Protein AF-A0A7R8VQY1-F1 (afdb_monomer)

InterPro domains:
  IPR032675 Leucine-rich repeat domain superfamily [G3DSA:3.80.10.10] (276-499)
  IPR032675 Leucine-rich repeat domain superfamily [G3DSA:3.80.10.10] (575-723)

Mean predicted aligned error: 16.45 Å

Secondary structure (DSSP, 8-state):
--HHHHHHHTHHHHHHHHTSHHHHHHHHHHHHHTTS---SSHHHHHHHHHHHHHHHHHHHTT-HHHHS---SS--HHHHHHHHHHHHHHHHHHHTT---EEHHHHHHHSTTS--GGGGGSSEEEPP-----TTS--PPPEEEESSTHHHHHHHHHHHHHHTT-HHHHHHHHHTSTTGGGTTS--S-TTS-HHHHHHHHHHHHHGGGTHHHHTTS-TTTS-HHHHHHHHHHH---HHHHHHHHHHHHHHHH-S----S--------------PPEEES-HHHHHHHHHHHHSTT----EEEEE----TT---HHHHHHHHHHHHH-SS--EEEEEEE--S---HHHHHHHHHHHHHHTT-TT--EEEEEEE--STTGGGGGHHHHHHHHHHHHTS--TT--EEEEES---HHHHHHHHHHHHT-TT--EEE-TT----HHHHHHHHHHHHHS---EEE-TT-B---S-S-----------------------------------------------PPP-S--------PPPP-PPP-------S--------S-TTSHHHHHHHHHS-S-----TTTTTT-HHHHHHHHHH-TT----EEE-TT-B--HHHHHHHHHHHHH-SS--EEE-TT--SHHHHHHHHHHGGG-SS--EEE---SS-EE-HHHHHHHHHHHHH-SS--EEE-TT-EEE--SHHHHHHHHHHS-EEEEEETTEEEEEE-----SS---------

Radius of gyration: 36.94 Å; Cα contacts (8 Å, |Δi|>4): 1148; chains: 1; bounding box: 77×73×118 Å

Foldseek 3Di:
DDLVVQCVVLVVQLVLLVVDPVSVVLSVQLCVVVVNHADNDNLVNLVSSLLSLQLVLCVVVVVVVSVPDPDSDDDPLVLLQLLQVLVVLLVQVLVVHFKDWLVSSLVRRPPSDPSVCSSRQKDWDDPPDDDPPDDDDTIMIGGPHNLNSLLSVLSNLLVCLVPLVVNLVSLVSQPCLQVQPPPDPDPPPRSSLSSLLSNLLSCQLNNLSNLQSDALVSHDPLSLLSSCVSSDLDLSSLLSSLVSPVCQQVDPDPPDPDDDDDDDDDPPRRPADEAELDQSRLQSQLSNLQHPSHQHQHHEYEDDDDVPDPSLVSVVSSLLSQLPGDRYQYYAYEYEDDPDDDLVNLLSVLVSLLSNFLRQRHAEYHYAYDDQDPPCQVSNPSNLVSLLCSLAPRGHLNHAEYHYNDAHEAVSLLSNLVSVLSRQNHQHYEHEQYPYEQNSLLSVLVSQQSHARAAYHHENYEHDQDDDPPPDPDDDDDDDDDDDDDDDDDDDDDDDDDDDDDDDDDDDDDDDGDDDDDDDDDDDDPDDDDDDDDDDDPDDDDDDDDDDDDDDDDPPPVVLVVVVVVCPVQLDQDCVVPVRGNLLSNLVSQLDPVGQYQYYEHASYPADLNSLSSNLCSQLRGPRHAEYEHEADQECSNCLSVLSSQLNHARYAYYEHAHQHAEAEASSLVSSLNSQVNHDRYFYYHHHNYKYWHDDPVSVVSCVLQAPWDWDDDPPTTMTHGDDDDDDDPDTSDNPDD

Sequence (738 aa):
MGFLEVISSSQQVLRPLACWPLGWLLLCVLFEEDGGQLPVDTLDVHQALFKCLIRRSLIRRGDVNIVASTSPDLPGHCKKMLAEFGKLALACVKEERFVYTDAEIRSHCRGGGLEVAELGFLTRGLNFGRSHNQKKRADYFTPLVRTFAEFLAAYYISSVVHYANILRRELEDLPGLSSIGGGSSFLTDNSTVLILRFLMGLLGRKGHLVFNQLCPLDFPTRTTFMLLQAAGPSESNVAAVCRLLGASSSGGGCVGVGGGGGGPGNGSKLAVPLVHTAPLELEGWSHVLRSESCSLEALELVFQFDKGADCEELLDAFFSSLSCNDSVRLVRISSLLGHEFTTTEVARLAGYVKMTLPKSRLHTFELVITCLEDSAHDKFQSLVDALCEGLELDPSPSLSKLVLDLNLGTSQVVQLCSSLQKAPQVTFLHLPHLGCGRDGLRAIANLIRCRPLVALNLAGSWGMRREDPPSSSGVSVGSGSGSSGVSTLQHLAKQPSLTSNISPKATSSYYFSSLPRGMMGGYNSLNRPATLPRQPLQNLLSDGYGTGGGGGDSKRNSDSVLFQRLFHPLPACDSTAHAGSGFHDVFEAARDPACKLRSLNVSKCLLGAEDALCLGETVRRSECLDALRLEGGTRLGEVLPVLLGLADNTSLQLLDLGSQRLVLEDGPTQLVCQSLAKNTSLRLLSLEGWTFRIEERQSYGQASSNCKLEVVEQQNTAYYKCRNTWPDEIVKCALNKA

Solvent-accessible surface area (backbone atoms only — not comparable to full-atom values): 41896 Å² total; per-residue (Å²): 129,53,75,68,57,56,47,65,74,37,41,88,57,49,41,78,41,57,75,40,77,67,33,42,50,52,51,52,55,44,25,64,73,56,77,69,46,77,68,78,46,63,60,52,41,50,53,50,51,54,51,49,38,38,50,55,34,40,54,74,72,64,48,64,73,58,81,74,46,91,64,96,66,79,57,70,69,56,56,52,50,47,30,36,45,5,50,54,32,38,56,31,53,55,69,79,41,71,71,44,42,55,66,56,48,33,74,54,29,91,81,68,54,70,64,73,56,62,31,64,57,38,40,74,61,81,83,86,79,87,58,102,84,63,76,87,74,79,56,42,34,30,54,76,46,73,67,55,38,35,47,27,20,16,49,21,50,59,76,42,50,89,39,62,73,58,38,44,52,62,58,70,64,37,59,59,51,88,50,60,64,51,95,68,93,60,94,83,76,51,61,46,62,53,19,47,35,40,26,20,42,75,43,23,72,54,27,26,65,55,50,70,64,56,60,46,83,42,53,47,69,71,57,54,30,54,36,37,62,38,12,40,84,35,71,62,27,38,41,30,49,22,49,35,55,37,48,52,33,71,50,88,71,81,82,67,92,74,83,83,90,80,84,94,82,74,89,74,74,56,63,58,52,78,41,53,72,42,69,64,49,28,52,40,47,21,54,34,38,59,35,89,57,36,66,46,48,45,40,32,37,44,58,60,87,61,98,83,60,94,49,60,71,41,50,53,48,25,47,56,15,55,34,73,36,75,47,49,23,32,45,34,43,34,33,77,52,65,100,76,80,51,70,67,57,41,46,49,51,16,54,51,48,41,48,47,49,40,21,67,51,29,31,34,44,34,43,37,47,47,71,78,57,95,70,54,39,78,64,41,53,57,35,52,50,25,55,29,46,23,34,60,78,46,49,25,79,44,27,32,32,42,36,43,40,41,58,38,37,32,69,57,42,35,51,43,38,59,27,48,68,71,31,74,57,49,25,31,44,32,42,30,42,28,64,20,33,30,66,16,35,38,32,51,16,50,43,42,68,75,41,72,32,38,33,42,30,37,30,45,21,41,49,46,70,87,83,73,81,79,84,73,89,65,91,78,84,87,81,80,86,89,85,88,86,88,80,88,84,87,86,85,91,86,84,85,91,85,86,85,88,87,83,81,89,73,84,84,78,89,81,83,82,89,74,80,85,87,86,86,82,82,88,90,77,97,85,71,86,83,80,79,89,78,77,86,84,76,85,82,78,92,80,91,86,89,80,85,90,82,86,80,94,71,84,84,70,50,64,55,56,47,51,58,55,70,56,54,63,69,42,63,61,58,67,82,83,40,66,60,42,11,60,50,44,34,38,53,32,58,38,40,87,86,34,47,41,27,34,45,30,49,22,53,34,67,64,49,61,61,49,16,21,31,46,1,26,26,48,30,61,20,76,48,36,33,32,43,34,44,28,59,47,70,48,61,64,54,50,47,27,39,45,52,11,34,32,69,20,69,33,40,27,34,41,34,50,31,16,78,65,35,72,41,48,41,61,63,44,44,54,44,41,54,15,55,68,57,32,79,37,66,53,37,66,41,53,46,46,32,33,39,40,52,83,51,72,65,48,47,56,48,43,57,42,47,40,73,71,42,84,48,90,51,94,96,54,57,34,30,37,45,72,90,84,82,85,94,65,92,77,57,54,61,56,69,72,132

Structure (mmCIF, N/CA/C/O backbone):
data_AF-A0A7R8VQY1-F1
#
_entry.id   AF-A0A7R8VQY1-F1
#
loop_
_atom_site.group_PDB
_atom_site.id
_atom_site.type_symbol
_atom_site.label_atom_id
_atom_site.label_alt_id
_atom_site.label_comp_id
_atom_site.label_asym_id
_atom_site.label_entity_id
_atom_site.label_seq_id
_atom_site.pdbx_PDB_ins_code
_atom_site.Cartn_x
_atom_site.Cartn_y
_atom_site.Cartn_z
_atom_site.occupancy
_atom_site.B_iso_or_equiv
_atom_site.auth_seq_id
_atom_site.auth_comp_id
_atom_site.auth_asym_id
_atom_site.auth_atom_id
_atom_site.pdbx_PDB_model_num
ATOM 1 N N . MET A 1 1 ? 32.989 19.521 -20.439 1.00 61.06 1 MET A N 1
ATOM 2 C CA . MET A 1 1 ? 33.033 18.309 -19.600 1.00 61.06 1 MET A CA 1
ATOM 3 C C . MET A 1 1 ? 33.892 17.287 -20.335 1.00 61.06 1 MET A C 1
ATOM 5 O O . MET A 1 1 ? 33.727 17.159 -21.546 1.00 61.06 1 MET A O 1
ATOM 9 N N . GLY A 1 2 ? 34.875 16.667 -19.682 1.00 79.50 2 GLY A N 1
ATOM 10 C CA . GLY A 1 2 ? 35.753 15.682 -20.341 1.00 79.50 2 GLY A CA 1
ATOM 11 C C . GLY A 1 2 ? 35.062 14.323 -20.531 1.00 79.50 2 GLY A C 1
ATOM 12 O O . GLY A 1 2 ? 34.195 13.968 -19.744 1.00 79.50 2 GLY A O 1
ATOM 13 N N . PHE A 1 3 ? 35.456 13.520 -21.528 1.00 82.19 3 PHE A N 1
ATOM 14 C CA . PHE A 1 3 ? 34.866 12.189 -21.790 1.00 82.19 3 PHE A CA 1
ATOM 15 C C . PHE A 1 3 ? 34.815 11.280 -20.543 1.00 82.19 3 PHE A C 1
ATOM 17 O O . PHE A 1 3 ? 33.790 10.669 -20.248 1.00 82.19 3 PHE A O 1
ATOM 24 N N . LEU A 1 4 ? 35.901 11.241 -19.762 1.00 83.88 4 LEU A N 1
ATOM 25 C CA . LEU A 1 4 ? 35.969 10.447 -18.528 1.00 83.88 4 LEU A CA 1
ATOM 26 C C . LEU A 1 4 ? 35.029 10.961 -17.427 1.00 83.88 4 LEU A C 1
ATOM 28 O O . LEU A 1 4 ? 34.520 10.163 -16.650 1.00 83.88 4 LEU A O 1
ATOM 32 N N . GLU A 1 5 ? 34.774 12.269 -17.390 1.00 82.50 5 GLU A N 1
ATOM 33 C CA . GLU A 1 5 ? 33.878 12.927 -16.431 1.00 82.50 5 GLU A CA 1
ATOM 34 C C . GLU A 1 5 ? 32.400 12.599 -16.733 1.00 82.50 5 GLU A C 1
ATOM 36 O O . GLU A 1 5 ? 31.591 12.348 -15.834 1.00 82.50 5 GLU A O 1
ATOM 41 N N . VAL A 1 6 ? 32.054 12.491 -18.021 1.00 80.44 6 VAL A N 1
ATOM 42 C CA . VAL A 1 6 ? 30.727 12.034 -18.471 1.00 80.44 6 VAL A CA 1
ATOM 43 C C . VAL A 1 6 ? 30.516 10.551 -18.139 1.00 80.44 6 VAL A C 1
ATOM 45 O O . VAL A 1 6 ? 29.455 10.156 -17.659 1.00 80.44 6 VAL A O 1
ATOM 48 N N . ILE A 1 7 ? 31.541 9.713 -18.310 1.00 80.56 7 ILE A N 1
ATOM 49 C CA . ILE A 1 7 ? 31.448 8.291 -17.944 1.00 80.56 7 ILE A CA 1
ATOM 50 C C . ILE A 1 7 ? 31.355 8.100 -16.427 1.00 80.56 7 ILE A C 1
ATOM 52 O O . ILE A 1 7 ? 30.589 7.248 -15.969 1.00 80.56 7 ILE A O 1
ATOM 56 N N . SER A 1 8 ? 32.092 8.887 -15.636 1.00 79.69 8 SER A N 1
ATOM 57 C CA . SER A 1 8 ? 32.035 8.789 -14.175 1.00 79.69 8 SER A CA 1
ATOM 58 C C . SER A 1 8 ? 30.696 9.253 -13.602 1.00 79.69 8 SER A C 1
ATOM 60 O O . SER A 1 8 ? 30.246 8.691 -12.609 1.00 79.69 8 SER A O 1
ATOM 62 N N . SER A 1 9 ? 30.037 10.231 -14.231 1.00 77.94 9 SER A N 1
ATOM 63 C CA . SER A 1 9 ? 28.712 10.709 -13.802 1.00 77.94 9 SER A CA 1
ATOM 64 C C . SER A 1 9 ? 27.568 9.741 -14.139 1.00 77.94 9 SER A C 1
ATOM 66 O O . SER A 1 9 ? 26.598 9.678 -13.392 1.00 77.94 9 SER A O 1
ATOM 68 N N . SER A 1 10 ? 27.692 8.927 -15.196 1.00 77.56 10 SER A N 1
ATOM 69 C CA . SER A 1 10 ? 26.659 7.962 -15.633 1.00 77.56 10 SER A CA 1
ATOM 70 C C . SER A 1 10 ? 27.099 6.500 -15.485 1.00 77.56 10 SER A C 1
ATOM 72 O O . SER A 1 10 ? 26.831 5.645 -16.337 1.00 77.56 10 SER A O 1
ATOM 74 N N . GLN A 1 11 ? 27.792 6.191 -14.385 1.00 73.06 11 GLN A N 1
ATOM 75 C CA . GLN A 1 11 ? 28.453 4.899 -14.201 1.00 73.06 11 GLN A CA 1
ATOM 76 C C . GLN A 1 11 ? 27.478 3.709 -14.228 1.00 73.06 11 GLN A C 1
ATOM 78 O O . GLN A 1 11 ? 27.844 2.652 -14.725 1.00 73.06 11 GLN A O 1
ATOM 83 N N . GLN A 1 12 ? 26.240 3.845 -13.749 1.00 73.94 12 GLN A N 1
ATOM 84 C CA . GLN A 1 12 ? 25.289 2.722 -13.742 1.00 73.94 12 GLN A CA 1
ATOM 85 C C . GLN A 1 12 ? 24.881 2.268 -15.154 1.00 73.94 12 GLN A C 1
ATOM 87 O O . GLN A 1 12 ? 24.702 1.074 -15.381 1.00 73.94 12 GLN A O 1
ATOM 92 N N . VAL A 1 13 ? 24.788 3.200 -16.107 1.00 78.94 13 VAL A N 1
ATOM 93 C CA . VAL A 1 13 ? 24.298 2.934 -17.469 1.00 78.94 13 VAL A CA 1
ATOM 94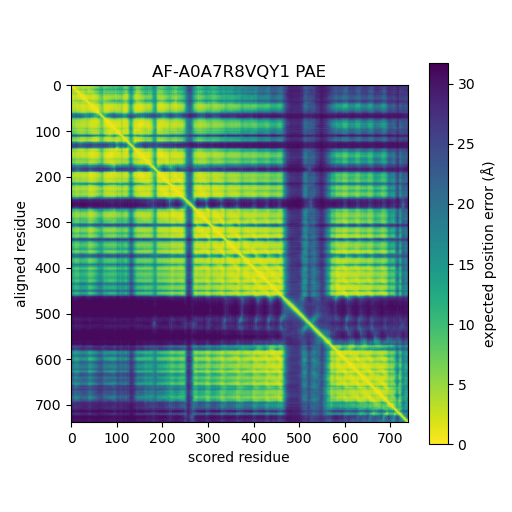 C C . VAL A 1 13 ? 25.435 2.641 -18.444 1.00 78.94 13 VAL A C 1
ATOM 96 O O . VAL A 1 13 ? 25.311 1.759 -19.292 1.00 78.94 13 VAL A O 1
ATOM 99 N N . LEU A 1 14 ? 26.570 3.331 -18.307 1.00 82.56 14 LEU A N 1
ATOM 100 C CA . LEU A 1 14 ? 27.683 3.221 -19.257 1.00 82.56 14 LEU A CA 1
ATOM 101 C C . LEU A 1 14 ? 28.710 2.144 -18.872 1.00 82.56 14 LEU A C 1
ATOM 103 O O . LEU A 1 14 ? 29.410 1.619 -19.742 1.00 82.56 14 LEU A O 1
ATOM 107 N N . ARG A 1 15 ? 28.792 1.758 -17.588 1.00 79.00 15 ARG A N 1
ATOM 108 C CA . ARG A 1 15 ? 29.751 0.744 -17.107 1.00 79.00 15 ARG A CA 1
ATOM 109 C C . ARG A 1 15 ? 29.616 -0.623 -17.784 1.00 79.00 15 ARG A C 1
ATOM 111 O O . ARG A 1 15 ? 30.667 -1.177 -18.095 1.00 79.00 15 ARG A O 1
ATOM 118 N N . PRO A 1 16 ? 28.413 -1.168 -18.062 1.00 77.62 16 PRO A N 1
ATOM 119 C CA . PRO A 1 16 ? 28.289 -2.450 -18.761 1.00 77.62 16 PRO A CA 1
ATOM 120 C C . PRO A 1 16 ? 29.003 -2.471 -20.121 1.00 77.62 16 PRO A C 1
ATOM 122 O O . PRO A 1 16 ? 29.607 -3.477 -20.491 1.00 77.62 16 PRO A O 1
ATOM 125 N N . LEU A 1 17 ? 28.994 -1.344 -20.843 1.00 78.62 17 LEU A N 1
ATOM 126 C CA . LEU A 1 17 ? 29.730 -1.182 -22.098 1.00 78.62 17 LEU A CA 1
ATOM 127 C C . LEU A 1 17 ? 31.227 -0.964 -21.837 1.00 78.62 17 LEU A C 1
ATOM 129 O O . LEU A 1 17 ? 32.069 -1.590 -22.477 1.00 78.62 17 LEU A O 1
ATOM 133 N N . ALA A 1 18 ? 31.576 -0.150 -20.841 1.00 80.44 18 ALA A N 1
ATOM 134 C CA . ALA A 1 18 ? 32.961 0.139 -20.465 1.00 80.44 18 ALA A CA 1
ATOM 135 C C . ALA A 1 18 ? 33.716 -1.046 -19.811 1.00 80.44 18 ALA A C 1
ATOM 137 O O . ALA A 1 18 ? 34.884 -0.916 -19.445 1.00 80.44 18 ALA A O 1
ATOM 138 N N . CYS A 1 19 ? 33.102 -2.223 -19.667 1.00 80.38 19 CYS A N 1
ATOM 139 C CA . CYS A 1 19 ? 33.788 -3.431 -19.197 1.00 80.38 19 CYS A CA 1
ATOM 140 C C . CYS A 1 19 ? 34.705 -4.075 -20.255 1.00 80.38 19 CYS A C 1
ATOM 142 O O . CYS A 1 19 ? 35.509 -4.938 -19.905 1.00 80.38 19 CYS A O 1
ATOM 144 N N . TRP A 1 20 ? 34.619 -3.663 -21.527 1.00 80.06 20 TRP A N 1
ATOM 145 C CA . TRP A 1 20 ? 35.361 -4.277 -22.634 1.00 80.06 20 TRP A CA 1
ATOM 146 C C . TRP A 1 20 ? 36.000 -3.213 -23.538 1.00 80.06 20 TRP A C 1
ATOM 148 O O . TRP A 1 20 ? 35.374 -2.179 -23.779 1.00 80.06 20 TRP A O 1
ATOM 158 N N . PRO A 1 21 ? 37.195 -3.453 -24.120 1.00 84.62 21 PRO A N 1
ATOM 159 C CA . PRO A 1 21 ? 37.865 -2.477 -24.992 1.00 84.62 21 PRO A CA 1
ATOM 160 C C . PRO A 1 21 ? 36.999 -1.990 -26.162 1.00 84.62 21 PRO A C 1
ATOM 162 O O . PRO A 1 21 ? 37.044 -0.825 -26.547 1.00 84.62 21 PRO A O 1
ATOM 165 N N . LEU A 1 22 ? 36.167 -2.878 -26.708 1.00 81.94 22 LEU A N 1
ATOM 166 C CA . LEU A 1 22 ? 35.263 -2.558 -27.807 1.00 81.94 22 LEU A CA 1
ATOM 167 C C . LEU A 1 22 ? 34.101 -1.658 -27.376 1.00 81.94 22 LEU A C 1
ATOM 169 O O . LEU A 1 22 ? 33.683 -0.797 -28.141 1.00 81.94 22 LEU A O 1
ATOM 173 N N . GLY A 1 23 ? 33.603 -1.819 -26.149 1.00 84.50 23 GLY A N 1
ATOM 174 C CA . GLY A 1 23 ? 32.569 -0.938 -25.620 1.00 84.50 23 GLY A CA 1
ATOM 175 C C . GLY A 1 23 ? 33.105 0.456 -25.292 1.00 84.50 23 GLY A C 1
ATOM 176 O O . GLY A 1 23 ? 32.419 1.433 -25.567 1.00 84.50 23 GLY A O 1
ATOM 177 N N . TRP A 1 24 ? 34.362 0.577 -24.846 1.00 86.12 24 TRP A N 1
ATOM 178 C CA . TRP A 1 24 ? 35.047 1.878 -24.772 1.00 86.12 24 TRP A CA 1
ATOM 179 C C . TRP A 1 24 ? 35.113 2.568 -26.132 1.00 86.12 24 TRP A C 1
ATOM 181 O O . TRP A 1 24 ? 34.766 3.741 -26.234 1.00 86.12 24 TRP A O 1
ATOM 191 N N . LEU A 1 25 ? 35.494 1.834 -27.181 1.00 87.44 25 LEU A N 1
ATOM 192 C CA . LEU A 1 25 ? 35.533 2.379 -28.536 1.00 87.44 25 LEU A CA 1
ATOM 193 C C . LEU A 1 25 ? 34.147 2.855 -28.997 1.00 87.44 25 LEU A C 1
ATOM 195 O O . LEU A 1 25 ? 34.039 3.944 -29.550 1.00 87.44 25 LEU A O 1
ATOM 199 N N . LEU A 1 26 ? 33.091 2.073 -28.743 1.00 87.31 26 LEU A N 1
ATOM 200 C CA . LEU A 1 26 ? 31.714 2.463 -29.065 1.00 87.31 26 LEU A CA 1
ATOM 201 C C . LEU A 1 26 ? 31.302 3.759 -28.356 1.00 87.31 26 LEU A C 1
ATOM 203 O O . LEU A 1 26 ? 30.704 4.627 -28.986 1.00 87.31 26 LEU A O 1
ATOM 207 N N . LEU A 1 27 ? 31.654 3.914 -27.076 1.00 88.62 27 LEU A N 1
ATOM 208 C CA . LEU A 1 27 ? 31.380 5.137 -26.320 1.00 88.62 27 LEU A CA 1
ATOM 209 C C . LEU A 1 27 ? 32.181 6.335 -26.845 1.00 88.62 27 LEU A C 1
ATOM 211 O O . LEU A 1 27 ? 31.625 7.424 -26.930 1.00 88.62 27 LEU A O 1
ATOM 215 N N . CYS A 1 28 ? 33.449 6.154 -27.231 1.00 88.19 28 CYS A N 1
ATOM 216 C CA . CYS A 1 28 ? 34.239 7.223 -27.852 1.00 88.19 28 CYS A CA 1
ATOM 217 C C . CYS A 1 28 ? 33.616 7.682 -29.175 1.00 88.19 28 CYS A C 1
ATOM 219 O O . CYS A 1 28 ? 33.453 8.879 -29.389 1.00 88.19 28 CYS A O 1
ATOM 221 N N . VAL A 1 29 ? 33.222 6.736 -30.034 1.00 85.75 29 VAL A N 1
ATOM 222 C CA . VAL A 1 29 ? 32.578 7.050 -31.318 1.00 85.75 29 VAL A CA 1
ATOM 223 C C . VAL A 1 29 ? 31.254 7.782 -31.093 1.00 85.75 29 VAL A C 1
ATOM 225 O O . VAL A 1 29 ? 30.973 8.758 -31.784 1.00 85.75 29 VAL A O 1
ATOM 228 N N . LEU A 1 30 ? 30.458 7.347 -30.114 1.00 88.00 30 LEU A N 1
ATOM 229 C CA . LEU A 1 30 ? 29.197 8.003 -29.785 1.00 88.00 30 LEU A CA 1
ATOM 230 C C . LEU A 1 30 ? 29.414 9.429 -29.255 1.00 88.00 30 LEU A C 1
ATOM 232 O O . LEU A 1 30 ? 28.728 10.351 -29.681 1.00 88.00 30 LEU A O 1
ATOM 236 N N . PHE A 1 31 ? 30.409 9.620 -28.386 1.00 87.44 31 PHE A N 1
ATOM 237 C CA . PHE A 1 31 ? 30.772 10.929 -27.839 1.00 87.44 31 PHE A CA 1
ATOM 238 C C . PHE A 1 31 ? 31.225 11.914 -28.926 1.00 87.44 31 PHE A C 1
ATOM 240 O O . PHE A 1 31 ? 30.898 13.098 -28.856 1.00 87.44 31 PHE A O 1
ATOM 247 N N . GLU A 1 32 ? 31.966 11.439 -29.932 1.00 84.88 32 GLU A N 1
ATOM 248 C CA . GLU A 1 32 ? 32.375 12.251 -31.083 1.00 84.88 32 GLU A CA 1
ATOM 249 C C . GLU A 1 32 ? 31.185 12.644 -31.972 1.00 84.88 32 GLU A C 1
ATOM 251 O O . GLU A 1 32 ? 31.122 13.785 -32.430 1.00 84.88 32 GLU A O 1
ATOM 256 N N . GLU A 1 33 ? 30.237 11.730 -32.210 1.00 79.75 33 GLU A N 1
ATOM 257 C CA . GLU A 1 33 ? 29.080 11.994 -33.078 1.00 79.75 33 GLU A CA 1
ATOM 258 C C . GLU A 1 33 ? 28.012 12.884 -32.425 1.00 79.75 33 GLU A C 1
ATOM 260 O O . GLU A 1 33 ? 27.450 13.740 -33.109 1.00 79.75 33 GLU A O 1
ATOM 265 N N . ASP A 1 34 ? 27.779 12.750 -31.116 1.00 78.31 34 ASP A N 1
ATOM 266 C CA . ASP A 1 34 ? 26.776 13.530 -30.371 1.00 78.31 34 ASP A CA 1
ATOM 267 C C . ASP A 1 34 ? 27.358 14.814 -29.735 1.00 78.31 34 ASP A C 1
ATOM 269 O O . ASP A 1 34 ? 26.808 15.376 -28.786 1.00 78.31 34 ASP A O 1
ATOM 273 N N . GLY A 1 35 ? 28.485 15.318 -30.255 1.00 78.62 35 GLY A N 1
ATOM 274 C CA . GLY A 1 35 ? 29.022 16.633 -29.881 1.00 78.62 35 GLY A CA 1
ATOM 275 C C . GLY A 1 35 ? 29.510 16.735 -28.431 1.00 78.62 35 GLY A C 1
ATOM 276 O O . GLY A 1 35 ? 29.441 17.806 -27.825 1.00 78.62 35 GLY A O 1
ATOM 277 N N . GLY A 1 36 ? 30.010 15.634 -27.868 1.00 81.00 36 GLY A N 1
ATOM 278 C CA . GLY A 1 36 ? 30.554 15.583 -26.512 1.00 81.00 36 GLY A CA 1
ATOM 279 C C . GLY A 1 36 ? 29.527 15.288 -25.414 1.00 81.00 36 GLY A C 1
ATOM 280 O O . GLY A 1 36 ? 29.786 15.581 -24.244 1.00 81.00 36 GLY A O 1
ATOM 281 N N . GLN A 1 37 ? 28.370 14.723 -25.766 1.00 83.62 37 GLN A N 1
ATOM 282 C CA . GLN A 1 37 ? 27.354 14.247 -24.822 1.00 83.62 37 GLN A CA 1
ATOM 283 C C . GLN A 1 37 ? 27.158 12.734 -24.977 1.00 83.62 37 GLN A C 1
ATOM 285 O O . GLN A 1 37 ? 27.335 12.188 -26.061 1.00 83.62 37 GLN A O 1
ATOM 290 N N . LEU A 1 38 ? 26.815 12.045 -23.885 1.00 86.00 38 LEU A N 1
ATOM 291 C CA . LEU A 1 38 ? 26.421 10.634 -23.911 1.00 86.00 38 LEU A CA 1
ATOM 292 C C . LEU A 1 38 ? 25.026 10.484 -23.302 1.00 86.00 38 LEU A C 1
ATOM 294 O O . LEU A 1 38 ? 24.723 11.186 -22.332 1.00 86.00 38 LEU A O 1
ATOM 298 N N . PRO A 1 39 ? 24.188 9.571 -23.823 1.00 85.88 39 PRO A N 1
ATOM 299 C CA . PRO A 1 39 ? 22.880 9.329 -23.238 1.00 85.88 39 PRO A CA 1
ATOM 300 C C . PRO A 1 39 ? 22.976 8.748 -21.823 1.00 85.88 39 PRO A C 1
ATOM 302 O O . PRO A 1 39 ? 23.891 7.985 -21.506 1.00 85.88 39 PRO A O 1
ATOM 305 N N . VAL A 1 40 ? 21.997 9.103 -20.989 1.00 81.75 40 VAL A N 1
ATOM 306 C CA . VAL A 1 40 ? 21.946 8.733 -19.565 1.00 81.75 40 VAL A CA 1
ATOM 307 C C . VAL A 1 40 ? 20.991 7.578 -19.264 1.00 81.75 40 VAL A C 1
ATOM 309 O O . VAL A 1 40 ? 21.073 7.017 -18.179 1.00 81.75 40 VAL A O 1
ATOM 312 N N . ASP A 1 41 ? 20.120 7.188 -20.204 1.00 85.38 41 ASP A N 1
ATOM 313 C CA . ASP A 1 41 ? 19.279 5.989 -20.099 1.00 85.38 41 ASP A CA 1
ATOM 314 C C . ASP A 1 41 ? 19.783 4.864 -21.014 1.00 85.38 41 ASP A C 1
ATOM 316 O O . ASP A 1 41 ? 20.331 5.086 -22.097 1.00 85.38 41 ASP A O 1
ATOM 320 N N . THR A 1 42 ? 19.584 3.619 -20.575 1.00 87.44 42 THR A N 1
ATOM 321 C CA . THR A 1 42 ? 20.060 2.436 -21.303 1.00 87.44 42 THR A CA 1
ATOM 322 C C . THR A 1 42 ? 19.423 2.325 -22.689 1.00 87.44 42 THR A C 1
ATOM 324 O O . THR A 1 42 ? 20.122 1.964 -23.637 1.00 87.44 42 THR A O 1
ATOM 327 N N . LEU A 1 43 ? 18.130 2.629 -22.845 1.00 90.69 43 LEU A N 1
ATOM 328 C CA . LEU A 1 43 ? 17.459 2.596 -24.147 1.00 90.69 43 LEU A CA 1
ATOM 329 C C . LEU A 1 43 ? 18.067 3.625 -25.099 1.00 90.69 43 LEU A C 1
ATOM 331 O O . LEU A 1 43 ? 18.375 3.279 -26.241 1.00 90.69 43 LEU A O 1
ATOM 335 N N . ASP A 1 44 ? 18.281 4.850 -24.625 1.00 90.00 44 ASP A N 1
ATOM 336 C CA . ASP A 1 44 ? 18.823 5.935 -25.443 1.00 90.00 44 ASP A CA 1
ATOM 337 C C . ASP A 1 44 ? 20.245 5.622 -25.912 1.00 90.00 44 ASP A C 1
ATOM 339 O O . ASP A 1 44 ? 20.558 5.815 -27.087 1.00 90.00 44 ASP A O 1
ATOM 343 N N . VAL A 1 45 ? 21.081 5.039 -25.042 1.00 89.62 45 VAL A N 1
ATOM 344 C CA . VAL A 1 45 ? 22.416 4.548 -25.426 1.00 89.62 45 VAL A CA 1
ATOM 345 C C . VAL A 1 45 ? 22.314 3.539 -26.571 1.00 89.62 45 VAL A C 1
ATOM 347 O O . VAL A 1 45 ? 23.027 3.662 -27.566 1.00 89.62 45 VAL A O 1
ATOM 350 N N . HIS A 1 46 ? 21.411 2.557 -26.482 1.00 90.81 46 HIS A N 1
ATOM 351 C CA . HIS A 1 46 ? 21.246 1.560 -27.544 1.00 90.81 46 HIS A CA 1
ATOM 352 C C . HIS A 1 46 ? 20.722 2.198 -28.835 1.00 90.81 46 HIS A C 1
ATOM 354 O O . HIS A 1 46 ? 21.270 1.945 -29.909 1.00 90.81 46 HIS A O 1
ATOM 360 N N . GLN A 1 47 ? 19.714 3.070 -28.756 1.00 90.94 47 GLN A N 1
ATOM 361 C CA . GLN A 1 47 ? 19.195 3.774 -29.928 1.00 90.94 47 GLN A CA 1
ATOM 362 C C . GLN A 1 47 ? 20.272 4.620 -30.615 1.00 90.94 47 GLN A C 1
ATOM 364 O O . GLN A 1 47 ? 20.377 4.589 -31.844 1.00 90.94 47 GLN A O 1
ATOM 369 N N . ALA A 1 48 ? 21.075 5.350 -29.843 1.00 90.06 48 ALA A N 1
ATOM 370 C CA . ALA A 1 48 ? 22.128 6.207 -30.365 1.00 90.06 48 ALA A CA 1
ATOM 371 C C . ALA A 1 48 ? 23.266 5.380 -30.991 1.00 90.06 48 ALA A C 1
ATOM 373 O O . ALA A 1 48 ? 23.676 5.662 -32.117 1.00 90.06 48 ALA A O 1
ATOM 374 N N . LEU A 1 49 ? 23.676 4.273 -30.357 1.00 89.81 49 LEU A N 1
ATOM 375 C CA . LEU A 1 49 ? 24.654 3.336 -30.924 1.00 89.81 49 LEU A CA 1
ATOM 376 C C . LEU A 1 49 ? 24.183 2.720 -32.247 1.00 89.81 49 LEU A C 1
ATOM 378 O O . LEU A 1 49 ? 24.939 2.708 -33.217 1.00 89.81 49 LEU A O 1
ATOM 382 N N . PHE A 1 50 ? 22.937 2.241 -32.329 1.00 90.50 50 PHE A N 1
ATOM 383 C CA . PHE A 1 50 ? 22.404 1.698 -33.584 1.00 90.50 50 PHE A CA 1
ATOM 384 C C . PHE A 1 50 ? 22.324 2.771 -34.676 1.00 90.50 50 PHE A C 1
ATOM 386 O O . PHE A 1 50 ? 22.708 2.506 -35.817 1.00 90.50 50 PHE A O 1
ATOM 393 N N . LYS A 1 51 ? 21.885 3.993 -34.341 1.00 88.50 51 LYS A N 1
ATOM 394 C CA . LYS A 1 51 ? 21.876 5.128 -35.280 1.00 88.50 51 LYS A CA 1
ATOM 395 C C . LYS A 1 51 ? 23.281 5.434 -35.804 1.00 88.50 51 LYS A C 1
ATOM 397 O O . LYS A 1 51 ? 23.463 5.509 -37.019 1.00 88.50 51 LYS A O 1
ATOM 402 N N . CYS A 1 52 ? 24.252 5.556 -34.905 1.00 88.19 52 CYS A N 1
ATOM 403 C CA . CYS A 1 52 ? 25.659 5.807 -35.207 1.00 88.19 52 CYS A CA 1
ATOM 404 C C . CYS A 1 52 ? 26.247 4.728 -36.135 1.00 88.19 52 CYS A C 1
ATOM 406 O O . CYS A 1 52 ? 26.687 5.018 -37.252 1.00 88.19 52 CYS A O 1
ATOM 408 N N . LEU A 1 53 ? 26.188 3.455 -35.725 1.00 88.56 53 LEU A N 1
ATOM 409 C CA . LEU A 1 53 ? 26.780 2.338 -36.470 1.00 88.56 53 LEU A CA 1
ATOM 410 C C . LEU A 1 53 ? 26.198 2.209 -37.883 1.00 88.56 53 LEU A C 1
ATOM 412 O O . LEU A 1 53 ? 26.945 2.041 -38.854 1.00 88.56 53 LEU A O 1
ATOM 416 N N . ILE A 1 54 ? 24.876 2.346 -38.010 1.00 88.19 54 ILE A N 1
ATOM 417 C CA . ILE A 1 54 ? 24.190 2.247 -39.300 1.00 88.19 54 ILE A CA 1
ATOM 418 C C . ILE A 1 54 ? 24.555 3.431 -40.196 1.00 88.19 54 ILE A C 1
ATOM 420 O O . ILE A 1 54 ? 24.913 3.210 -41.352 1.00 88.19 54 ILE A O 1
ATOM 424 N N . ARG A 1 55 ? 24.551 4.668 -39.680 1.00 84.75 55 ARG A N 1
ATOM 425 C CA . ARG A 1 55 ? 24.971 5.848 -40.455 1.00 84.75 55 ARG A CA 1
ATOM 426 C C . ARG A 1 55 ? 26.388 5.697 -40.988 1.00 84.75 55 ARG A C 1
ATOM 428 O O . ARG A 1 55 ? 26.605 5.848 -42.189 1.00 84.75 55 ARG A O 1
ATOM 435 N N . ARG A 1 56 ? 27.340 5.325 -40.129 1.00 84.94 56 ARG A N 1
ATOM 436 C CA . ARG A 1 56 ? 28.735 5.096 -40.538 1.00 84.94 56 ARG A CA 1
ATOM 437 C C . ARG A 1 56 ? 28.849 3.986 -41.579 1.00 84.94 56 ARG A C 1
ATOM 439 O O . ARG A 1 56 ? 29.658 4.094 -42.500 1.00 84.94 56 ARG A O 1
ATOM 446 N N . SER A 1 57 ? 28.062 2.917 -41.451 1.00 85.62 57 SER A N 1
ATOM 447 C CA . SER A 1 57 ? 28.037 1.839 -42.445 1.00 85.62 57 SER A CA 1
ATOM 448 C C . SER A 1 57 ? 27.538 2.333 -43.804 1.00 85.62 57 SER A C 1
ATOM 450 O O . SER A 1 57 ? 28.190 2.087 -44.817 1.00 85.62 57 SER A O 1
ATOM 452 N N . LEU A 1 58 ? 26.447 3.098 -43.831 1.00 83.50 58 LEU A N 1
ATOM 453 C CA . LEU A 1 58 ? 25.851 3.591 -45.072 1.00 83.50 58 LEU A CA 1
ATOM 454 C C . LEU A 1 58 ? 26.722 4.655 -45.759 1.00 83.50 58 LEU A C 1
ATOM 456 O O . LEU A 1 58 ? 26.908 4.591 -46.974 1.00 83.50 58 LEU A O 1
ATOM 460 N N . ILE A 1 59 ? 27.360 5.548 -44.990 1.00 82.69 59 ILE A N 1
ATOM 461 C CA . ILE A 1 59 ? 28.369 6.490 -45.510 1.00 82.69 59 ILE A CA 1
ATOM 462 C C . ILE A 1 59 ? 29.527 5.722 -46.158 1.00 82.69 59 ILE A C 1
ATOM 464 O O . ILE A 1 59 ? 29.929 6.042 -47.275 1.00 82.69 59 ILE A O 1
ATOM 468 N N . ARG A 1 60 ? 30.035 4.664 -45.504 1.00 82.56 60 ARG A N 1
ATOM 469 C CA . ARG A 1 60 ? 31.101 3.822 -46.078 1.00 82.56 60 ARG A CA 1
ATOM 470 C C . ARG A 1 60 ? 30.688 3.121 -47.372 1.00 82.56 60 ARG A C 1
ATOM 472 O O . ARG A 1 60 ? 31.549 2.877 -48.210 1.00 82.56 60 ARG A O 1
ATOM 479 N N . ARG A 1 61 ? 29.403 2.802 -47.541 1.00 79.69 61 ARG A N 1
ATOM 480 C CA . ARG A 1 61 ? 28.859 2.192 -48.767 1.00 79.69 61 ARG A CA 1
ATOM 481 C C . ARG A 1 61 ? 28.543 3.211 -49.869 1.00 79.69 61 ARG A C 1
ATOM 483 O O . ARG A 1 61 ? 28.160 2.803 -50.960 1.00 79.69 61 ARG A O 1
ATOM 490 N N . GLY A 1 62 ? 28.729 4.507 -49.612 1.00 72.19 62 GLY A N 1
ATOM 491 C CA . GLY A 1 62 ? 28.495 5.569 -50.591 1.00 72.19 62 GLY A CA 1
ATOM 492 C C . GLY A 1 62 ? 27.023 5.943 -50.775 1.00 72.19 62 GLY A C 1
ATOM 493 O O . GLY A 1 62 ? 26.666 6.456 -51.834 1.00 72.19 62 GLY A O 1
ATOM 494 N N . ASP A 1 63 ? 26.160 5.695 -49.782 1.00 70.00 63 ASP A N 1
ATOM 495 C CA . ASP A 1 63 ? 24.745 6.077 -49.855 1.00 70.00 63 ASP A CA 1
ATOM 496 C C . ASP A 1 63 ? 24.576 7.602 -49.681 1.00 70.00 63 ASP A C 1
ATOM 498 O O . ASP A 1 63 ? 24.571 8.151 -48.574 1.00 70.00 63 ASP A O 1
ATOM 502 N N . VAL A 1 64 ? 24.491 8.305 -50.815 1.00 56.66 64 VAL A N 1
ATOM 503 C CA . VAL A 1 64 ? 24.525 9.777 -50.922 1.00 56.66 64 VAL A CA 1
ATOM 504 C C . VAL A 1 64 ? 23.308 10.446 -50.263 1.00 56.66 64 VAL A C 1
ATOM 506 O O . VAL A 1 64 ? 23.403 11.582 -49.795 1.00 56.66 64 VAL A O 1
ATOM 509 N N . ASN A 1 65 ? 22.179 9.738 -50.146 1.00 57.44 65 ASN A N 1
ATOM 510 C CA . ASN A 1 65 ? 20.936 10.284 -49.585 1.00 57.44 65 ASN A CA 1
ATOM 511 C C . ASN A 1 65 ? 21.021 10.595 -48.079 1.00 57.44 65 ASN A C 1
ATOM 513 O O . ASN A 1 65 ? 20.228 11.387 -47.575 1.00 57.44 65 ASN A O 1
ATOM 517 N N . ILE A 1 66 ? 21.987 10.012 -47.362 1.00 56.97 66 ILE A N 1
ATOM 518 C CA . ILE A 1 66 ? 22.160 10.205 -45.911 1.00 56.97 66 ILE A CA 1
ATOM 519 C C . ILE A 1 66 ? 23.080 11.384 -45.606 1.00 56.97 66 ILE A C 1
ATOM 521 O O . ILE A 1 66 ? 22.882 12.070 -44.608 1.00 56.97 66 ILE A O 1
ATOM 525 N N . VAL A 1 67 ? 24.031 11.673 -46.498 1.00 51.22 67 VAL A N 1
ATOM 526 C CA . VAL A 1 67 ? 24.932 12.832 -46.386 1.00 51.22 67 VAL A CA 1
ATOM 527 C C . VAL A 1 67 ? 24.158 14.150 -46.542 1.00 51.22 67 VAL A C 1
ATOM 529 O O . VAL A 1 67 ? 24.528 15.157 -45.947 1.00 51.22 67 VAL A O 1
ATOM 532 N N . ALA A 1 68 ? 23.057 14.138 -47.301 1.00 44.72 68 ALA A N 1
ATOM 533 C CA . ALA A 1 68 ? 22.204 15.304 -47.533 1.00 44.72 68 ALA A CA 1
ATOM 534 C C . ALA A 1 68 ? 21.093 15.495 -46.481 1.00 44.72 68 ALA A C 1
ATOM 536 O O . ALA A 1 68 ? 20.555 16.595 -46.354 1.00 44.72 68 ALA A O 1
ATOM 537 N N . SER A 1 69 ? 20.722 14.450 -45.730 1.00 48.31 69 SER A N 1
ATOM 538 C CA . SER A 1 69 ? 19.651 14.537 -44.735 1.00 48.31 69 SER A CA 1
ATOM 539 C C . SER A 1 69 ? 20.219 14.829 -43.345 1.00 48.31 69 SER A C 1
ATOM 541 O O . SER A 1 69 ? 20.846 13.970 -42.732 1.00 48.31 69 SER A O 1
ATOM 543 N N . THR A 1 70 ? 19.900 15.989 -42.776 1.00 51.56 70 THR A N 1
ATOM 544 C CA . THR A 1 70 ? 20.074 16.282 -41.339 1.00 51.56 70 THR A CA 1
ATOM 545 C C . THR A 1 70 ? 19.081 15.514 -40.453 1.00 51.56 70 THR A C 1
ATOM 547 O O . THR A 1 70 ? 18.955 15.801 -39.264 1.00 51.56 70 THR A O 1
ATOM 550 N N . SER A 1 71 ? 18.338 14.545 -41.010 1.00 56.41 71 SER A N 1
ATOM 551 C CA . SER A 1 71 ? 17.288 13.854 -40.271 1.00 56.41 71 SER A CA 1
ATOM 552 C C . SER A 1 71 ? 17.893 12.939 -39.190 1.00 56.41 71 SER A C 1
ATOM 554 O O . SER A 1 71 ? 18.746 12.091 -39.486 1.00 56.41 71 SER A O 1
ATOM 556 N N . PRO A 1 72 ? 17.450 13.064 -37.926 1.00 62.16 72 PRO A N 1
ATOM 557 C CA . PRO A 1 72 ? 17.964 12.268 -36.814 1.00 62.16 72 PRO A CA 1
ATOM 558 C C . PRO A 1 72 ? 17.529 10.787 -36.861 1.00 62.16 72 PRO A C 1
ATOM 560 O O . PRO A 1 72 ? 17.895 10.016 -35.969 1.00 62.16 72 PRO A O 1
ATOM 563 N N . ASP A 1 73 ? 16.818 10.368 -37.908 1.00 75.06 73 ASP A N 1
ATOM 564 C CA . ASP A 1 73 ? 16.087 9.109 -37.991 1.00 75.06 73 ASP A CA 1
ATOM 565 C C . ASP A 1 73 ? 16.687 8.113 -38.996 1.00 75.06 73 ASP A C 1
ATOM 567 O O . ASP A 1 73 ? 17.254 8.485 -40.020 1.00 75.06 73 ASP A O 1
ATOM 571 N N . LEU A 1 74 ? 16.549 6.815 -38.704 1.00 82.56 74 LEU A N 1
ATOM 572 C CA . LEU A 1 74 ? 17.021 5.743 -39.586 1.00 82.56 74 LEU A CA 1
ATOM 573 C C . LEU A 1 74 ? 16.161 5.632 -40.863 1.00 82.56 74 LEU A C 1
ATOM 575 O O . LEU A 1 74 ? 14.930 5.725 -40.767 1.00 82.56 74 LEU A O 1
ATOM 579 N N . PRO A 1 75 ? 16.758 5.331 -42.035 1.00 84.38 75 PRO A N 1
ATOM 580 C CA . PRO A 1 75 ? 16.008 5.047 -43.256 1.00 84.38 75 PRO A CA 1
ATOM 581 C C . PRO A 1 75 ? 15.001 3.901 -43.080 1.00 84.38 75 PRO A C 1
ATOM 583 O O . PRO A 1 75 ? 15.261 2.921 -42.378 1.00 84.38 75 PRO A O 1
ATOM 586 N N . GLY A 1 76 ? 13.852 3.982 -43.761 1.00 84.06 76 GLY A N 1
ATOM 587 C CA . GLY A 1 76 ? 12.772 2.992 -43.628 1.00 84.06 76 GLY A CA 1
ATOM 588 C C . GLY A 1 76 ? 13.184 1.556 -43.979 1.00 84.06 76 GLY A C 1
ATOM 589 O O . GLY A 1 76 ? 12.752 0.613 -43.316 1.00 84.06 76 GLY A O 1
ATOM 590 N N . HIS A 1 77 ? 14.067 1.379 -44.968 1.00 84.44 77 HIS A N 1
ATOM 591 C CA . HIS A 1 77 ? 14.590 0.060 -45.335 1.00 84.44 77 HIS A CA 1
ATOM 592 C C . HIS A 1 77 ? 15.467 -0.540 -44.219 1.00 84.44 77 HIS A C 1
ATOM 594 O O . HIS A 1 77 ? 15.318 -1.719 -43.905 1.00 84.44 77 HIS A O 1
ATOM 600 N N . CYS A 1 78 ? 16.295 0.274 -43.546 1.00 86.94 78 CYS A N 1
ATOM 601 C CA . CYS A 1 78 ? 17.059 -0.154 -42.372 1.00 86.94 78 CYS A CA 1
ATOM 602 C C . CYS A 1 78 ? 16.126 -0.535 -41.222 1.00 86.94 78 CYS A C 1
ATOM 604 O O . CYS A 1 78 ? 16.302 -1.593 -40.630 1.00 86.94 78 CYS A O 1
ATOM 606 N N . LYS A 1 79 ? 15.100 0.283 -40.935 1.00 88.56 79 LYS A N 1
ATOM 607 C CA . LYS A 1 79 ? 14.105 -0.011 -39.885 1.00 88.56 79 LYS A CA 1
ATOM 608 C C . LYS A 1 79 ? 13.449 -1.382 -40.112 1.00 88.56 79 LYS A C 1
ATOM 610 O O . LYS A 1 79 ? 13.364 -2.187 -39.187 1.00 88.56 79 LYS A O 1
ATOM 615 N N . LYS A 1 80 ? 13.058 -1.690 -41.355 1.00 88.69 80 LYS A N 1
ATOM 616 C CA . LYS A 1 80 ? 12.505 -3.004 -41.720 1.00 88.69 80 LYS A CA 1
ATOM 617 C C . LYS A 1 80 ? 13.525 -4.136 -41.548 1.00 88.69 80 LYS A C 1
ATOM 619 O O . LYS A 1 80 ? 13.194 -5.154 -40.949 1.00 88.69 80 LYS A O 1
ATOM 624 N N . MET A 1 81 ? 14.754 -3.949 -42.028 1.00 89.38 81 MET A N 1
ATOM 625 C CA . MET A 1 81 ? 15.827 -4.944 -41.910 1.00 89.38 81 MET A CA 1
ATOM 626 C C . MET A 1 81 ? 16.155 -5.269 -40.444 1.00 89.38 81 MET A C 1
ATOM 628 O O . MET A 1 81 ? 16.303 -6.437 -40.090 1.00 89.38 81 MET A O 1
ATOM 632 N N . LEU A 1 82 ? 16.208 -4.251 -39.577 1.00 91.50 82 LEU A N 1
ATOM 633 C CA . LEU A 1 82 ? 16.411 -4.425 -38.137 1.00 91.50 82 LEU A CA 1
ATOM 634 C C . LEU A 1 82 ? 15.256 -5.180 -37.479 1.00 91.50 82 LEU A C 1
ATOM 636 O O . LEU A 1 82 ? 15.510 -6.018 -36.624 1.00 91.50 82 LEU A O 1
ATOM 640 N N . ALA A 1 83 ? 14.006 -4.924 -37.874 1.00 92.06 83 ALA A N 1
ATOM 641 C CA . ALA A 1 83 ? 12.855 -5.659 -37.350 1.00 92.06 83 ALA A CA 1
ATOM 642 C C . ALA A 1 83 ? 12.868 -7.137 -37.784 1.00 92.06 83 ALA A C 1
ATOM 644 O O . ALA A 1 83 ? 12.599 -8.022 -36.974 1.00 92.06 83 ALA A O 1
ATOM 645 N N . GLU A 1 84 ? 13.227 -7.428 -39.038 1.00 91.88 84 GLU A N 1
ATOM 646 C CA . GLU A 1 84 ? 13.351 -8.807 -39.533 1.00 91.88 84 GLU A CA 1
ATOM 647 C C . GLU A 1 84 ? 14.478 -9.569 -38.824 1.00 91.88 84 GLU A C 1
ATOM 649 O O . GLU A 1 84 ? 14.279 -10.704 -38.385 1.00 91.88 84 GLU A O 1
ATOM 654 N N . PHE A 1 85 ? 15.636 -8.931 -38.638 1.00 93.50 85 PHE A N 1
ATOM 655 C CA . PHE A 1 85 ? 16.724 -9.513 -37.854 1.00 93.50 85 PHE A CA 1
ATOM 656 C C . PHE A 1 85 ? 16.373 -9.613 -36.363 1.00 93.50 85 PHE A C 1
ATOM 658 O O . PHE A 1 85 ? 16.712 -10.598 -35.716 1.00 93.50 85 PHE A O 1
ATOM 665 N N . GLY A 1 86 ? 15.632 -8.648 -35.821 1.00 94.62 86 GLY A N 1
ATOM 666 C CA . GLY A 1 86 ? 15.133 -8.662 -34.448 1.00 94.62 86 GLY A CA 1
ATOM 667 C C . GLY A 1 86 ? 14.229 -9.854 -34.150 1.00 94.62 86 GLY A C 1
ATOM 668 O O . GLY A 1 86 ? 14.293 -10.407 -33.056 1.00 94.62 86 GLY A O 1
ATOM 669 N N . LYS A 1 87 ? 13.465 -10.332 -35.140 1.00 94.38 87 LYS A N 1
ATOM 670 C CA . LYS A 1 87 ? 12.710 -11.586 -35.024 1.00 94.38 87 LYS A CA 1
ATOM 671 C C . LYS A 1 87 ? 13.623 -12.800 -34.843 1.00 94.38 87 LYS A C 1
ATOM 673 O O . LYS A 1 87 ? 13.333 -13.664 -34.019 1.00 94.38 87 LYS A O 1
ATOM 678 N N . LEU A 1 88 ? 14.712 -12.873 -35.614 1.00 93.88 88 LEU A N 1
ATOM 679 C CA . LEU A 1 88 ? 15.726 -13.921 -35.462 1.00 93.88 88 LEU A CA 1
ATOM 680 C C . LEU A 1 88 ? 16.428 -13.800 -34.102 1.00 93.88 88 LEU A C 1
ATOM 682 O O . LEU A 1 88 ? 16.569 -14.797 -33.404 1.00 93.88 88 LEU A O 1
ATOM 686 N N . ALA A 1 89 ? 16.797 -12.582 -33.693 1.00 93.69 89 ALA A N 1
ATOM 687 C CA . ALA A 1 89 ? 17.394 -12.319 -32.387 1.00 93.69 89 ALA A CA 1
ATOM 688 C C . ALA A 1 89 ? 16.482 -12.780 -31.242 1.00 93.69 89 ALA A C 1
ATOM 690 O O . ALA A 1 89 ? 16.948 -13.475 -30.349 1.00 93.69 89 ALA A O 1
ATOM 691 N N . LEU A 1 90 ? 15.181 -12.476 -31.300 1.00 93.25 90 LEU A N 1
ATOM 692 C CA . LEU A 1 90 ? 14.208 -12.932 -30.307 1.00 93.25 90 LEU A CA 1
ATOM 693 C C . LEU A 1 90 ? 14.144 -14.464 -30.227 1.00 93.25 90 LEU A C 1
ATOM 695 O O . LEU A 1 90 ? 14.150 -15.007 -29.126 1.00 93.25 90 LEU A O 1
ATOM 699 N N . ALA A 1 91 ? 14.115 -15.161 -31.368 1.00 92.12 91 ALA A N 1
ATOM 700 C CA . ALA A 1 91 ? 14.117 -16.624 -31.395 1.00 92.12 91 ALA A CA 1
ATOM 701 C C . ALA A 1 91 ? 15.384 -17.208 -30.747 1.00 92.12 91 ALA A C 1
ATOM 703 O O . ALA A 1 91 ? 15.288 -18.107 -29.919 1.00 92.12 91 ALA A O 1
ATOM 704 N N . CYS A 1 92 ? 16.558 -16.652 -31.054 1.00 90.69 92 CYS A N 1
ATOM 705 C CA . CYS A 1 92 ? 17.812 -17.112 -30.462 1.00 90.69 92 CYS A CA 1
ATOM 706 C C . CYS A 1 92 ? 17.909 -16.776 -28.961 1.00 90.69 92 CYS A C 1
ATOM 708 O O . CYS A 1 92 ? 18.363 -17.613 -28.187 1.00 90.69 92 CYS A O 1
ATOM 710 N N . VAL A 1 93 ? 17.437 -15.601 -28.521 1.00 89.38 93 VAL A N 1
ATOM 711 C CA . VAL A 1 93 ? 17.412 -15.226 -27.092 1.00 89.38 93 VAL A CA 1
ATOM 712 C C . VAL A 1 93 ? 16.508 -16.165 -26.288 1.00 89.38 93 VAL A C 1
ATOM 714 O O . VAL A 1 93 ? 16.878 -16.548 -25.180 1.00 89.38 93 VAL A O 1
ATOM 717 N N . LYS A 1 94 ? 15.369 -16.598 -26.851 1.00 87.38 94 LYS A N 1
ATOM 718 C CA . LYS A 1 94 ? 14.495 -17.622 -26.244 1.00 87.38 94 LYS A CA 1
ATOM 719 C C . LYS A 1 94 ? 15.212 -18.967 -26.036 1.00 87.38 94 LYS A C 1
ATOM 721 O O . LYS A 1 94 ? 14.869 -19.697 -25.115 1.00 87.38 94 LYS A O 1
ATOM 726 N N . GLU A 1 95 ? 16.220 -19.269 -26.854 1.00 87.81 95 GLU A N 1
ATOM 727 C CA . GLU A 1 95 ? 17.083 -20.459 -26.762 1.00 87.81 95 GLU A CA 1
ATOM 728 C C . GLU A 1 95 ? 18.384 -20.211 -25.963 1.00 87.81 95 GLU A C 1
ATOM 730 O O . GLU A 1 95 ? 19.299 -21.032 -26.021 1.00 87.81 95 GLU A O 1
ATOM 735 N N . GLU A 1 96 ? 18.521 -19.065 -25.280 1.00 85.69 96 GLU A N 1
ATOM 736 C CA . GLU A 1 96 ? 19.761 -18.614 -24.614 1.00 85.69 96 GLU A CA 1
ATOM 737 C C . GLU A 1 96 ? 20.994 -18.574 -25.546 1.00 85.69 96 GLU A C 1
ATOM 739 O O . GLU A 1 96 ? 22.153 -18.675 -25.126 1.00 85.69 96 GLU A O 1
ATOM 744 N N . ARG A 1 97 ? 20.757 -18.384 -26.848 1.00 88.62 97 ARG A N 1
ATOM 745 C CA . ARG A 1 97 ? 21.768 -18.412 -27.906 1.00 88.62 97 ARG A CA 1
ATOM 746 C C . ARG A 1 97 ? 21.999 -17.018 -28.488 1.00 88.62 97 ARG A C 1
ATOM 748 O O . ARG A 1 97 ? 21.077 -16.332 -28.905 1.00 88.62 97 ARG A O 1
ATOM 755 N N . PHE A 1 98 ? 23.268 -16.624 -28.611 1.00 89.00 98 PHE A N 1
ATOM 756 C CA . PHE A 1 98 ? 23.680 -15.312 -29.146 1.00 89.00 98 PHE A CA 1
ATOM 757 C C . PHE A 1 98 ? 24.623 -15.437 -30.352 1.00 89.00 98 PHE A C 1
ATOM 759 O O . PHE A 1 98 ? 25.534 -14.631 -30.540 1.00 89.00 98 PHE A O 1
ATOM 766 N N . VAL A 1 99 ? 24.425 -16.480 -31.157 1.00 89.69 99 VAL A N 1
ATOM 767 C CA . VAL A 1 99 ? 25.225 -16.786 -32.349 1.00 89.69 99 VAL A CA 1
ATOM 768 C C . VAL A 1 99 ? 24.282 -17.043 -33.518 1.00 89.69 99 VAL A C 1
ATOM 770 O O . VAL A 1 99 ? 23.318 -17.791 -33.364 1.00 89.69 99 VAL A O 1
ATOM 773 N N . TYR A 1 100 ? 24.591 -16.468 -34.679 1.00 90.81 100 TYR A N 1
ATOM 774 C CA . TYR A 1 100 ? 23.795 -16.562 -35.904 1.00 90.81 100 TYR A CA 1
ATOM 775 C C . TYR A 1 100 ? 24.637 -17.108 -37.055 1.00 90.81 100 TYR A C 1
ATOM 777 O O . TYR A 1 100 ? 25.792 -16.723 -37.224 1.00 90.81 100 TYR A O 1
ATOM 785 N N . THR A 1 101 ? 24.070 -17.979 -37.876 1.00 88.81 101 THR A N 1
ATOM 786 C CA . THR A 1 101 ? 24.709 -18.509 -39.086 1.00 88.81 101 THR A CA 1
ATOM 787 C C . THR A 1 101 ? 24.341 -17.690 -40.323 1.00 88.81 101 THR A C 1
ATOM 789 O O . THR A 1 101 ? 23.277 -17.073 -40.387 1.00 88.81 101 THR A O 1
ATOM 792 N N . ASP A 1 102 ? 25.190 -17.733 -41.354 1.00 87.12 102 ASP A N 1
ATOM 793 C CA . ASP A 1 102 ? 24.889 -17.157 -42.679 1.00 87.12 102 ASP A CA 1
ATOM 794 C C . ASP A 1 102 ? 23.531 -17.643 -43.235 1.00 87.12 102 ASP A C 1
ATOM 796 O O . ASP A 1 102 ? 22.756 -16.850 -43.767 1.00 87.12 102 ASP A O 1
ATOM 800 N N . ALA A 1 103 ? 23.202 -18.927 -43.042 1.00 86.12 103 ALA A N 1
ATOM 801 C CA . ALA A 1 103 ? 21.938 -19.512 -43.488 1.00 86.12 103 ALA A CA 1
ATOM 802 C C . ALA A 1 103 ? 20.718 -18.936 -42.744 1.00 86.12 103 ALA A C 1
ATOM 804 O O . ALA A 1 103 ? 19.722 -18.597 -43.385 1.00 86.12 103 ALA A O 1
ATOM 805 N N . GLU A 1 104 ? 20.798 -18.782 -41.417 1.00 89.81 104 GLU A N 1
ATOM 806 C CA . GLU A 1 104 ? 19.725 -18.176 -40.613 1.00 89.81 104 GLU A CA 1
ATOM 807 C C . GLU A 1 104 ? 19.487 -16.716 -41.018 1.00 89.81 104 GLU A C 1
ATOM 809 O O . GLU A 1 104 ? 18.344 -16.323 -41.254 1.00 89.81 104 GLU A O 1
ATOM 814 N N . ILE A 1 105 ? 20.557 -15.928 -41.183 1.00 89.00 105 ILE A N 1
ATOM 815 C CA . ILE A 1 105 ? 20.455 -14.519 -41.593 1.00 89.00 105 ILE A CA 1
ATOM 816 C C . ILE A 1 105 ? 19.780 -14.405 -42.966 1.00 89.00 105 ILE A C 1
ATOM 818 O O . ILE A 1 105 ? 18.826 -13.640 -43.121 1.00 89.00 105 ILE A O 1
ATOM 822 N N . ARG A 1 106 ? 20.218 -15.199 -43.952 1.00 86.56 106 ARG A N 1
ATOM 823 C CA . ARG A 1 106 ? 19.639 -15.183 -45.308 1.00 86.56 106 ARG A CA 1
ATOM 824 C C . ARG A 1 106 ? 18.190 -15.660 -45.353 1.00 86.56 106 ARG A C 1
ATOM 826 O O . ARG A 1 106 ? 17.434 -15.192 -46.200 1.00 86.56 106 ARG A O 1
ATOM 833 N N . SER A 1 107 ? 17.812 -16.595 -44.482 1.00 84.88 107 SER A N 1
ATOM 834 C CA . SER A 1 107 ? 16.446 -17.125 -44.428 1.00 84.88 107 SER A CA 1
ATOM 835 C C . SER A 1 107 ? 15.464 -16.157 -43.762 1.00 84.88 107 SER A C 1
ATOM 837 O O . SER A 1 107 ? 14.286 -16.153 -44.118 1.00 84.88 107 SER A O 1
ATOM 839 N N . HIS A 1 108 ? 15.916 -15.366 -42.783 1.00 81.56 108 HIS A N 1
ATOM 840 C CA . HIS A 1 108 ? 15.045 -14.495 -41.986 1.00 81.56 108 HIS A CA 1
ATOM 841 C C . HIS A 1 108 ? 14.973 -13.049 -42.499 1.00 81.56 108 HIS A C 1
ATOM 843 O O . HIS A 1 108 ? 13.899 -12.447 -42.434 1.00 81.56 108 HIS A O 1
ATOM 849 N N . CYS A 1 109 ? 16.065 -12.497 -43.035 1.00 79.62 109 CYS A N 1
ATOM 850 C CA . CYS A 1 109 ? 16.085 -11.158 -43.629 1.00 79.62 109 CYS A CA 1
ATOM 851 C C . CYS A 1 109 ? 15.676 -11.236 -45.111 1.00 79.62 109 CYS A C 1
ATOM 853 O O . CYS A 1 109 ? 16.390 -11.800 -45.948 1.00 79.62 109 CYS A O 1
ATOM 855 N N . ARG A 1 110 ? 14.506 -10.687 -45.460 1.00 66.62 110 ARG A N 1
ATOM 856 C CA . ARG A 1 110 ? 13.966 -10.735 -46.826 1.00 66.62 110 ARG A CA 1
ATOM 857 C C . ARG A 1 110 ? 14.827 -9.863 -47.742 1.00 66.62 110 ARG A C 1
ATOM 859 O O . ARG A 1 110 ? 14.900 -8.654 -47.570 1.00 66.62 110 ARG A O 1
ATOM 866 N N . GLY A 1 111 ? 15.452 -10.488 -48.738 1.00 60.88 111 GLY A N 1
ATOM 867 C CA . GLY A 1 111 ? 16.398 -9.837 -49.655 1.00 60.88 111 GLY A CA 1
ATOM 868 C C . GLY A 1 111 ? 17.630 -10.688 -49.973 1.00 60.88 111 GLY A C 1
ATOM 869 O O . GLY A 1 111 ? 18.375 -10.357 -50.886 1.00 60.88 111 GLY A O 1
ATOM 870 N N . GLY A 1 112 ? 17.847 -11.800 -49.254 1.00 54.22 112 GLY A N 1
ATOM 871 C CA . GLY A 1 112 ? 18.877 -12.809 -49.561 1.00 54.22 112 GLY A CA 1
ATOM 872 C C . GLY A 1 112 ? 20.331 -12.366 -49.324 1.00 54.22 112 GLY A C 1
ATOM 873 O O . GLY A 1 112 ? 21.253 -13.179 -49.458 1.00 54.22 112 GLY A O 1
ATOM 874 N N . GLY A 1 113 ? 20.543 -11.098 -48.962 1.00 66.81 113 GLY A N 1
ATOM 875 C CA . GLY A 1 113 ? 21.844 -10.490 -48.706 1.00 66.81 113 GLY A CA 1
ATOM 876 C C . GLY A 1 113 ? 22.289 -10.580 -47.246 1.00 66.81 113 GLY A C 1
ATOM 877 O O . GLY A 1 113 ? 21.484 -10.704 -46.328 1.00 66.81 113 GLY A O 1
ATOM 878 N N . LEU A 1 114 ? 23.602 -10.462 -47.036 1.00 79.12 114 LEU A N 1
ATOM 879 C CA . LEU A 1 114 ? 24.232 -10.378 -45.713 1.00 79.12 114 LEU A CA 1
ATOM 880 C C . LEU A 1 114 ? 24.365 -8.928 -45.217 1.00 79.12 114 LEU A C 1
ATOM 882 O O . LEU A 1 114 ? 25.190 -8.629 -44.360 1.00 79.12 114 LEU A O 1
ATOM 886 N N . GLU A 1 115 ? 23.544 -8.025 -45.758 1.00 82.31 115 GLU A N 1
ATOM 887 C CA . GLU A 1 115 ? 23.636 -6.576 -45.553 1.00 82.31 115 GLU A CA 1
ATOM 888 C C . GLU A 1 115 ? 23.564 -6.183 -44.076 1.00 82.31 115 GLU A C 1
ATOM 890 O O . GLU A 1 115 ? 24.286 -5.278 -43.650 1.00 82.31 115 GLU A O 1
ATOM 895 N N . VAL A 1 116 ? 22.748 -6.906 -43.297 1.00 85.62 116 VAL A N 1
ATOM 896 C CA . VAL A 1 116 ? 22.583 -6.715 -41.851 1.00 85.62 116 VAL A CA 1
ATOM 897 C C . VAL A 1 116 ? 23.874 -6.994 -41.075 1.00 85.62 116 VAL A C 1
ATOM 899 O O . VAL A 1 116 ? 24.172 -6.300 -40.105 1.00 85.62 116 VAL A O 1
ATOM 902 N N . ALA A 1 117 ? 24.692 -7.950 -41.532 1.00 84.94 117 ALA A N 1
ATOM 903 C CA . ALA A 1 117 ? 25.970 -8.283 -40.905 1.00 84.94 117 ALA A CA 1
ATOM 904 C C . ALA A 1 117 ? 27.017 -7.180 -41.092 1.00 84.94 117 ALA A C 1
ATOM 906 O O . ALA A 1 117 ? 27.911 -7.020 -40.264 1.00 84.94 117 ALA A O 1
ATOM 907 N N . GLU A 1 118 ? 26.884 -6.375 -42.143 1.00 85.12 118 GLU A N 1
ATOM 908 C CA . GLU A 1 118 ? 27.790 -5.263 -42.430 1.00 85.12 118 GLU A CA 1
ATOM 909 C C . GLU A 1 118 ? 27.263 -3.913 -41.903 1.00 85.12 118 GLU A C 1
ATOM 911 O O . GLU A 1 118 ? 27.886 -2.876 -42.134 1.00 85.12 118 GLU A O 1
ATOM 916 N N . LEU A 1 119 ? 26.155 -3.890 -41.147 1.00 85.81 119 LEU A N 1
ATOM 917 C CA . LEU A 1 119 ? 25.686 -2.698 -40.414 1.00 85.81 119 LEU A CA 1
ATOM 918 C C . LEU A 1 119 ? 26.525 -2.389 -39.162 1.00 85.81 119 LEU A C 1
ATOM 920 O O . LEU A 1 119 ? 26.327 -1.364 -38.519 1.00 85.81 119 LEU A O 1
ATOM 924 N N . GLY A 1 120 ? 27.492 -3.250 -38.835 1.00 85.31 120 GLY A N 1
ATOM 925 C CA . GLY A 1 120 ? 28.527 -2.961 -37.846 1.00 85.31 120 GLY A CA 1
ATOM 926 C C . GLY A 1 120 ? 28.169 -3.305 -36.404 1.00 85.31 120 GLY A C 1
ATOM 927 O O . GLY A 1 120 ? 29.005 -3.085 -35.544 1.00 85.31 120 GLY A O 1
ATOM 928 N N . PHE A 1 121 ? 26.987 -3.868 -36.130 1.00 88.38 121 PHE A N 1
ATOM 929 C CA . PHE A 1 121 ? 26.607 -4.354 -34.794 1.00 88.38 121 PHE A CA 1
ATOM 930 C C . PHE A 1 121 ? 26.841 -5.862 -34.584 1.00 88.38 121 PHE A C 1
ATOM 932 O O . PHE A 1 121 ? 26.666 -6.371 -33.474 1.00 88.38 121 PHE A O 1
ATOM 939 N N . LEU A 1 122 ? 27.261 -6.568 -35.638 1.00 89.56 122 LEU A N 1
ATOM 940 C CA . LEU A 1 122 ? 27.666 -7.971 -35.613 1.00 89.56 122 LEU A CA 1
ATOM 941 C C . LEU A 1 122 ? 29.168 -8.098 -35.876 1.00 89.56 122 LEU A C 1
ATOM 943 O O . LEU A 1 122 ? 29.746 -7.380 -36.691 1.00 89.56 122 LEU A O 1
ATOM 947 N N . THR A 1 123 ? 29.786 -9.062 -35.208 1.00 85.88 123 THR A N 1
ATOM 948 C CA . THR A 1 123 ? 31.159 -9.508 -35.444 1.00 85.88 123 THR A CA 1
ATOM 949 C C . THR A 1 123 ? 31.127 -10.860 -36.127 1.00 85.88 123 THR A C 1
ATOM 951 O O . THR A 1 123 ? 30.374 -11.748 -35.732 1.00 85.88 123 THR A O 1
ATOM 954 N N . ARG A 1 124 ? 31.936 -11.025 -37.174 1.00 84.44 124 ARG A N 1
ATOM 955 C CA . ARG A 1 124 ? 32.121 -12.320 -37.829 1.00 84.44 124 ARG A CA 1
ATOM 956 C C . ARG A 1 124 ? 33.189 -13.101 -37.070 1.00 84.44 124 ARG A C 1
ATOM 958 O O . ARG A 1 124 ? 34.314 -12.623 -36.931 1.00 84.44 124 ARG A O 1
ATOM 965 N N . GLY A 1 125 ? 32.834 -14.285 -36.583 1.00 71.31 125 GLY A N 1
ATOM 966 C CA . GLY A 1 125 ? 33.751 -15.163 -35.866 1.00 71.31 125 GLY A CA 1
ATOM 967 C C . GLY A 1 125 ? 34.927 -15.607 -36.741 1.00 71.31 125 GLY A C 1
ATOM 968 O O . GLY A 1 125 ? 34.781 -15.839 -37.944 1.00 71.31 125 GLY A O 1
ATOM 969 N N . LEU A 1 126 ? 36.108 -15.737 -36.134 1.00 59.69 126 LEU A N 1
ATOM 970 C CA . LEU A 1 126 ? 37.283 -16.301 -36.793 1.00 59.69 126 LEU A CA 1
ATOM 971 C C . LEU A 1 126 ? 37.198 -17.833 -36.758 1.00 59.69 126 LEU A C 1
ATOM 973 O O . LEU A 1 126 ? 37.246 -18.447 -35.695 1.00 59.69 126 LEU A O 1
ATOM 977 N N . ASN A 1 127 ? 37.104 -18.463 -37.929 1.00 57.50 127 ASN A N 1
ATOM 978 C CA . ASN A 1 127 ? 37.156 -19.920 -38.053 1.00 57.50 127 ASN A CA 1
ATOM 979 C C . ASN A 1 127 ? 38.607 -20.411 -37.881 1.00 57.50 127 ASN A C 1
ATOM 981 O O . ASN A 1 127 ? 39.348 -20.543 -38.860 1.00 57.50 127 ASN A O 1
ATOM 985 N N . PHE A 1 128 ? 39.030 -20.675 -36.642 1.00 48.75 128 PHE A N 1
ATOM 986 C CA . PHE A 1 128 ? 40.313 -21.325 -36.366 1.00 48.75 128 PHE A CA 1
ATOM 987 C C . PHE A 1 128 ? 40.207 -22.831 -36.652 1.00 48.75 128 PHE A C 1
ATOM 989 O O . PHE A 1 128 ? 39.426 -23.543 -36.026 1.00 48.75 128 PHE A O 1
ATOM 996 N N . GLY A 1 129 ? 40.978 -23.309 -37.634 1.00 50.66 129 GLY A N 1
ATOM 997 C CA . GLY A 1 129 ? 40.990 -24.713 -38.061 1.00 50.66 129 GLY A CA 1
ATOM 998 C C . GLY A 1 129 ? 40.780 -24.873 -39.565 1.00 50.66 129 GLY A C 1
ATOM 999 O O . GLY A 1 129 ? 39.748 -25.366 -40.012 1.00 50.66 129 GLY A O 1
ATOM 1000 N N . ARG A 1 130 ? 41.766 -24.456 -40.365 1.00 50.12 130 ARG A N 1
ATOM 1001 C CA . ARG A 1 130 ? 41.830 -24.800 -41.790 1.00 50.12 130 ARG A CA 1
ATOM 1002 C C . ARG A 1 130 ? 42.518 -26.159 -41.927 1.00 50.12 130 ARG A C 1
ATOM 1004 O O . ARG A 1 130 ? 43.734 -26.237 -41.812 1.00 50.12 130 ARG A O 1
ATOM 1011 N N . SER A 1 131 ? 41.758 -27.214 -42.198 1.00 48.03 131 SER A N 1
ATOM 1012 C CA . SER A 1 131 ? 42.289 -28.402 -42.875 1.00 48.03 131 SER A CA 1
ATOM 1013 C C . SER A 1 131 ? 41.637 -28.477 -44.249 1.00 48.03 131 SER A C 1
ATOM 1015 O O . SER A 1 131 ? 40.426 -28.293 -44.370 1.00 48.03 131 SER A O 1
ATOM 1017 N N . HIS A 1 132 ? 42.451 -28.708 -45.279 1.00 49.09 132 HIS A N 1
ATOM 1018 C CA . HIS A 1 132 ? 42.126 -28.610 -46.708 1.00 49.09 132 HIS A CA 1
ATOM 1019 C C . HIS A 1 132 ? 40.927 -29.480 -47.161 1.00 49.09 132 HIS A C 1
ATOM 1021 O O . HIS A 1 132 ? 40.422 -29.303 -48.263 1.00 49.09 132 HIS A O 1
ATOM 1027 N N . ASN A 1 133 ? 40.426 -30.382 -46.307 1.00 53.75 133 ASN A N 1
ATOM 1028 C CA . ASN A 1 133 ? 39.416 -31.385 -46.657 1.00 53.75 133 ASN A CA 1
ATOM 1029 C C . ASN A 1 133 ? 38.054 -31.259 -45.947 1.00 53.75 133 ASN A C 1
ATOM 1031 O O . ASN A 1 133 ? 37.250 -32.185 -46.043 1.00 53.75 133 ASN A O 1
ATOM 1035 N N . GLN A 1 134 ? 37.734 -30.154 -45.264 1.00 50.22 134 GLN A N 1
ATOM 1036 C CA . GLN A 1 134 ? 36.371 -29.956 -44.742 1.00 50.22 134 GLN A CA 1
ATOM 1037 C C . GLN A 1 134 ? 35.580 -28.942 -45.579 1.00 50.22 134 GLN A C 1
ATOM 1039 O O . GLN A 1 134 ? 36.016 -27.812 -45.787 1.00 50.22 134 GLN A O 1
ATOM 1044 N N . LYS A 1 135 ? 34.402 -29.373 -46.065 1.00 53.25 135 LYS A N 1
ATOM 1045 C CA . LYS A 1 135 ? 33.378 -28.542 -46.726 1.00 53.25 135 LYS A CA 1
ATOM 1046 C C . LYS A 1 135 ? 33.231 -27.199 -45.996 1.00 53.25 135 LYS A C 1
ATOM 1048 O O . LYS A 1 135 ? 33.197 -27.196 -44.769 1.00 53.25 135 LYS A O 1
ATOM 1053 N N . LYS A 1 136 ? 33.119 -26.096 -46.759 1.00 55.41 136 LYS A N 1
ATOM 1054 C CA . LYS A 1 136 ? 32.844 -24.713 -46.304 1.00 55.41 136 LYS A CA 1
ATOM 1055 C C . LYS A 1 136 ? 32.014 -24.716 -45.007 1.00 55.41 136 LYS A C 1
ATOM 1057 O O . LYS A 1 136 ? 30.807 -24.940 -45.058 1.00 55.41 136 LYS A O 1
ATOM 1062 N N . ARG A 1 137 ? 32.657 -24.517 -43.849 1.00 56.53 137 ARG A N 1
ATOM 1063 C CA . ARG A 1 137 ? 31.933 -24.306 -42.587 1.00 56.53 137 ARG A CA 1
ATOM 1064 C C . ARG A 1 137 ? 31.167 -22.989 -42.694 1.00 56.53 137 ARG A C 1
ATOM 1066 O O . ARG A 1 137 ? 31.694 -22.033 -43.262 1.00 56.53 137 ARG A O 1
ATOM 1073 N N . ALA A 1 138 ? 29.937 -22.968 -42.184 1.00 64.38 138 ALA A N 1
ATOM 1074 C CA . ALA A 1 138 ? 29.115 -21.765 -42.142 1.00 64.38 138 ALA A CA 1
ATOM 1075 C C . ALA A 1 138 ? 29.839 -20.663 -41.355 1.00 64.38 138 ALA A C 1
ATOM 1077 O O . ALA A 1 138 ? 30.475 -20.939 -40.338 1.00 64.38 138 ALA A O 1
ATOM 1078 N N . ASP A 1 139 ? 29.765 -19.426 -41.840 1.00 77.06 139 ASP A N 1
ATOM 1079 C CA . ASP A 1 139 ? 30.225 -18.277 -41.071 1.00 77.06 139 ASP A CA 1
ATOM 1080 C C . ASP A 1 139 ? 29.260 -18.013 -39.914 1.00 77.06 139 ASP A C 1
ATOM 1082 O O . ASP A 1 139 ? 28.039 -18.065 -40.093 1.00 77.06 139 ASP A O 1
ATOM 1086 N N . TYR A 1 140 ? 29.827 -17.730 -38.743 1.00 85.88 140 TYR A N 1
ATOM 1087 C CA . TYR A 1 140 ? 29.084 -17.386 -37.538 1.00 85.88 140 TYR A CA 1
ATOM 1088 C C . TYR A 1 140 ? 29.213 -15.893 -37.245 1.00 85.88 140 TYR A C 1
ATOM 1090 O O . TYR A 1 140 ? 30.290 -15.306 -37.386 1.00 85.88 140 TYR A O 1
ATOM 1098 N N . PHE A 1 141 ? 28.112 -15.300 -36.805 1.00 89.00 141 PHE A N 1
ATOM 1099 C CA . PHE A 1 141 ? 27.991 -13.902 -36.434 1.00 89.00 141 PHE A CA 1
ATOM 1100 C C . PHE A 1 141 ? 27.541 -13.793 -34.983 1.00 89.00 141 PHE A C 1
ATOM 1102 O O . PHE A 1 141 ? 26.623 -14.494 -34.559 1.00 89.00 141 PHE A O 1
ATOM 1109 N N . THR A 1 142 ? 28.166 -12.896 -34.232 1.00 89.50 142 THR A N 1
ATOM 1110 C CA . THR A 1 142 ? 27.840 -12.622 -32.828 1.00 89.50 142 THR A CA 1
ATOM 1111 C C . THR A 1 142 ? 27.598 -11.130 -32.619 1.00 89.50 142 THR A C 1
ATOM 1113 O O . THR A 1 142 ? 28.309 -10.323 -33.223 1.00 89.50 142 THR A O 1
ATOM 1116 N N . PRO A 1 143 ? 26.629 -10.717 -31.783 1.00 89.31 143 PRO A N 1
ATOM 1117 C CA . PRO A 1 143 ? 26.476 -9.315 -31.399 1.00 89.31 143 PRO A CA 1
ATOM 1118 C C . PRO A 1 143 ? 27.772 -8.751 -30.810 1.00 89.31 143 PRO A C 1
ATOM 1120 O O . PRO A 1 143 ? 28.479 -9.460 -30.096 1.00 89.31 143 PRO A O 1
ATOM 1123 N N . LEU A 1 144 ? 28.073 -7.476 -31.080 1.00 85.31 144 LEU A N 1
ATOM 1124 C CA . LEU A 1 144 ? 29.185 -6.771 -30.419 1.00 85.31 144 LEU A CA 1
ATOM 1125 C C . LEU A 1 144 ? 29.039 -6.778 -28.891 1.00 85.31 144 LEU A C 1
ATOM 1127 O O . LEU A 1 144 ? 30.019 -6.917 -28.166 1.00 85.31 144 LEU A O 1
ATOM 1131 N N . VAL A 1 145 ? 27.803 -6.608 -28.426 1.00 83.50 145 VAL A N 1
ATOM 1132 C CA . VAL A 1 145 ? 27.405 -6.615 -27.020 1.00 83.50 145 VAL A CA 1
ATOM 1133 C C . VAL A 1 145 ? 26.142 -7.455 -26.923 1.00 83.50 145 VAL A C 1
ATOM 1135 O O . VAL A 1 145 ? 25.267 -7.322 -27.779 1.00 83.50 145 VAL A O 1
ATOM 1138 N N . ARG A 1 146 ? 26.035 -8.307 -25.894 1.00 83.25 146 ARG A N 1
ATOM 1139 C CA . ARG A 1 146 ? 24.877 -9.194 -25.695 1.00 83.25 146 ARG A CA 1
ATOM 1140 C C . ARG A 1 146 ? 23.560 -8.426 -25.832 1.00 83.25 146 ARG A C 1
ATOM 1142 O O . ARG A 1 146 ? 22.793 -8.763 -26.725 1.00 83.25 146 ARG A O 1
ATOM 1149 N N . THR A 1 147 ? 23.431 -7.324 -25.083 1.00 87.94 147 THR A N 1
ATOM 1150 C CA . THR A 1 147 ? 22.248 -6.447 -24.982 1.00 87.94 147 THR A CA 1
ATOM 1151 C C . THR A 1 147 ? 21.712 -5.919 -26.315 1.00 87.94 147 THR A C 1
ATOM 1153 O O . THR A 1 147 ? 20.557 -5.498 -26.391 1.00 87.94 147 THR A O 1
ATOM 1156 N N . PHE A 1 148 ? 22.508 -5.946 -27.391 1.00 91.06 148 PHE A N 1
ATOM 1157 C CA . PHE A 1 148 ? 22.030 -5.604 -28.732 1.00 91.06 148 PHE A CA 1
ATOM 1158 C C . PHE A 1 148 ? 20.995 -6.607 -29.241 1.00 91.06 148 PHE A C 1
ATOM 1160 O O . PHE A 1 148 ? 20.062 -6.202 -29.931 1.00 91.06 148 PHE A O 1
ATOM 1167 N N . ALA A 1 149 ? 21.129 -7.892 -28.901 1.00 92.25 149 ALA A N 1
ATOM 1168 C CA . ALA A 1 149 ? 20.146 -8.906 -29.262 1.00 92.25 149 ALA A CA 1
ATOM 1169 C C . ALA A 1 149 ? 18.818 -8.672 -28.527 1.00 92.25 149 ALA A C 1
ATOM 1171 O O . ALA A 1 149 ? 17.771 -8.685 -29.171 1.00 92.25 149 ALA A O 1
ATOM 1172 N N . GLU A 1 150 ? 18.851 -8.372 -27.224 1.00 92.44 150 GLU A N 1
ATOM 1173 C CA . GLU A 1 150 ? 17.661 -8.015 -26.440 1.00 92.44 150 GLU A CA 1
ATOM 1174 C C . GLU A 1 150 ? 16.993 -6.735 -26.959 1.00 92.44 150 GLU A C 1
ATOM 1176 O O . GLU A 1 150 ? 15.772 -6.689 -27.115 1.00 92.44 150 GLU A O 1
ATOM 1181 N N . PHE A 1 151 ? 17.778 -5.706 -27.288 1.00 94.56 151 PHE A N 1
ATOM 1182 C CA . PHE A 1 151 ? 17.249 -4.482 -27.890 1.00 94.56 151 PHE A CA 1
ATOM 1183 C C . PHE A 1 151 ? 16.586 -4.751 -29.248 1.00 94.56 151 PHE A C 1
ATOM 1185 O O . PHE A 1 151 ? 15.486 -4.267 -29.503 1.00 94.56 151 PHE A O 1
ATOM 1192 N N . LEU A 1 152 ? 17.214 -5.547 -30.119 1.00 95.25 152 LEU A N 1
ATOM 1193 C CA . LEU A 1 152 ? 16.658 -5.901 -31.430 1.00 95.25 152 LEU A CA 1
ATOM 1194 C C . LEU A 1 152 ? 15.401 -6.770 -31.312 1.00 95.25 152 LEU A C 1
ATOM 1196 O O . LEU A 1 152 ? 14.451 -6.580 -32.073 1.00 95.25 152 LEU A O 1
ATOM 1200 N N . ALA A 1 153 ? 15.366 -7.677 -30.337 1.00 95.19 153 ALA A N 1
ATOM 1201 C CA . ALA A 1 153 ? 14.177 -8.446 -29.999 1.00 95.19 153 ALA A CA 1
ATOM 1202 C C . ALA A 1 153 ? 13.022 -7.520 -29.575 1.00 95.19 153 ALA A C 1
ATOM 1204 O O . ALA A 1 153 ? 11.924 -7.609 -30.130 1.00 95.19 153 ALA A O 1
ATOM 1205 N N . ALA A 1 154 ? 13.281 -6.564 -28.677 1.00 95.94 154 ALA A N 1
ATOM 1206 C CA . ALA A 1 154 ? 12.308 -5.543 -28.287 1.00 95.94 154 ALA A CA 1
ATOM 1207 C C . ALA A 1 154 ? 11.870 -4.665 -29.473 1.00 95.94 154 ALA A C 1
ATOM 1209 O O . ALA A 1 154 ? 10.682 -4.370 -29.625 1.00 95.9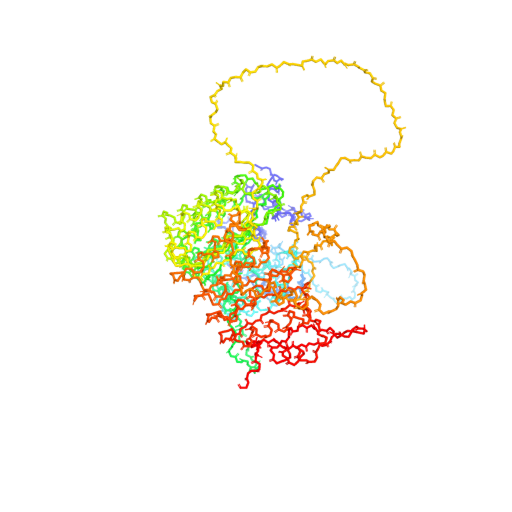4 154 ALA A O 1
ATOM 1210 N N . TYR A 1 155 ? 12.805 -4.298 -30.354 1.00 96.06 155 TYR A N 1
ATOM 1211 C CA . TYR A 1 155 ? 12.531 -3.522 -31.563 1.00 96.06 155 TYR A CA 1
ATOM 1212 C C . TYR A 1 155 ? 11.580 -4.265 -32.509 1.00 96.06 155 TYR A C 1
ATOM 1214 O O . TYR A 1 155 ? 10.606 -3.683 -32.994 1.00 96.06 155 TYR A O 1
ATOM 1222 N N . TYR A 1 156 ? 11.789 -5.569 -32.711 1.00 95.81 156 TYR A N 1
ATOM 1223 C CA . TYR A 1 156 ? 10.860 -6.409 -33.466 1.00 95.81 156 TYR A CA 1
ATOM 1224 C C . TYR A 1 156 ? 9.475 -6.460 -32.813 1.00 95.81 156 TYR A C 1
ATOM 1226 O O . TYR A 1 156 ? 8.488 -6.182 -33.498 1.00 95.81 156 TYR A O 1
ATOM 1234 N N . ILE A 1 157 ? 9.385 -6.734 -31.505 1.00 95.81 157 ILE A N 1
ATOM 1235 C CA . ILE A 1 157 ? 8.089 -6.796 -30.805 1.00 95.81 157 ILE A CA 1
ATOM 1236 C C . ILE A 1 157 ? 7.347 -5.454 -30.926 1.00 95.81 157 ILE A C 1
ATOM 1238 O O . ILE A 1 157 ? 6.146 -5.430 -31.203 1.00 95.81 157 ILE A O 1
ATOM 1242 N N . SER A 1 158 ? 8.065 -4.329 -30.833 1.00 96.31 158 SER A N 1
ATOM 1243 C CA . SER A 1 158 ? 7.486 -2.992 -31.010 1.00 96.31 158 SER A CA 1
ATOM 1244 C C . SER A 1 158 ? 6.855 -2.803 -32.399 1.00 96.31 158 SER A C 1
ATOM 1246 O O . SER A 1 158 ? 5.810 -2.166 -32.524 1.00 96.31 158 SER A O 1
ATOM 1248 N N . SER A 1 159 ? 7.429 -3.422 -33.440 1.00 94.31 159 SER A N 1
ATOM 1249 C CA . SER A 1 159 ? 6.922 -3.348 -34.818 1.00 94.31 159 SER A CA 1
ATOM 1250 C C . SER A 1 159 ? 5.639 -4.157 -35.047 1.00 94.31 159 SER A C 1
ATOM 1252 O O . SER A 1 159 ? 4.882 -3.861 -35.973 1.00 94.31 159 SER A O 1
ATOM 1254 N N . VAL A 1 160 ? 5.363 -5.150 -34.193 1.00 94.50 160 VAL A N 1
ATOM 1255 C CA . VAL A 1 160 ? 4.179 -6.023 -34.281 1.00 94.50 160 VAL A CA 1
ATOM 1256 C C . VAL A 1 160 ? 3.156 -5.775 -33.168 1.00 94.50 160 VAL A C 1
ATOM 1258 O O . VAL A 1 160 ? 2.133 -6.455 -33.120 1.00 94.50 160 VAL A O 1
ATOM 1261 N N . VAL A 1 161 ? 3.376 -4.771 -32.310 1.00 94.00 161 VAL A N 1
ATOM 1262 C CA . VAL A 1 161 ? 2.554 -4.474 -31.118 1.00 94.00 161 VAL A CA 1
ATOM 1263 C C . VAL A 1 161 ? 1.063 -4.268 -31.424 1.00 94.00 161 VAL A C 1
ATOM 1265 O O . VAL A 1 161 ? 0.203 -4.515 -30.585 1.00 94.00 161 VAL A O 1
ATOM 1268 N N . HIS A 1 162 ? 0.735 -3.834 -32.642 1.00 92.75 162 HIS A N 1
ATOM 1269 C CA . HIS A 1 162 ? -0.640 -3.595 -33.080 1.00 92.75 162 HIS A CA 1
ATOM 1270 C C . HIS A 1 162 ? -1.433 -4.886 -33.351 1.00 92.75 162 HIS A C 1
ATOM 1272 O O . HIS A 1 162 ? -2.657 -4.841 -33.463 1.00 92.75 162 HIS A O 1
ATOM 1278 N N . TYR A 1 163 ? -0.765 -6.040 -33.420 1.00 93.38 163 TYR A N 1
ATOM 1279 C CA . TYR A 1 163 ? -1.389 -7.339 -33.656 1.00 93.38 163 TYR A CA 1
ATOM 1280 C C . TYR A 1 163 ? -1.510 -8.114 -32.341 1.00 93.38 163 TYR A C 1
ATOM 1282 O O . TYR A 1 163 ? -0.631 -8.900 -32.000 1.00 93.38 163 TYR A O 1
ATOM 1290 N N . ALA A 1 164 ? -2.616 -7.929 -31.613 1.00 87.94 164 ALA A N 1
ATOM 1291 C CA . ALA A 1 164 ? -2.796 -8.458 -30.253 1.00 87.94 164 ALA A CA 1
ATOM 1292 C C . ALA A 1 164 ? -2.472 -9.959 -30.097 1.00 87.94 164 ALA A C 1
ATOM 1294 O O . ALA A 1 164 ? -1.818 -10.345 -29.135 1.00 87.94 164 ALA A O 1
ATOM 1295 N N . ASN A 1 165 ? -2.870 -10.805 -31.056 1.00 89.94 165 ASN A N 1
ATOM 1296 C CA . ASN A 1 165 ? -2.593 -12.247 -31.002 1.00 89.94 165 ASN A CA 1
ATOM 1297 C C . ASN A 1 165 ? -1.109 -12.581 -31.214 1.00 89.94 165 ASN A C 1
ATOM 1299 O O . ASN A 1 165 ? -0.597 -13.512 -30.601 1.00 89.94 165 ASN A O 1
ATOM 1303 N N . ILE A 1 166 ? -0.420 -11.826 -32.077 1.00 91.31 166 ILE A N 1
ATOM 1304 C CA . ILE A 1 166 ? 1.019 -11.998 -32.308 1.00 91.31 166 ILE A CA 1
ATOM 1305 C C . ILE A 1 166 ? 1.778 -11.491 -31.086 1.00 91.31 166 ILE A C 1
ATOM 1307 O O . ILE A 1 166 ? 2.634 -12.201 -30.576 1.00 91.31 166 ILE A O 1
ATOM 1311 N N . LEU A 1 167 ? 1.418 -10.306 -30.583 1.00 91.56 167 LEU A N 1
ATOM 1312 C CA . LEU A 1 167 ? 2.007 -9.726 -29.381 1.00 91.56 167 LEU A CA 1
ATOM 1313 C C . LEU A 1 167 ? 1.889 -10.683 -28.192 1.00 91.56 167 LEU A C 1
ATOM 1315 O O . LEU A 1 167 ? 2.897 -10.974 -27.562 1.00 91.56 167 LEU A O 1
ATOM 1319 N N . ARG A 1 168 ? 0.686 -11.206 -27.923 1.00 88.75 168 ARG A N 1
ATOM 1320 C CA . ARG A 1 168 ? 0.459 -12.162 -26.833 1.00 88.75 168 ARG A CA 1
ATOM 1321 C C . ARG A 1 168 ? 1.374 -13.378 -26.951 1.00 88.75 168 ARG A C 1
ATOM 1323 O O . ARG A 1 168 ? 2.086 -13.672 -26.004 1.00 88.75 168 ARG A O 1
ATOM 1330 N N . ARG A 1 169 ? 1.422 -14.017 -28.123 1.00 89.31 169 ARG A N 1
ATOM 1331 C CA . ARG A 1 169 ? 2.295 -15.174 -28.363 1.00 89.31 169 ARG A CA 1
ATOM 1332 C C . ARG A 1 169 ? 3.771 -14.840 -28.143 1.00 89.31 169 ARG A C 1
ATOM 1334 O O . ARG A 1 169 ? 4.487 -15.594 -27.500 1.00 89.31 169 ARG A O 1
ATOM 1341 N N . GLU A 1 170 ? 4.239 -13.713 -28.679 1.00 90.31 170 GLU A N 1
ATOM 1342 C CA . GLU A 1 170 ? 5.647 -13.333 -28.537 1.00 90.31 170 GLU A CA 1
ATOM 1343 C C . GLU A 1 170 ? 6.025 -13.051 -27.078 1.00 90.31 170 GLU A C 1
ATOM 1345 O O . GLU A 1 170 ? 7.160 -13.349 -26.711 1.00 90.31 170 GLU A O 1
ATOM 1350 N N . LEU A 1 171 ? 5.089 -12.525 -26.273 1.00 88.00 171 LEU A N 1
ATOM 1351 C CA . LEU A 1 171 ? 5.253 -12.286 -24.837 1.00 88.00 171 LEU A CA 1
ATOM 1352 C C . LEU A 1 171 ? 5.157 -13.573 -24.001 1.00 88.00 171 LEU A C 1
ATOM 1354 O O . LEU A 1 171 ? 5.968 -13.741 -23.102 1.00 88.00 171 LEU A O 1
ATOM 1358 N N . GLU A 1 172 ? 4.212 -14.473 -24.289 1.00 83.75 172 GLU A N 1
ATOM 1359 C CA . GLU A 1 172 ? 4.055 -15.766 -23.591 1.00 83.75 172 GLU A CA 1
ATOM 1360 C C . GLU A 1 172 ? 5.289 -16.664 -23.759 1.00 83.75 172 GLU A C 1
ATOM 1362 O O . GLU A 1 172 ? 5.708 -17.338 -22.822 1.00 83.75 172 GLU A O 1
ATOM 1367 N N . ASP A 1 173 ? 5.907 -16.627 -24.940 1.00 79.81 173 ASP A N 1
ATOM 1368 C CA . ASP A 1 173 ? 7.084 -17.428 -25.287 1.00 79.81 173 ASP A CA 1
ATOM 1369 C C . ASP A 1 173 ? 8.408 -16.863 -24.711 1.00 79.81 173 ASP A C 1
ATOM 1371 O O . ASP A 1 173 ? 9.481 -17.391 -25.017 1.00 79.81 173 ASP A O 1
ATOM 1375 N N . LEU A 1 174 ? 8.397 -15.753 -23.958 1.00 82.56 174 LEU A N 1
ATOM 1376 C CA . LEU A 1 174 ? 9.623 -15.175 -23.388 1.00 82.56 174 LEU A CA 1
ATOM 1377 C C . LEU A 1 174 ? 10.120 -16.001 -22.180 1.00 82.56 174 LEU A C 1
ATOM 1379 O O . LEU A 1 174 ? 9.343 -16.328 -21.278 1.00 82.56 174 LEU A O 1
ATOM 1383 N N . PRO A 1 175 ? 11.429 -16.315 -22.110 1.00 67.50 175 PRO A N 1
ATOM 1384 C CA . PRO A 1 175 ? 11.974 -17.198 -21.086 1.00 67.50 175 PRO A CA 1
ATOM 1385 C C . PRO A 1 175 ? 11.840 -16.586 -19.685 1.00 67.50 175 PRO A C 1
ATOM 1387 O O . PRO A 1 175 ? 12.128 -15.411 -19.464 1.00 67.50 175 PRO A O 1
ATOM 1390 N N . GLY A 1 176 ? 11.410 -17.384 -18.711 1.00 64.12 176 GLY A N 1
ATOM 1391 C CA . GLY A 1 176 ? 11.394 -16.972 -17.308 1.00 64.12 176 GLY A CA 1
ATOM 1392 C C . GLY A 1 176 ? 10.267 -16.021 -16.890 1.00 64.12 176 GLY A C 1
ATOM 1393 O O . GLY A 1 176 ? 10.313 -15.578 -15.749 1.00 64.12 176 GLY A O 1
ATOM 1394 N N . LEU A 1 177 ? 9.238 -15.740 -17.714 1.00 62.91 177 LEU A N 1
ATOM 1395 C CA . LEU A 1 177 ? 8.062 -14.961 -17.260 1.00 62.91 177 LEU A CA 1
ATOM 1396 C C . LEU A 1 177 ? 7.431 -15.544 -15.987 1.00 62.91 177 LEU A C 1
ATOM 1398 O O . LEU A 1 177 ? 7.117 -14.809 -15.058 1.00 62.91 177 LEU A O 1
ATOM 1402 N N . SER A 1 178 ? 7.338 -16.872 -15.909 1.00 53.22 178 SER A N 1
ATOM 1403 C CA . SER A 1 178 ? 6.840 -17.598 -14.737 1.00 53.22 178 SER A CA 1
ATOM 1404 C C . SER A 1 178 ? 7.794 -17.574 -13.533 1.00 53.22 178 SER A C 1
ATOM 1406 O O . SER A 1 178 ? 7.385 -17.917 -12.426 1.00 53.22 178 SER A O 1
ATOM 1408 N N . SER A 1 179 ? 9.059 -17.167 -13.712 1.00 50.66 179 SER A N 1
ATOM 1409 C CA . SER A 1 179 ? 10.063 -17.077 -12.641 1.00 50.66 179 SER A CA 1
ATOM 1410 C C . SER A 1 179 ? 10.287 -15.652 -12.121 1.00 50.66 179 SER A C 1
ATOM 1412 O O . SER A 1 179 ? 11.019 -15.491 -11.145 1.00 50.66 179 SER A O 1
ATOM 1414 N N . ILE A 1 180 ? 9.671 -14.623 -12.723 1.00 55.91 180 ILE A N 1
ATOM 1415 C CA . ILE A 1 180 ? 9.781 -13.220 -12.271 1.00 55.91 180 ILE A CA 1
ATOM 1416 C C . ILE A 1 180 ? 9.169 -13.043 -10.863 1.00 55.91 180 ILE A C 1
ATOM 1418 O O . ILE A 1 180 ? 9.595 -12.168 -10.111 1.00 55.91 180 ILE A O 1
ATOM 1422 N N . GLY A 1 181 ? 8.233 -13.916 -10.465 1.00 47.84 181 GLY A N 1
ATOM 1423 C CA . GLY A 1 181 ? 7.655 -13.967 -9.115 1.00 47.84 181 GLY A CA 1
ATOM 1424 C C . GLY A 1 181 ? 8.537 -14.618 -8.034 1.00 47.84 181 GLY A C 1
ATOM 1425 O O . GLY A 1 181 ? 8.192 -14.557 -6.854 1.00 47.84 181 GLY A O 1
ATOM 1426 N N . GLY A 1 182 ? 9.668 -15.239 -8.393 1.00 40.16 182 GLY A N 1
ATOM 1427 C CA . GLY A 1 182 ? 10.609 -15.834 -7.440 1.00 40.16 182 GLY A CA 1
ATOM 1428 C C . GLY A 1 182 ? 11.662 -14.818 -7.002 1.00 40.16 182 GLY A C 1
ATOM 1429 O O . GLY A 1 182 ? 12.382 -14.293 -7.843 1.00 40.16 182 GLY A O 1
ATOM 1430 N N . GLY A 1 183 ? 11.764 -14.542 -5.696 1.00 39.53 183 GLY A N 1
ATOM 1431 C CA . GLY A 1 183 ? 12.627 -13.518 -5.080 1.00 39.53 183 GLY A CA 1
ATOM 1432 C C . GLY A 1 183 ? 14.147 -13.703 -5.232 1.00 39.53 183 GLY A C 1
ATOM 1433 O O . GLY A 1 183 ? 14.868 -13.724 -4.237 1.00 39.53 183 GLY A O 1
ATOM 1434 N N . SER A 1 184 ? 14.650 -13.809 -6.461 1.00 34.62 184 SER A N 1
ATOM 1435 C CA . SER A 1 184 ? 16.072 -13.731 -6.785 1.00 34.62 184 SER A CA 1
ATOM 1436 C C . SER A 1 184 ? 16.485 -12.270 -6.970 1.00 34.62 184 SER A C 1
ATOM 1438 O O . SER A 1 184 ? 16.040 -11.573 -7.880 1.00 34.62 184 SER A O 1
ATOM 1440 N N . SER A 1 185 ? 17.365 -11.810 -6.084 1.00 34.94 185 SER A N 1
ATOM 1441 C CA . SER A 1 185 ? 17.913 -10.453 -6.003 1.00 34.94 185 SER A CA 1
ATOM 1442 C C . SER A 1 185 ? 18.992 -10.141 -7.063 1.00 34.94 185 SER A C 1
ATOM 1444 O O . SER A 1 185 ? 19.945 -9.417 -6.777 1.00 34.94 185 SER A O 1
ATOM 1446 N N . PHE A 1 186 ? 18.855 -10.627 -8.297 1.00 35.06 186 PHE A N 1
ATOM 1447 C CA . PHE A 1 186 ? 19.728 -10.228 -9.409 1.00 35.06 186 PHE A CA 1
ATOM 1448 C C . PHE A 1 186 ? 18.887 -9.828 -10.624 1.00 35.06 186 PHE A C 1
ATOM 1450 O O . PHE A 1 186 ? 18.661 -10.600 -11.549 1.00 35.06 186 PHE A O 1
ATOM 1457 N N . LEU A 1 187 ? 18.422 -8.575 -10.619 1.00 42.09 187 LEU A N 1
ATOM 1458 C CA . LEU A 1 187 ? 17.634 -7.946 -11.691 1.00 42.09 187 LEU A CA 1
ATOM 1459 C C . LEU A 1 187 ? 18.419 -7.715 -13.002 1.00 42.09 187 LEU A C 1
ATOM 1461 O O . LEU A 1 187 ? 17.917 -7.050 -13.903 1.00 42.09 187 LEU A O 1
ATOM 1465 N N . THR A 1 188 ? 19.638 -8.238 -13.128 1.00 43.88 188 THR A N 1
ATOM 1466 C CA . THR A 1 188 ? 20.541 -7.949 -14.251 1.00 43.88 188 THR A CA 1
ATOM 1467 C C . THR A 1 188 ? 20.679 -9.077 -15.273 1.00 43.88 188 THR A C 1
ATOM 1469 O O . THR A 1 188 ? 21.146 -8.795 -16.371 1.00 43.88 188 THR A O 1
ATOM 1472 N N . ASP A 1 189 ? 20.231 -10.304 -14.975 1.00 51.56 189 ASP A N 1
ATOM 1473 C CA . ASP A 1 189 ? 20.487 -11.470 -15.847 1.00 51.56 189 ASP A CA 1
ATOM 1474 C C . ASP A 1 189 ? 19.257 -12.016 -16.595 1.00 51.56 189 ASP A C 1
ATOM 1476 O O . ASP A 1 189 ? 19.384 -12.935 -17.401 1.00 51.56 189 ASP A O 1
ATOM 1480 N N . ASN A 1 190 ? 18.070 -11.425 -16.419 1.00 72.06 190 ASN A N 1
ATOM 1481 C CA . ASN A 1 190 ? 16.882 -11.858 -17.156 1.00 72.06 190 ASN A CA 1
ATOM 1482 C C . ASN A 1 190 ? 16.732 -11.051 -18.452 1.00 72.06 190 ASN A C 1
ATOM 1484 O O . ASN A 1 190 ? 16.153 -9.959 -18.438 1.00 72.06 190 ASN A O 1
ATOM 1488 N N . SER A 1 191 ? 17.182 -11.608 -19.584 1.00 81.62 191 SER A N 1
ATOM 1489 C CA . SER A 1 191 ? 16.971 -11.029 -20.924 1.00 81.62 191 SER A CA 1
ATOM 1490 C C . SER A 1 191 ? 15.509 -10.612 -21.154 1.00 81.62 191 SER A C 1
ATOM 1492 O O . SER A 1 191 ? 15.259 -9.590 -21.780 1.00 81.62 191 SER A O 1
ATOM 1494 N N . THR A 1 192 ? 14.539 -11.316 -20.562 1.00 85.94 192 THR A N 1
ATOM 1495 C CA . THR A 1 192 ? 13.109 -10.961 -20.583 1.00 85.94 192 THR A CA 1
ATOM 1496 C C . THR A 1 192 ? 12.797 -9.603 -19.958 1.00 85.94 192 THR A C 1
ATOM 1498 O O . THR A 1 192 ? 12.113 -8.795 -20.582 1.00 85.94 192 THR A O 1
ATOM 1501 N N . VAL A 1 193 ? 13.307 -9.307 -18.757 1.00 85.62 193 VAL A N 1
ATOM 1502 C CA . VAL A 1 193 ? 13.060 -8.012 -18.094 1.00 85.62 193 VAL A CA 1
ATOM 1503 C C . VAL A 1 193 ? 13.676 -6.879 -18.913 1.00 85.62 193 VAL A C 1
ATOM 1505 O O . VAL A 1 193 ? 13.056 -5.828 -19.074 1.00 85.62 193 VAL A O 1
ATOM 1508 N N . LEU A 1 194 ? 14.858 -7.110 -19.492 1.00 87.81 194 LEU A N 1
ATOM 1509 C CA . LEU A 1 194 ? 15.532 -6.131 -20.340 1.00 87.81 194 LEU A CA 1
ATOM 1510 C C . LEU A 1 194 ? 14.793 -5.902 -21.671 1.00 87.81 194 LEU A C 1
ATOM 1512 O O . LEU A 1 194 ? 14.584 -4.750 -22.053 1.00 87.81 194 LEU A O 1
ATOM 1516 N N . ILE A 1 195 ? 14.336 -6.970 -22.340 1.00 92.50 195 ILE A N 1
ATOM 1517 C CA . ILE A 1 195 ? 13.497 -6.890 -23.550 1.00 92.50 195 ILE A CA 1
ATOM 1518 C C . ILE A 1 195 ? 12.226 -6.097 -23.252 1.00 92.50 195 ILE A C 1
ATOM 1520 O O . ILE A 1 195 ? 11.890 -5.184 -24.005 1.00 92.50 195 ILE A O 1
ATOM 1524 N N . LEU A 1 196 ? 11.533 -6.408 -22.151 1.00 92.31 196 LEU A N 1
ATOM 1525 C CA . LEU A 1 196 ? 10.323 -5.692 -21.757 1.00 92.31 196 LEU A CA 1
ATOM 1526 C C . LEU A 1 196 ? 10.627 -4.222 -21.458 1.00 92.31 196 LEU A C 1
ATOM 1528 O O . LEU A 1 196 ? 9.930 -3.357 -21.975 1.00 92.31 196 LEU A O 1
ATOM 1532 N N . ARG A 1 197 ? 11.692 -3.908 -20.711 1.00 92.31 197 ARG A N 1
ATOM 1533 C CA . ARG A 1 197 ? 12.086 -2.517 -20.433 1.00 92.31 197 ARG A CA 1
ATOM 1534 C C . ARG A 1 197 ? 12.344 -1.733 -21.725 1.00 92.31 197 ARG A C 1
ATOM 1536 O O . ARG A 1 197 ? 11.807 -0.636 -21.879 1.00 92.31 197 ARG A O 1
ATOM 1543 N N . PHE A 1 198 ? 13.100 -2.297 -22.672 1.00 94.69 198 PHE A N 1
ATOM 1544 C CA . PHE A 1 198 ? 13.323 -1.669 -23.979 1.00 94.69 198 PHE A CA 1
ATOM 1545 C C . PHE A 1 198 ? 12.030 -1.519 -24.778 1.00 94.69 198 PHE A C 1
ATOM 1547 O O . PHE A 1 198 ? 11.782 -0.453 -25.336 1.00 94.69 198 PHE A O 1
ATOM 1554 N N . LEU A 1 199 ? 11.190 -2.556 -24.816 1.00 96.25 199 LEU A N 1
ATOM 1555 C CA . LEU A 1 199 ? 9.909 -2.532 -25.518 1.00 96.25 199 LEU A CA 1
ATOM 1556 C C . LEU A 1 199 ? 9.013 -1.416 -24.977 1.00 96.25 199 LEU A C 1
ATOM 1558 O O . LEU A 1 199 ? 8.475 -0.631 -25.753 1.00 96.25 199 LEU A O 1
ATOM 1562 N N . MET A 1 200 ? 8.887 -1.317 -23.655 1.00 96.19 200 MET A N 1
ATOM 1563 C CA . MET A 1 200 ? 8.078 -0.293 -23.002 1.00 96.19 200 MET A CA 1
ATOM 1564 C C . MET A 1 200 ? 8.569 1.113 -23.351 1.00 96.19 200 MET A C 1
ATOM 1566 O O . MET A 1 200 ? 7.757 1.943 -23.763 1.00 96.19 200 MET A O 1
ATOM 1570 N N . GLY A 1 201 ? 9.881 1.361 -23.293 1.00 95.50 201 GLY A N 1
ATOM 1571 C CA . GLY A 1 201 ? 10.440 2.658 -23.681 1.00 95.50 201 GLY A CA 1
ATOM 1572 C C . GLY A 1 201 ? 10.309 2.975 -25.174 1.00 95.50 201 GLY A C 1
ATOM 1573 O O . GLY A 1 201 ? 10.013 4.113 -25.530 1.00 95.50 201 GLY A O 1
ATOM 1574 N N . LEU A 1 202 ? 10.409 1.978 -26.064 1.00 95.69 202 LEU A N 1
ATOM 1575 C CA . LEU A 1 202 ? 10.143 2.160 -27.500 1.00 95.69 202 LEU A CA 1
ATOM 1576 C C . LEU A 1 202 ? 8.679 2.530 -27.789 1.00 95.69 202 LEU A C 1
ATOM 1578 O O . LEU A 1 202 ? 8.399 3.262 -28.739 1.00 95.69 202 LEU A O 1
ATOM 1582 N N . LEU A 1 203 ? 7.739 2.010 -26.997 1.00 96.19 203 LEU A N 1
ATOM 1583 C CA . LEU A 1 203 ? 6.306 2.260 -27.168 1.00 96.19 203 LEU A CA 1
ATOM 1584 C C . LEU A 1 203 ? 5.844 3.577 -26.537 1.00 96.19 203 LEU A C 1
ATOM 1586 O O . LEU A 1 203 ? 4.872 4.175 -27.016 1.00 96.19 203 LEU A O 1
ATOM 1590 N N . GLY A 1 204 ? 6.490 4.013 -25.454 1.00 95.25 204 GLY A N 1
ATOM 1591 C CA . GLY A 1 204 ? 6.127 5.217 -24.714 1.00 95.25 204 GLY A CA 1
ATOM 1592 C C . GLY A 1 204 ? 4.645 5.222 -24.308 1.00 95.25 204 GLY A C 1
ATOM 1593 O O . GLY A 1 204 ? 4.138 4.320 -23.635 1.00 95.25 204 GLY A O 1
ATOM 1594 N N . ARG A 1 205 ? 3.883 6.198 -24.825 1.00 95.56 205 ARG A N 1
ATOM 1595 C CA . ARG A 1 205 ? 2.425 6.336 -24.598 1.00 95.56 205 ARG A CA 1
ATOM 1596 C C . ARG A 1 205 ? 1.592 5.124 -25.052 1.00 95.56 205 ARG A C 1
ATOM 1598 O O . ARG A 1 205 ? 0.444 4.988 -24.642 1.00 95.56 205 ARG A O 1
ATOM 1605 N N . LYS A 1 206 ? 2.139 4.250 -25.905 1.00 96.06 206 LYS A N 1
ATOM 1606 C CA . LYS A 1 206 ? 1.484 3.008 -26.356 1.00 96.06 206 LYS A CA 1
ATOM 1607 C C . LYS A 1 206 ? 1.795 1.794 -25.466 1.00 96.06 206 LYS A C 1
ATOM 1609 O O . LYS A 1 206 ? 1.377 0.688 -25.801 1.00 96.06 206 LYS A O 1
ATOM 1614 N N . GLY A 1 207 ? 2.498 1.978 -24.346 1.00 95.38 207 GLY A N 1
ATOM 1615 C CA . GLY A 1 207 ? 2.848 0.906 -23.406 1.00 95.38 207 GLY A CA 1
ATOM 1616 C C . GLY A 1 207 ? 1.644 0.114 -22.876 1.00 95.38 207 GLY A C 1
ATOM 1617 O O . GLY A 1 207 ? 1.747 -1.088 -22.642 1.00 95.38 207 GLY A O 1
ATOM 1618 N N . HIS A 1 208 ? 0.469 0.740 -22.783 1.00 95.06 208 HIS A N 1
ATOM 1619 C CA . HIS A 1 208 ? -0.788 0.106 -22.382 1.00 95.06 208 HIS A CA 1
ATOM 1620 C C . HIS A 1 208 ? -1.158 -1.114 -23.239 1.00 95.06 208 HIS A C 1
ATOM 1622 O O . HIS A 1 208 ? -1.813 -2.026 -22.740 1.00 95.06 208 HIS A O 1
ATOM 1628 N N . LEU A 1 209 ? -0.727 -1.165 -24.507 1.00 94.94 209 LEU A N 1
ATOM 1629 C CA . LEU A 1 209 ? -0.948 -2.323 -25.377 1.00 94.94 209 LEU A CA 1
ATOM 1630 C C . LEU A 1 209 ? -0.264 -3.578 -24.834 1.00 94.94 209 LEU A C 1
ATOM 1632 O O . LEU A 1 209 ? -0.837 -4.657 -24.945 1.00 94.94 209 LEU A O 1
ATOM 1636 N N . VAL A 1 210 ? 0.918 -3.424 -24.231 1.00 93.56 210 VAL A N 1
ATOM 1637 C CA . VAL A 1 210 ? 1.661 -4.514 -23.589 1.00 93.56 210 VAL A CA 1
ATOM 1638 C C . VAL A 1 210 ? 1.067 -4.815 -22.221 1.00 93.56 210 VAL A C 1
ATOM 1640 O O . VAL A 1 210 ? 0.734 -5.968 -21.975 1.00 93.56 210 VAL A O 1
ATOM 1643 N N . PHE A 1 211 ? 0.835 -3.803 -21.372 1.00 92.44 211 PHE A N 1
ATOM 1644 C CA . PHE A 1 211 ? 0.229 -4.009 -20.045 1.00 92.44 211 PHE A CA 1
ATOM 1645 C C . PHE A 1 211 ? -1.100 -4.771 -20.110 1.00 92.44 211 PHE A C 1
ATOM 1647 O O . PHE A 1 211 ? -1.336 -5.652 -19.294 1.00 92.44 211 PHE A O 1
ATOM 1654 N N . ASN A 1 212 ? -1.940 -4.501 -21.112 1.00 90.88 212 ASN A N 1
ATOM 1655 C CA . ASN A 1 212 ? -3.212 -5.204 -21.298 1.00 90.88 212 ASN A CA 1
ATOM 1656 C C . ASN A 1 212 ? -3.067 -6.683 -21.714 1.00 90.88 212 ASN A C 1
ATOM 1658 O O . ASN A 1 212 ? -4.070 -7.394 -21.716 1.00 90.88 212 ASN A O 1
ATOM 1662 N N . GLN A 1 213 ? -1.875 -7.137 -22.117 1.00 88.44 213 GLN A N 1
ATOM 1663 C CA . GLN A 1 213 ? -1.596 -8.555 -22.383 1.00 88.44 213 GLN A CA 1
ATOM 1664 C C . GLN A 1 213 ? -0.929 -9.264 -21.198 1.00 88.44 213 GLN A C 1
ATOM 1666 O O . GLN A 1 213 ? -0.840 -10.487 -21.224 1.00 88.44 213 GLN A O 1
ATOM 1671 N N . LEU A 1 214 ? -0.436 -8.530 -20.194 1.00 84.81 214 LEU A N 1
ATOM 1672 C CA . LEU A 1 214 ? 0.233 -9.132 -19.040 1.00 84.81 214 LEU A CA 1
ATOM 1673 C C . LEU A 1 214 ? -0.791 -9.701 -18.055 1.00 84.81 214 LEU A C 1
ATOM 1675 O O . LEU A 1 214 ? -1.874 -9.144 -17.871 1.00 84.81 214 LEU A O 1
ATOM 1679 N N . CYS A 1 215 ? -0.428 -10.797 -17.390 1.00 77.00 215 CYS A N 1
ATOM 1680 C CA . CYS A 1 215 ? -1.243 -11.368 -16.328 1.00 77.00 215 CYS A CA 1
ATOM 1681 C C . CYS A 1 215 ? -0.872 -10.739 -14.967 1.00 77.00 215 CYS A C 1
ATOM 1683 O O . CYS A 1 215 ? 0.315 -10.658 -14.641 1.00 77.00 215 CYS A O 1
ATOM 1685 N N . PRO A 1 216 ? -1.855 -10.347 -14.133 1.00 67.12 216 PRO A N 1
ATOM 1686 C CA . PRO A 1 216 ? -1.632 -9.780 -12.796 1.00 67.12 216 PRO A CA 1
ATOM 1687 C C . PRO A 1 216 ? -0.809 -10.649 -11.830 1.00 67.12 216 PRO A C 1
ATOM 1689 O O . PRO A 1 216 ? -0.230 -10.126 -10.880 1.00 67.12 216 PRO A O 1
ATOM 1692 N N . LEU A 1 217 ? -0.794 -11.971 -12.036 1.00 62.19 217 LEU A N 1
ATOM 1693 C CA . LEU A 1 217 ? -0.115 -12.937 -11.163 1.00 62.19 217 LEU A CA 1
ATOM 1694 C C . LEU A 1 217 ? 1.359 -13.160 -11.532 1.00 62.19 217 LEU A C 1
ATOM 1696 O O . LEU A 1 217 ? 2.115 -13.668 -10.708 1.00 62.19 217 LEU A O 1
ATOM 1700 N N . ASP A 1 218 ? 1.775 -12.756 -12.735 1.00 66.75 218 ASP A N 1
ATOM 1701 C CA . ASP A 1 218 ? 3.116 -13.055 -13.254 1.00 66.75 218 ASP A CA 1
ATOM 1702 C C . ASP A 1 218 ? 4.155 -11.991 -12.858 1.00 66.75 218 ASP A C 1
ATOM 1704 O O . ASP A 1 218 ? 5.360 -12.247 -12.887 1.00 66.75 218 ASP A O 1
ATOM 1708 N N . PHE A 1 219 ? 3.712 -10.790 -12.462 1.00 72.25 219 PHE A N 1
ATOM 1709 C CA . PHE A 1 219 ? 4.592 -9.637 -12.254 1.00 72.25 219 PHE A CA 1
ATOM 1710 C C . PHE A 1 219 ? 4.460 -9.032 -10.849 1.00 72.25 219 PHE A C 1
ATOM 1712 O O . PHE A 1 219 ? 3.410 -8.488 -10.506 1.00 72.25 219 PHE A O 1
ATOM 1719 N N . PRO A 1 220 ? 5.544 -9.022 -10.048 1.00 81.38 220 PRO A N 1
ATOM 1720 C CA . PRO A 1 220 ? 5.614 -8.235 -8.823 1.00 81.38 220 PRO A CA 1
ATOM 1721 C C . PRO A 1 220 ? 5.409 -6.741 -9.097 1.00 81.38 220 PRO A C 1
ATOM 1723 O O . PRO A 1 220 ? 5.886 -6.213 -10.106 1.00 81.38 220 PRO A O 1
ATOM 1726 N N . THR A 1 221 ? 4.798 -6.031 -8.145 1.00 85.25 221 THR A N 1
ATOM 1727 C CA . THR A 1 221 ? 4.523 -4.583 -8.209 1.00 85.25 221 THR A CA 1
ATOM 1728 C C . THR A 1 221 ? 5.736 -3.761 -8.648 1.00 85.25 221 THR A C 1
ATOM 1730 O O . THR A 1 221 ? 5.633 -2.908 -9.529 1.00 85.25 221 THR A O 1
ATOM 1733 N N . ARG A 1 222 ? 6.915 -4.062 -8.091 1.00 86.69 222 ARG A N 1
ATOM 1734 C CA . ARG A 1 222 ? 8.167 -3.370 -8.417 1.00 86.69 222 ARG A CA 1
ATOM 1735 C C . ARG A 1 222 ? 8.541 -3.488 -9.899 1.00 86.69 222 ARG A C 1
ATOM 1737 O O . ARG A 1 222 ? 9.003 -2.515 -10.490 1.00 86.69 222 ARG A O 1
ATOM 1744 N N . THR A 1 223 ? 8.324 -4.651 -10.513 1.00 87.25 223 THR A N 1
ATOM 1745 C CA . THR A 1 223 ? 8.571 -4.858 -11.948 1.00 87.25 223 THR A CA 1
ATOM 1746 C C . THR A 1 223 ? 7.565 -4.074 -12.782 1.00 87.25 223 THR A C 1
ATOM 1748 O O . THR A 1 223 ? 7.954 -3.400 -13.732 1.00 87.25 223 THR A O 1
ATOM 1751 N N . THR A 1 224 ? 6.290 -4.075 -12.394 1.00 90.38 224 THR A N 1
ATOM 1752 C CA . THR A 1 224 ? 5.247 -3.287 -13.066 1.00 90.38 224 THR A CA 1
ATOM 1753 C C . THR A 1 224 ? 5.576 -1.792 -13.065 1.00 90.38 224 THR A C 1
ATOM 1755 O O . THR A 1 224 ? 5.467 -1.142 -14.105 1.00 90.38 224 THR A O 1
ATOM 1758 N N . PHE A 1 225 ? 6.055 -1.246 -11.943 1.00 93.44 225 PHE A N 1
ATOM 1759 C CA . PHE A 1 225 ? 6.488 0.153 -11.874 1.00 93.44 225 PHE A CA 1
ATOM 1760 C C . PHE A 1 225 ? 7.766 0.434 -12.657 1.00 93.44 225 PHE A C 1
ATOM 1762 O O . PHE A 1 225 ? 7.846 1.470 -13.308 1.00 93.44 225 PHE A O 1
ATOM 1769 N N . MET A 1 226 ? 8.722 -0.498 -12.697 1.00 91.88 226 MET A N 1
ATOM 1770 C CA . MET A 1 226 ? 9.892 -0.376 -13.576 1.00 91.88 226 MET A CA 1
ATOM 1771 C C . MET A 1 226 ? 9.481 -0.261 -15.052 1.00 91.88 226 MET A C 1
ATOM 1773 O O . MET A 1 226 ? 10.013 0.569 -15.789 1.00 91.88 226 MET A O 1
ATOM 1777 N N . LEU A 1 227 ? 8.519 -1.080 -15.484 1.00 93.31 227 LEU A N 1
ATOM 1778 C CA . LEU A 1 227 ? 7.980 -1.043 -16.843 1.00 93.31 227 LEU A CA 1
ATOM 1779 C C . LEU A 1 227 ? 7.173 0.237 -17.106 1.00 93.31 227 LEU A C 1
ATOM 1781 O O . LEU A 1 227 ? 7.235 0.777 -18.211 1.00 93.31 227 LEU A O 1
ATOM 1785 N N . LEU A 1 228 ? 6.445 0.743 -16.105 1.00 95.44 228 LEU A N 1
ATOM 1786 C CA . LEU A 1 228 ? 5.708 2.006 -16.204 1.00 95.44 228 LEU A CA 1
ATOM 1787 C C . LEU A 1 228 ? 6.659 3.197 -16.331 1.00 95.44 228 LEU A C 1
ATOM 1789 O O . LEU A 1 228 ? 6.432 4.053 -17.183 1.00 95.44 228 LEU A O 1
ATOM 1793 N N . GLN A 1 229 ? 7.733 3.218 -15.540 1.00 94.31 229 GLN A N 1
ATOM 1794 C CA . GLN A 1 229 ? 8.784 4.230 -15.621 1.00 94.31 229 GLN A CA 1
ATOM 1795 C C . GLN A 1 229 ? 9.429 4.222 -17.013 1.00 94.31 229 GLN A C 1
ATOM 1797 O O . GLN A 1 229 ? 9.574 5.275 -17.626 1.00 94.31 229 GLN A O 1
ATOM 1802 N N . ALA A 1 230 ? 9.721 3.036 -17.562 1.00 93.06 230 ALA A N 1
ATOM 1803 C CA . ALA A 1 230 ? 10.264 2.908 -18.913 1.00 93.06 230 ALA A CA 1
ATOM 1804 C C . ALA A 1 230 ? 9.294 3.409 -20.002 1.00 93.06 230 ALA A C 1
ATOM 1806 O O . ALA A 1 230 ? 9.717 4.092 -20.926 1.00 93.06 230 ALA A O 1
ATOM 1807 N N . ALA A 1 231 ? 7.995 3.105 -19.902 1.00 95.38 231 ALA A N 1
ATOM 1808 C CA . ALA A 1 231 ? 6.983 3.569 -20.861 1.00 95.38 231 ALA A CA 1
ATOM 1809 C C . ALA A 1 231 ? 6.602 5.051 -20.705 1.00 95.38 231 ALA A C 1
ATOM 1811 O O . ALA A 1 231 ? 5.998 5.649 -21.600 1.00 95.38 231 ALA A O 1
ATOM 1812 N N . GLY A 1 232 ? 6.879 5.628 -19.540 1.00 94.50 232 GLY A N 1
ATOM 1813 C CA . GLY A 1 232 ? 6.328 6.900 -19.103 1.00 94.50 232 GLY A CA 1
ATOM 1814 C C . GLY A 1 232 ? 4.878 6.785 -18.588 1.00 94.50 232 GLY A C 1
ATOM 1815 O O . GLY A 1 232 ? 4.055 6.037 -19.142 1.00 94.50 232 GLY A O 1
ATOM 1816 N N . PRO A 1 233 ? 4.509 7.570 -17.558 1.00 94.69 233 PRO A N 1
ATOM 1817 C CA . PRO A 1 233 ? 3.223 7.482 -16.867 1.00 94.69 233 PRO A CA 1
ATOM 1818 C C . PRO A 1 233 ? 2.093 8.218 -17.613 1.00 94.69 233 PRO A C 1
ATOM 1820 O O . PRO A 1 233 ? 1.445 9.113 -17.078 1.00 94.69 233 PRO A O 1
ATOM 1823 N N . SER A 1 234 ? 1.838 7.862 -18.876 1.00 96.69 234 SER A N 1
ATOM 1824 C CA . SER A 1 234 ? 0.660 8.375 -19.595 1.00 96.69 234 SER A CA 1
ATOM 1825 C C . SER A 1 234 ? -0.641 7.845 -18.979 1.00 96.69 234 SER A C 1
ATOM 1827 O O . SER A 1 234 ? -0.660 6.724 -18.473 1.00 96.69 234 SER A O 1
ATOM 1829 N N . GLU A 1 235 ? -1.746 8.588 -19.091 1.00 95.56 235 GLU A N 1
ATOM 1830 C CA . GLU A 1 235 ? -3.054 8.179 -18.542 1.00 95.56 235 GLU A CA 1
ATOM 1831 C C . GLU A 1 235 ? -3.455 6.757 -18.959 1.00 95.56 235 GLU A C 1
ATOM 1833 O O . GLU A 1 235 ? -3.869 5.952 -18.129 1.00 95.56 235 GLU A O 1
ATOM 1838 N N . SER A 1 236 ? -3.247 6.405 -20.233 1.00 96.12 236 SER A N 1
ATOM 1839 C CA . SER A 1 236 ? -3.546 5.064 -20.752 1.00 96.12 236 SER A CA 1
ATOM 1840 C C . SER A 1 236 ? -2.674 3.962 -20.136 1.00 96.12 236 SER A C 1
ATOM 1842 O O . SER A 1 236 ? -3.175 2.872 -19.848 1.00 96.12 236 SER A O 1
ATOM 1844 N N . ASN A 1 237 ? -1.384 4.244 -19.909 1.00 96.12 237 ASN A N 1
ATOM 1845 C CA . ASN A 1 237 ? -0.445 3.307 -19.293 1.00 96.12 237 ASN A CA 1
ATOM 1846 C C . ASN A 1 237 ? -0.799 3.108 -17.817 1.00 96.12 237 ASN A C 1
ATOM 1848 O O . ASN A 1 237 ? -0.914 1.970 -17.368 1.00 96.12 237 ASN A O 1
ATOM 1852 N N . VAL A 1 238 ? -1.035 4.204 -17.091 1.00 96.06 238 VAL A N 1
ATOM 1853 C CA . VAL A 1 238 ? -1.412 4.168 -15.673 1.00 96.06 238 VAL A CA 1
ATOM 1854 C C . VAL A 1 238 ? -2.741 3.438 -15.494 1.00 96.06 238 VAL A C 1
ATOM 1856 O O . VAL A 1 238 ? -2.820 2.542 -14.663 1.00 96.06 238 VAL A O 1
ATOM 1859 N N . ALA A 1 239 ? -3.753 3.706 -16.324 1.00 94.62 239 ALA A N 1
ATOM 1860 C CA . ALA A 1 239 ? -5.031 2.996 -16.260 1.00 94.62 239 ALA A CA 1
ATOM 1861 C C . ALA A 1 239 ? -4.887 1.481 -16.502 1.00 94.62 239 ALA A C 1
ATOM 1863 O O . ALA A 1 239 ? -5.585 0.683 -15.876 1.00 94.62 239 ALA A O 1
ATOM 1864 N N . ALA A 1 240 ? -3.982 1.064 -17.396 1.00 93.50 240 ALA A N 1
ATOM 1865 C CA . ALA A 1 240 ? -3.675 -0.352 -17.598 1.00 93.50 240 ALA A CA 1
ATOM 1866 C C . ALA A 1 240 ? -2.977 -0.972 -16.378 1.00 93.50 240 ALA A C 1
ATOM 1868 O O . ALA A 1 240 ? -3.358 -2.061 -15.952 1.00 93.50 240 ALA A O 1
ATOM 1869 N N . VAL A 1 241 ? -2.030 -0.256 -15.767 1.00 93.50 241 VAL A N 1
ATOM 1870 C CA . VAL A 1 241 ? -1.374 -0.676 -14.519 1.00 93.50 241 VAL A CA 1
ATOM 1871 C C . VAL A 1 241 ? -2.370 -0.763 -13.359 1.00 93.50 241 VAL A C 1
ATOM 1873 O O . VAL A 1 241 ? -2.350 -1.749 -12.630 1.00 93.50 241 VAL A O 1
ATOM 1876 N N . CYS A 1 242 ? -3.297 0.190 -13.220 1.00 91.81 242 CYS A N 1
ATOM 1877 C CA . CYS A 1 242 ? -4.357 0.133 -12.209 1.00 91.81 242 CYS A CA 1
ATOM 1878 C C . CYS A 1 242 ? -5.212 -1.133 -12.353 1.00 91.81 242 CYS A C 1
ATOM 1880 O O . CYS A 1 242 ? -5.522 -1.768 -11.350 1.00 91.81 242 CYS A O 1
ATOM 1882 N N . ARG A 1 243 ? -5.547 -1.542 -13.587 1.00 88.25 243 ARG A N 1
ATOM 1883 C CA . ARG A 1 243 ? -6.268 -2.804 -13.834 1.00 88.25 243 ARG A CA 1
ATOM 1884 C C . ARG A 1 243 ? -5.442 -4.028 -13.454 1.00 88.25 243 ARG A C 1
ATOM 1886 O O . ARG A 1 243 ? -6.001 -4.953 -12.876 1.00 88.25 243 ARG A O 1
ATOM 1893 N N . LEU A 1 244 ? -4.141 -4.029 -13.752 1.00 86.94 244 LEU A N 1
ATOM 1894 C CA . LEU A 1 244 ? -3.245 -5.116 -13.350 1.00 86.94 244 LEU A CA 1
ATOM 1895 C C . LEU A 1 244 ? -3.196 -5.242 -11.824 1.00 86.94 244 LEU A C 1
ATOM 1897 O O . LEU A 1 244 ? -3.486 -6.309 -11.298 1.00 86.94 244 LEU A O 1
ATOM 1901 N N . LEU A 1 245 ? -2.930 -4.145 -11.110 1.00 85.94 245 LEU A N 1
ATOM 1902 C CA . LEU A 1 245 ? -2.846 -4.144 -9.645 1.00 85.94 245 LEU A CA 1
ATOM 1903 C C . LEU A 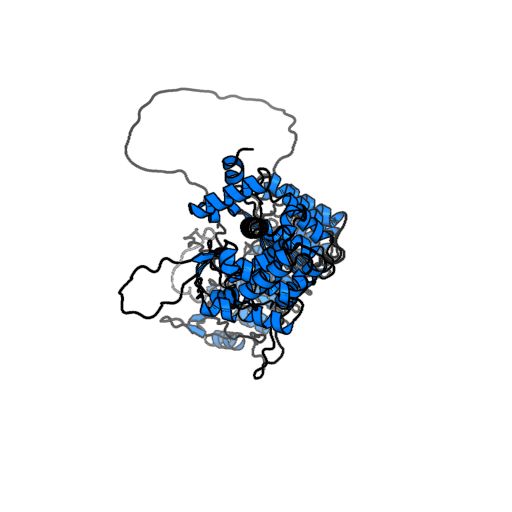1 245 ? -4.200 -4.459 -8.984 1.00 85.94 245 LEU A C 1
ATOM 1905 O O . LEU A 1 245 ? -4.262 -5.246 -8.043 1.00 85.94 245 LEU A O 1
ATOM 1909 N N . GLY A 1 246 ? -5.296 -3.894 -9.500 1.00 73.75 246 GLY A N 1
ATOM 1910 C CA . GLY A 1 246 ? -6.649 -4.133 -8.995 1.00 73.75 246 GLY A CA 1
ATOM 1911 C C . GLY A 1 246 ? -7.132 -5.570 -9.208 1.00 73.75 246 GLY A C 1
ATOM 1912 O O . GLY A 1 246 ? -7.813 -6.124 -8.343 1.00 73.75 246 GLY A O 1
ATOM 1913 N N . ALA A 1 247 ? -6.748 -6.211 -10.316 1.00 59.75 247 ALA A N 1
ATOM 1914 C CA . ALA A 1 247 ? -7.020 -7.627 -10.556 1.00 59.75 247 ALA A CA 1
ATOM 1915 C C . ALA A 1 247 ? -6.212 -8.537 -9.610 1.00 59.75 247 ALA A C 1
ATOM 1917 O O . ALA A 1 247 ? -6.761 -9.519 -9.112 1.00 59.75 247 ALA A O 1
ATOM 1918 N N . SER A 1 248 ? -4.962 -8.182 -9.280 1.00 55.12 248 SER A N 1
ATOM 1919 C CA . SER A 1 248 ? -4.174 -8.887 -8.251 1.00 55.12 248 SER A CA 1
ATOM 1920 C C . SER A 1 248 ? -4.810 -8.787 -6.858 1.00 55.12 248 SER A C 1
ATOM 1922 O O . SER A 1 248 ? -4.737 -9.733 -6.078 1.00 55.12 248 SER A O 1
ATOM 1924 N N . SER A 1 249 ? -5.454 -7.658 -6.537 1.00 49.59 249 SER A N 1
ATOM 1925 C CA . SER A 1 249 ? -6.126 -7.451 -5.245 1.00 49.59 249 SER A CA 1
ATOM 1926 C C . SER A 1 249 ? -7.507 -8.113 -5.151 1.00 49.59 249 SER A C 1
ATOM 1928 O O . SER A 1 249 ? -7.942 -8.426 -4.043 1.00 49.59 249 SER A O 1
ATOM 1930 N N . SER A 1 250 ? -8.194 -8.332 -6.280 1.00 46.25 250 SER A N 1
ATOM 1931 C CA . SER A 1 250 ? -9.583 -8.832 -6.337 1.00 46.25 250 SER A CA 1
ATOM 1932 C C . SER A 1 250 ? -9.738 -10.316 -6.703 1.00 46.25 250 SER A C 1
ATOM 1934 O O . SER A 1 250 ? -10.851 -10.835 -6.634 1.00 46.25 250 SER A O 1
ATOM 1936 N N . GLY A 1 251 ? -8.663 -11.023 -7.065 1.00 37.97 251 GLY A N 1
ATOM 1937 C CA . GLY A 1 251 ? -8.753 -12.356 -7.666 1.00 37.97 251 GLY A CA 1
ATOM 1938 C C . GLY A 1 251 ? -8.019 -13.464 -6.919 1.00 37.97 251 GLY A C 1
ATOM 1939 O O . GLY A 1 251 ? -6.898 -13.819 -7.273 1.00 37.97 251 GLY A O 1
ATOM 1940 N N . GLY A 1 252 ? -8.720 -14.128 -5.998 1.00 39.62 252 GLY A N 1
ATOM 1941 C CA . GLY A 1 252 ? -8.698 -15.586 -6.006 1.00 39.62 252 GLY A CA 1
ATOM 1942 C C . GLY A 1 252 ? -9.448 -16.061 -7.254 1.00 39.62 252 GLY A C 1
ATOM 1943 O O . GLY A 1 252 ? -10.587 -15.658 -7.471 1.00 39.62 252 GLY A O 1
ATOM 1944 N N . GLY A 1 253 ? -8.802 -16.889 -8.077 1.00 30.89 253 GLY A N 1
ATOM 1945 C CA . GLY A 1 253 ? -9.417 -17.531 -9.239 1.00 30.89 253 GLY A CA 1
ATOM 1946 C C . GLY A 1 253 ? -9.126 -16.847 -10.573 1.00 30.89 253 GLY A C 1
ATOM 1947 O O . GLY A 1 253 ? -10.013 -16.261 -11.189 1.00 30.89 253 GLY A O 1
ATOM 1948 N N . CYS A 1 254 ? -7.911 -17.028 -11.099 1.00 28.62 254 CYS A N 1
ATOM 1949 C CA . CYS A 1 254 ? -7.797 -17.152 -12.545 1.00 28.62 254 CYS A CA 1
ATOM 1950 C C . CYS A 1 254 ? -8.573 -18.419 -12.940 1.00 28.62 254 CYS A C 1
ATOM 1952 O O . CYS A 1 254 ? -8.220 -19.538 -12.567 1.00 28.62 254 CYS A O 1
ATOM 1954 N N . VAL A 1 255 ? -9.688 -18.245 -13.649 1.00 31.12 255 VAL A N 1
ATOM 1955 C CA . VAL A 1 255 ? -10.377 -19.348 -14.321 1.00 31.12 255 VAL A CA 1
ATOM 1956 C C . VAL A 1 255 ? -9.478 -19.780 -15.476 1.00 31.12 255 VAL A C 1
ATOM 1958 O O . VAL A 1 255 ? -9.625 -19.339 -16.613 1.00 31.12 255 VAL A O 1
ATOM 1961 N N . GLY A 1 256 ? -8.501 -20.627 -15.157 1.00 28.56 256 GLY A N 1
ATOM 1962 C CA . GLY A 1 256 ? -7.925 -21.546 -16.117 1.00 28.56 256 GLY A CA 1
ATOM 1963 C C . GLY A 1 256 ? -9.028 -22.507 -16.540 1.00 28.56 256 GLY A C 1
ATOM 1964 O O . GLY A 1 256 ? -9.650 -23.176 -15.716 1.00 28.56 256 GLY A O 1
ATOM 1965 N N . VAL A 1 257 ? -9.314 -22.530 -17.834 1.00 31.88 257 VAL A N 1
ATOM 1966 C CA . VAL A 1 257 ? -10.195 -23.510 -18.462 1.00 31.88 257 VAL A CA 1
ATOM 1967 C C . VAL A 1 257 ? -9.658 -24.910 -18.141 1.00 31.88 257 VAL A C 1
ATOM 1969 O O . VAL A 1 257 ? -8.659 -25.330 -18.714 1.00 31.88 257 VAL A O 1
ATOM 1972 N N . GLY A 1 258 ? -10.307 -25.623 -17.214 1.00 27.66 258 GLY A N 1
ATOM 1973 C CA . GLY A 1 258 ? -10.007 -27.029 -16.937 1.00 27.66 258 GLY A CA 1
ATOM 1974 C C . GLY A 1 258 ? -10.325 -27.510 -15.519 1.00 27.66 258 GLY A C 1
ATOM 1975 O O . GLY A 1 258 ? -9.428 -27.617 -14.698 1.00 27.66 258 GLY A O 1
ATOM 1976 N N . GLY A 1 259 ? -11.580 -27.913 -15.285 1.00 24.94 259 GLY A N 1
ATOM 1977 C CA . GLY A 1 259 ? -11.914 -28.985 -14.334 1.00 24.94 259 GLY A CA 1
ATOM 1978 C C . GLY A 1 259 ? -12.248 -28.612 -12.880 1.00 24.94 259 GLY A C 1
ATOM 1979 O O . GLY A 1 259 ? -11.367 -28.488 -12.047 1.00 24.94 259 GLY A O 1
ATOM 1980 N N . GLY A 1 260 ? -13.550 -28.631 -12.563 1.00 24.53 260 GLY A N 1
ATOM 1981 C CA . GLY A 1 260 ? -14.072 -29.309 -11.366 1.00 24.53 260 GLY A CA 1
ATOM 1982 C C . GLY A 1 260 ? -14.065 -28.587 -10.010 1.00 24.53 260 GLY A C 1
ATOM 1983 O O . GLY A 1 260 ? -13.143 -28.750 -9.228 1.00 24.53 260 GLY A O 1
ATOM 1984 N N . GLY A 1 261 ? -15.202 -27.961 -9.682 1.00 30.66 261 GLY A N 1
ATOM 1985 C CA . GLY A 1 261 ? -15.853 -28.052 -8.364 1.00 30.66 261 GLY A CA 1
ATOM 1986 C C . GLY A 1 261 ? -15.150 -27.454 -7.138 1.00 30.66 261 GLY A C 1
ATOM 1987 O O . GLY A 1 261 ? -14.452 -28.155 -6.417 1.00 30.66 261 GLY A O 1
ATOM 1988 N N . GLY A 1 262 ? -15.484 -26.206 -6.800 1.00 25.19 262 GLY A N 1
ATOM 1989 C CA . GLY A 1 262 ? -15.243 -25.617 -5.478 1.00 25.19 262 GLY A CA 1
ATOM 1990 C C . GLY A 1 262 ? -16.264 -24.512 -5.207 1.00 25.19 262 GLY A C 1
ATOM 1991 O O . GLY A 1 262 ? -16.346 -23.557 -5.974 1.00 25.19 262 GLY A O 1
ATOM 1992 N N . GLY A 1 263 ? -17.107 -24.692 -4.186 1.00 26.16 263 GLY A N 1
ATOM 1993 C CA . GLY A 1 263 ? -18.219 -23.793 -3.854 1.00 26.16 263 GLY A CA 1
ATOM 1994 C C . GLY A 1 263 ? -17.782 -22.424 -3.302 1.00 26.16 263 GLY A C 1
ATOM 1995 O O . GLY A 1 263 ? -16.642 -22.267 -2.865 1.00 26.16 263 GLY A O 1
ATOM 1996 N N . PRO A 1 264 ? -18.681 -21.421 -3.302 1.00 29.66 264 PRO A N 1
ATOM 1997 C CA . PRO A 1 264 ? -18.362 -20.058 -2.897 1.00 29.66 264 PRO A CA 1
ATOM 1998 C C . PRO A 1 264 ? -18.524 -19.904 -1.380 1.00 29.66 264 PRO A C 1
ATOM 2000 O O . PRO A 1 264 ? -19.637 -19.966 -0.862 1.00 29.66 264 PRO A O 1
ATOM 2003 N N . GLY A 1 265 ? -17.428 -19.691 -0.653 1.00 27.11 265 GLY A N 1
ATOM 2004 C CA . GLY A 1 265 ? -17.517 -19.510 0.795 1.00 27.11 265 GLY A CA 1
ATOM 2005 C C . GLY A 1 265 ? -16.187 -19.296 1.504 1.00 27.11 265 GLY A C 1
ATOM 2006 O O . GLY A 1 265 ? -15.754 -20.164 2.242 1.00 27.11 265 GLY A O 1
ATOM 2007 N N . ASN A 1 266 ? -15.552 -18.140 1.307 1.00 28.69 266 ASN A N 1
ATOM 2008 C CA . ASN A 1 266 ? -14.852 -17.415 2.374 1.00 28.69 266 ASN A CA 1
ATOM 2009 C C . ASN A 1 266 ? -14.473 -16.032 1.838 1.00 28.69 266 ASN A C 1
ATOM 2011 O O . ASN A 1 266 ? -13.960 -15.931 0.725 1.00 28.69 266 ASN A O 1
ATOM 2015 N N . GLY A 1 267 ? -14.747 -14.970 2.599 1.00 34.44 267 GLY A N 1
ATOM 2016 C CA . GLY A 1 267 ? -14.364 -13.609 2.227 1.00 34.44 267 GLY A CA 1
ATOM 2017 C C . GLY A 1 267 ? -12.850 -13.529 2.072 1.00 34.44 267 GLY A C 1
ATOM 2018 O O . GLY A 1 267 ? -12.127 -13.455 3.066 1.00 34.44 267 GLY A O 1
ATOM 2019 N N . SER A 1 268 ? -12.374 -13.588 0.830 1.00 33.19 268 SER A N 1
ATOM 2020 C CA . SER A 1 268 ? -10.973 -13.413 0.486 1.00 33.19 268 SER A CA 1
ATOM 2021 C C . SER A 1 268 ? -10.542 -12.058 1.030 1.00 33.19 268 SER A C 1
ATOM 2023 O O . SER A 1 268 ? -10.989 -11.024 0.531 1.00 33.19 268 SER A O 1
ATOM 2025 N N . LYS A 1 269 ? -9.716 -12.045 2.084 1.00 42.44 269 LYS A N 1
ATOM 2026 C CA . LYS A 1 269 ? -9.004 -10.830 2.488 1.00 42.44 269 LYS A CA 1
ATOM 2027 C C . LYS A 1 269 ? -8.300 -10.323 1.235 1.00 42.44 269 LYS A C 1
ATOM 2029 O O . LYS A 1 269 ? -7.393 -10.999 0.754 1.00 42.44 269 LYS A O 1
ATOM 2034 N N . LEU A 1 270 ? -8.752 -9.186 0.700 1.00 51.31 270 LEU A N 1
ATOM 2035 C CA . LEU A 1 270 ? -8.040 -8.502 -0.370 1.00 51.31 270 LEU A CA 1
ATOM 2036 C C . LEU A 1 270 ? -6.591 -8.363 0.091 1.00 51.31 270 LEU A C 1
ATOM 2038 O O . LEU A 1 270 ? -6.340 -7.903 1.210 1.00 51.31 270 LEU A O 1
ATOM 2042 N N . ALA A 1 271 ? -5.651 -8.828 -0.728 1.00 61.97 271 ALA A N 1
ATOM 2043 C CA . ALA A 1 271 ? -4.241 -8.628 -0.451 1.00 61.97 271 ALA A CA 1
ATOM 2044 C C . ALA A 1 271 ? -4.001 -7.115 -0.435 1.00 61.97 271 ALA A C 1
ATOM 2046 O O . ALA A 1 271 ? -4.088 -6.455 -1.473 1.00 61.97 271 ALA A O 1
ATOM 2047 N N . VAL A 1 272 ? -3.789 -6.561 0.761 1.00 74.81 272 VAL A N 1
ATOM 2048 C CA . VAL A 1 272 ? -3.511 -5.137 0.934 1.00 74.81 272 VAL A CA 1
ATOM 2049 C C . VAL A 1 272 ? -2.130 -4.878 0.333 1.00 74.81 272 VAL A C 1
ATOM 2051 O O . VAL A 1 272 ? -1.167 -5.511 0.772 1.00 74.81 272 VAL A O 1
ATOM 2054 N N . PRO A 1 273 ? -2.006 -4.011 -0.685 1.00 82.56 273 PRO A N 1
ATOM 2055 C CA . PRO A 1 273 ? -0.713 -3.694 -1.265 1.00 82.56 273 PRO A CA 1
ATOM 2056 C C . PRO A 1 273 ? 0.203 -3.076 -0.208 1.00 82.56 273 PRO A C 1
ATOM 2058 O O . PRO A 1 273 ? -0.168 -2.106 0.457 1.00 82.56 273 PRO A O 1
ATOM 2061 N N . LEU A 1 274 ? 1.400 -3.654 -0.091 1.00 85.50 274 LEU A N 1
ATOM 2062 C CA . LEU A 1 274 ? 2.475 -3.167 0.761 1.00 85.50 274 LEU A CA 1
ATOM 2063 C C . LEU A 1 274 ? 3.361 -2.208 -0.040 1.00 85.50 274 LEU A C 1
ATOM 2065 O O . LEU A 1 274 ? 3.942 -2.598 -1.054 1.00 85.50 274 LEU A O 1
ATOM 2069 N N . VAL A 1 275 ? 3.446 -0.963 0.412 1.00 87.50 275 VAL A N 1
ATOM 2070 C CA . VAL A 1 275 ? 4.270 0.101 -0.162 1.00 87.50 275 VAL A CA 1
ATOM 2071 C C . VAL A 1 275 ? 5.517 0.274 0.690 1.00 87.50 275 VAL A C 1
ATOM 2073 O O . VAL A 1 275 ? 5.409 0.543 1.885 1.00 87.50 275 VAL A O 1
ATOM 2076 N N . HIS A 1 276 ? 6.695 0.165 0.088 1.00 86.06 276 HIS A N 1
ATOM 2077 C CA . HIS A 1 276 ? 7.958 0.516 0.726 1.00 86.06 276 HIS A CA 1
ATOM 2078 C C . HIS A 1 276 ? 8.349 1.947 0.348 1.00 86.06 276 HIS A C 1
ATOM 2080 O O . HIS A 1 276 ? 8.010 2.445 -0.728 1.00 86.06 276 HIS A O 1
ATOM 2086 N N . THR A 1 277 ? 9.124 2.607 1.206 1.00 84.62 277 THR A N 1
ATOM 2087 C CA . THR A 1 277 ? 9.691 3.945 0.966 1.00 84.62 277 THR A CA 1
ATOM 2088 C C . THR A 1 277 ? 10.875 3.924 -0.013 1.00 84.62 277 THR A C 1
ATOM 2090 O O . THR A 1 277 ? 11.897 4.570 0.201 1.00 84.62 277 THR A O 1
ATOM 2093 N N . ALA A 1 278 ? 10.743 3.186 -1.117 1.00 87.00 278 ALA A N 1
ATOM 2094 C CA . ALA A 1 278 ? 11.725 3.132 -2.195 1.00 87.00 278 ALA A CA 1
ATOM 2095 C C . ALA A 1 278 ? 11.316 4.071 -3.348 1.00 87.00 278 ALA A C 1
ATOM 2097 O O . ALA A 1 278 ? 10.135 4.078 -3.707 1.00 87.00 278 ALA A O 1
ATOM 2098 N N . PRO A 1 279 ? 12.254 4.787 -4.006 1.00 89.69 279 PRO A N 1
ATOM 2099 C CA . PRO A 1 279 ? 11.921 5.779 -5.034 1.00 89.69 279 PRO A CA 1
ATOM 2100 C C . PRO A 1 279 ? 10.979 5.270 -6.134 1.00 89.69 279 PRO A C 1
ATOM 2102 O O . PRO A 1 279 ? 9.957 5.887 -6.415 1.00 89.69 279 PRO A O 1
ATOM 2105 N N . LEU A 1 280 ? 11.277 4.092 -6.697 1.00 90.44 280 LEU A N 1
ATOM 2106 C CA . LEU A 1 280 ? 10.476 3.476 -7.759 1.00 90.44 280 LEU A CA 1
ATOM 2107 C C . LEU A 1 280 ? 9.048 3.133 -7.304 1.00 90.44 280 LEU A C 1
ATOM 2109 O O . LEU A 1 280 ? 8.107 3.226 -8.091 1.00 90.44 280 LEU A O 1
ATOM 2113 N N . GLU A 1 281 ? 8.884 2.704 -6.049 1.00 90.62 281 GLU A N 1
ATOM 2114 C CA . GLU A 1 281 ? 7.564 2.374 -5.510 1.00 90.62 281 GLU A CA 1
ATOM 2115 C C . GLU A 1 281 ? 6.762 3.638 -5.216 1.00 90.62 281 GLU A C 1
ATOM 2117 O O . GLU A 1 281 ? 5.602 3.714 -5.613 1.00 90.62 281 GLU A O 1
ATOM 2122 N N . LEU A 1 282 ? 7.375 4.648 -4.595 1.00 92.50 282 LEU A N 1
ATOM 2123 C CA . LEU A 1 282 ? 6.716 5.921 -4.305 1.00 92.50 282 LEU A CA 1
ATOM 2124 C C . LEU A 1 282 ? 6.260 6.629 -5.586 1.00 92.50 282 LEU A C 1
ATOM 2126 O O . LEU A 1 282 ? 5.110 7.064 -5.663 1.00 92.50 282 LEU A O 1
ATOM 2130 N N . GLU A 1 283 ? 7.113 6.686 -6.611 1.00 93.56 283 GLU A N 1
ATOM 2131 C CA . GLU A 1 283 ? 6.766 7.249 -7.921 1.00 93.56 283 GLU A CA 1
ATOM 2132 C C . GLU A 1 283 ? 5.595 6.480 -8.561 1.00 93.56 283 GLU A C 1
ATOM 2134 O O . GLU A 1 283 ? 4.567 7.065 -8.917 1.00 93.56 283 GLU A O 1
ATOM 2139 N N . GLY A 1 284 ? 5.705 5.149 -8.643 1.00 93.94 284 GLY A N 1
ATOM 2140 C CA . GLY A 1 284 ? 4.680 4.294 -9.243 1.00 93.94 284 GLY A CA 1
ATOM 2141 C C . GLY A 1 284 ? 3.323 4.397 -8.543 1.00 93.94 284 GLY A C 1
ATOM 2142 O O . GLY A 1 284 ? 2.297 4.610 -9.199 1.00 93.94 284 GLY A O 1
ATOM 2143 N N . TRP A 1 285 ? 3.305 4.312 -7.210 1.00 94.69 285 TRP A N 1
ATOM 2144 C CA . TRP A 1 285 ? 2.076 4.448 -6.430 1.00 94.69 285 TRP A CA 1
ATOM 2145 C C . TRP A 1 285 ? 1.481 5.852 -6.509 1.00 94.69 285 TRP A C 1
ATOM 2147 O O . TRP A 1 285 ? 0.259 5.968 -6.575 1.00 94.69 285 TRP A O 1
ATOM 2157 N N . SER A 1 286 ? 2.300 6.907 -6.571 1.00 95.50 286 SER A N 1
ATOM 2158 C CA . SER A 1 286 ? 1.807 8.280 -6.760 1.00 95.50 286 SER A CA 1
ATOM 2159 C C . SER A 1 286 ? 0.972 8.402 -8.036 1.00 95.50 286 SER A C 1
ATOM 2161 O O . SER A 1 286 ? -0.128 8.958 -8.013 1.00 95.50 286 SER A O 1
ATOM 2163 N N . HIS A 1 287 ? 1.446 7.824 -9.144 1.00 95.62 287 HIS A N 1
ATOM 2164 C CA . HIS A 1 287 ? 0.701 7.816 -10.405 1.00 95.62 287 HIS A CA 1
ATOM 2165 C C . HIS A 1 287 ? -0.581 6.985 -10.330 1.00 95.62 287 HIS A C 1
ATOM 2167 O O . HIS A 1 287 ? -1.627 7.436 -10.801 1.00 95.62 287 HIS A O 1
ATOM 2173 N N . VAL A 1 288 ? -0.519 5.798 -9.720 1.00 94.88 288 VAL A N 1
ATOM 2174 C CA . VAL A 1 288 ? -1.689 4.922 -9.548 1.00 94.88 288 VAL A CA 1
ATOM 2175 C C . VAL A 1 288 ? -2.762 5.602 -8.701 1.00 94.88 288 VAL A C 1
ATOM 2177 O O . VAL A 1 288 ? -3.913 5.658 -9.120 1.00 94.88 288 VAL A O 1
ATOM 2180 N N . LEU A 1 289 ? -2.398 6.166 -7.546 1.00 94.44 289 LEU A N 1
ATOM 2181 C CA . LEU A 1 289 ? -3.340 6.804 -6.621 1.00 94.44 289 LEU A CA 1
ATOM 2182 C C . LEU A 1 289 ? -4.010 8.041 -7.224 1.00 94.44 289 LEU A C 1
ATOM 2184 O O . LEU A 1 289 ? -5.198 8.256 -6.984 1.00 94.44 289 LEU A O 1
ATOM 2188 N N . ARG A 1 290 ? -3.274 8.809 -8.036 1.00 94.88 290 ARG A N 1
ATOM 2189 C CA . ARG A 1 290 ? -3.793 9.985 -8.750 1.00 94.88 290 ARG A CA 1
ATOM 2190 C C . ARG A 1 290 ? -4.773 9.624 -9.872 1.00 94.88 290 ARG A C 1
ATOM 2192 O O . ARG A 1 290 ? -5.541 10.476 -10.303 1.00 94.88 290 ARG A O 1
ATOM 2199 N N . SER A 1 291 ? -4.732 8.394 -10.381 1.00 94.00 291 SER A N 1
ATOM 2200 C CA . SER A 1 291 ? -5.581 7.969 -11.492 1.00 94.00 291 SER A CA 1
ATOM 2201 C C . SER A 1 291 ? -7.020 7.710 -11.052 1.00 94.00 291 SER A C 1
ATOM 2203 O O . SER A 1 291 ? -7.268 6.972 -10.101 1.00 94.00 291 SER A O 1
ATOM 2205 N N . GLU A 1 292 ? -7.983 8.192 -11.838 1.00 91.06 292 GLU A N 1
ATOM 2206 C CA . GLU A 1 292 ? -9.407 7.860 -11.679 1.00 91.06 292 GLU A CA 1
ATOM 2207 C C . GLU A 1 292 ? -9.700 6.364 -11.890 1.00 91.06 292 GLU A C 1
ATOM 2209 O O . GLU A 1 292 ? -10.718 5.849 -11.438 1.00 91.06 292 GLU A O 1
ATOM 2214 N N . SER A 1 293 ? -8.796 5.638 -12.561 1.00 90.69 293 SER A N 1
ATOM 2215 C CA . SER A 1 293 ? -8.902 4.185 -12.753 1.00 90.69 293 SER A CA 1
ATOM 2216 C C . SER A 1 293 ? -8.442 3.374 -11.535 1.00 90.69 293 SER A C 1
ATOM 2218 O O . SER A 1 293 ? -8.443 2.144 -11.595 1.00 90.69 293 SER A O 1
ATOM 2220 N N . CYS A 1 294 ? -7.998 4.022 -10.453 1.00 91.12 294 CYS A N 1
ATOM 2221 C CA . CYS A 1 294 ? -7.577 3.341 -9.233 1.00 91.12 294 CYS A CA 1
ATOM 2222 C C . CYS A 1 294 ? -8.769 2.660 -8.545 1.00 91.12 294 CYS A C 1
ATOM 2224 O O . CYS A 1 294 ? -9.751 3.307 -8.188 1.00 91.12 294 CYS A O 1
ATOM 2226 N N . SER A 1 295 ? -8.665 1.350 -8.322 1.00 89.31 295 SER A N 1
ATOM 2227 C CA . SER A 1 295 ? -9.694 0.540 -7.656 1.00 89.31 295 SER A CA 1
ATOM 2228 C C . SER A 1 295 ? -9.239 -0.008 -6.299 1.00 89.31 295 SER A C 1
ATOM 2230 O O . SER A 1 295 ? -9.830 -0.956 -5.787 1.00 89.31 295 SER A O 1
ATOM 2232 N N . LEU A 1 296 ? -8.152 0.527 -5.737 1.00 89.19 296 LEU A N 1
ATOM 2233 C CA . LEU A 1 296 ? -7.604 0.057 -4.465 1.00 89.19 296 LEU A CA 1
ATOM 2234 C C . LEU A 1 296 ? -8.491 0.514 -3.312 1.00 89.19 296 LEU A C 1
ATOM 2236 O O . LEU A 1 296 ? -8.726 1.712 -3.167 1.00 89.19 296 LEU A O 1
ATOM 2240 N N . GLU A 1 297 ? -8.919 -0.427 -2.472 1.00 90.31 297 GLU A N 1
ATOM 2241 C CA . GLU A 1 297 ? -9.706 -0.136 -1.266 1.00 90.31 297 GLU A CA 1
ATOM 2242 C C . GLU A 1 297 ? -8.841 0.006 -0.007 1.00 90.31 297 GLU A C 1
ATOM 2244 O O . GLU A 1 297 ? -9.241 0.671 0.949 1.00 90.31 297 GLU A O 1
ATOM 2249 N N . ALA A 1 298 ? -7.657 -0.603 0.008 1.00 91.00 298 ALA A N 1
ATOM 2250 C CA . ALA A 1 298 ? -6.764 -0.641 1.158 1.00 91.00 298 ALA A CA 1
ATOM 2251 C C . ALA A 1 298 ? -5.311 -0.417 0.731 1.00 91.00 298 ALA A C 1
ATOM 2253 O O . ALA A 1 298 ? -4.930 -0.793 -0.377 1.00 91.00 298 ALA A O 1
ATOM 2254 N N . LEU A 1 299 ? -4.512 0.176 1.617 1.00 92.19 299 LEU A N 1
ATOM 2255 C CA . LEU A 1 299 ? -3.099 0.468 1.393 1.00 92.19 299 LEU A CA 1
ATOM 2256 C C . LEU A 1 299 ? -2.317 0.343 2.705 1.00 92.19 299 LEU A C 1
ATOM 2258 O O . LEU A 1 299 ? -2.725 0.923 3.715 1.00 92.19 299 LEU A O 1
ATOM 2262 N N . GLU A 1 300 ? -1.192 -0.373 2.686 1.00 93.12 300 GLU A N 1
ATOM 2263 C CA . GLU A 1 300 ? -0.247 -0.426 3.805 1.00 93.12 300 GLU A CA 1
ATOM 2264 C C . GLU A 1 300 ? 1.091 0.185 3.388 1.00 93.12 300 GLU A C 1
ATOM 2266 O O . GLU A 1 300 ? 1.727 -0.286 2.454 1.00 93.12 300 GLU A O 1
ATOM 2271 N N . LEU A 1 301 ? 1.526 1.231 4.085 1.00 91.88 301 LEU A N 1
ATOM 2272 C CA . LEU A 1 301 ? 2.821 1.874 3.898 1.00 91.88 301 LEU A CA 1
ATOM 2273 C C . LEU A 1 301 ? 3.777 1.438 5.009 1.00 91.88 301 LEU A C 1
ATOM 2275 O O . LEU A 1 301 ? 3.482 1.603 6.195 1.00 91.88 301 LEU A O 1
ATOM 2279 N N . VAL A 1 302 ? 4.941 0.924 4.625 1.00 89.19 302 VAL A N 1
ATOM 2280 C CA . VAL A 1 302 ? 6.077 0.678 5.515 1.00 89.19 302 VAL A CA 1
ATOM 2281 C C . VAL A 1 302 ? 6.992 1.889 5.441 1.00 89.19 302 VAL A C 1
ATOM 2283 O O . VAL A 1 302 ? 7.778 2.042 4.511 1.00 89.19 302 VAL A O 1
ATOM 2286 N N . PHE A 1 303 ? 6.856 2.769 6.423 1.00 84.50 303 PHE A N 1
ATOM 2287 C CA . PHE A 1 303 ? 7.572 4.026 6.515 1.00 84.50 303 PHE A CA 1
ATOM 2288 C C . PHE A 1 303 ? 8.955 3.809 7.144 1.00 84.50 303 PHE A C 1
ATOM 2290 O O . PHE A 1 303 ? 9.074 3.618 8.360 1.00 84.50 303 PHE A O 1
ATOM 2297 N N . GLN A 1 304 ? 9.994 3.814 6.305 1.00 78.81 304 GLN A N 1
ATOM 2298 C CA . GLN A 1 304 ? 11.400 3.695 6.703 1.00 78.81 304 GLN A CA 1
ATOM 2299 C C . GLN A 1 304 ? 12.200 4.889 6.176 1.00 78.81 304 GLN A C 1
ATOM 2301 O O . GLN A 1 304 ? 12.078 5.247 5.003 1.00 78.81 304 GLN A O 1
ATOM 2306 N N . PHE A 1 305 ? 13.035 5.480 7.031 1.00 67.25 305 PHE A N 1
ATOM 2307 C CA . PHE A 1 305 ? 14.030 6.466 6.617 1.00 67.25 305 PHE A CA 1
ATOM 2308 C C . PHE A 1 305 ? 15.317 5.747 6.224 1.00 67.25 305 PHE A C 1
ATOM 2310 O O . PHE A 1 305 ? 16.100 5.338 7.083 1.00 67.25 305 PHE A O 1
ATOM 2317 N N . ASP A 1 306 ? 15.548 5.599 4.923 1.00 61.41 306 ASP A N 1
ATOM 2318 C CA . ASP A 1 306 ? 16.877 5.249 4.436 1.00 61.41 306 ASP A CA 1
ATOM 2319 C C . ASP A 1 306 ? 17.764 6.495 4.522 1.00 61.41 306 ASP A C 1
ATOM 2321 O O . ASP A 1 306 ? 17.533 7.486 3.834 1.00 61.41 306 ASP A O 1
ATOM 2325 N N . LYS A 1 307 ? 18.812 6.440 5.355 1.00 56.78 307 LYS A N 1
ATOM 2326 C CA . LYS A 1 307 ? 19.759 7.544 5.630 1.00 56.78 307 LYS A CA 1
ATOM 2327 C C . LYS A 1 307 ? 20.577 8.026 4.405 1.00 56.78 307 LYS A C 1
ATOM 2329 O O . LYS A 1 307 ? 21.560 8.737 4.585 1.00 56.78 307 LYS A O 1
ATOM 2334 N N . GLY A 1 308 ? 20.235 7.623 3.179 1.00 54.78 308 GLY A N 1
ATOM 2335 C CA . GLY A 1 308 ? 21.036 7.879 1.975 1.00 54.78 308 GLY A CA 1
ATOM 2336 C C . GLY A 1 308 ? 20.271 8.221 0.693 1.00 54.78 308 GLY A C 1
ATOM 2337 O O . GLY A 1 308 ? 20.929 8.446 -0.320 1.00 54.78 308 GLY A O 1
ATOM 2338 N N . ALA A 1 309 ? 18.935 8.262 0.699 1.00 60.69 309 ALA A N 1
ATOM 2339 C CA . ALA A 1 309 ? 18.141 8.658 -0.466 1.00 60.69 309 ALA A CA 1
ATOM 2340 C C . ALA A 1 309 ? 17.143 9.757 -0.079 1.00 60.69 309 ALA A C 1
ATOM 2342 O O . ALA A 1 309 ? 16.275 9.537 0.765 1.00 60.69 309 ALA A O 1
ATOM 2343 N N . ASP A 1 310 ? 17.254 10.926 -0.712 1.00 69.50 310 ASP A N 1
ATOM 2344 C CA . ASP A 1 310 ? 16.304 12.028 -0.544 1.00 69.50 310 ASP A CA 1
ATOM 2345 C C . ASP A 1 310 ? 14.976 11.669 -1.235 1.00 69.50 310 ASP A C 1
ATOM 2347 O O . ASP A 1 310 ? 14.730 11.998 -2.392 1.00 69.50 310 ASP A O 1
ATOM 2351 N N . CYS A 1 311 ? 14.118 10.927 -0.531 1.00 81.31 311 CYS A N 1
ATOM 2352 C CA . CYS A 1 311 ? 12.789 10.519 -1.003 1.00 81.31 311 CYS A CA 1
ATOM 2353 C C . CYS A 1 311 ? 11.682 11.527 -0.641 1.00 81.31 311 CYS A C 1
ATOM 2355 O O . CYS A 1 311 ? 10.505 11.208 -0.803 1.00 81.31 311 CYS A O 1
ATOM 2357 N N . GLU A 1 312 ? 12.025 12.708 -0.122 1.00 84.31 312 GLU A N 1
ATOM 2358 C CA . GLU A 1 312 ? 11.054 13.670 0.423 1.00 84.31 312 GLU A CA 1
ATOM 2359 C C . GLU A 1 312 ? 10.042 14.132 -0.627 1.00 84.31 312 GLU A C 1
ATOM 2361 O O . GLU A 1 312 ? 8.840 13.972 -0.432 1.00 84.31 312 GLU A O 1
ATOM 2366 N N . GLU A 1 313 ? 10.512 14.589 -1.790 1.00 89.44 313 GLU A N 1
ATOM 2367 C CA . GLU A 1 313 ? 9.630 15.033 -2.877 1.00 89.44 313 GLU A CA 1
ATOM 2368 C C . GLU A 1 313 ? 8.696 13.909 -3.362 1.00 89.44 313 GLU A C 1
ATOM 2370 O O . GLU A 1 313 ? 7.540 14.147 -3.719 1.00 89.44 313 GLU A O 1
ATOM 2375 N N . LEU A 1 314 ? 9.178 12.661 -3.346 1.00 91.19 314 LEU A N 1
ATOM 2376 C CA . LEU A 1 314 ? 8.399 11.490 -3.749 1.00 91.19 314 LEU A CA 1
ATOM 2377 C C . LEU A 1 314 ? 7.343 11.119 -2.704 1.00 91.19 314 LEU A C 1
ATOM 2379 O O . LEU A 1 314 ? 6.235 10.727 -3.071 1.00 91.19 314 LEU A O 1
ATOM 2383 N N . LEU A 1 315 ? 7.660 11.255 -1.416 1.00 90.56 315 LEU A N 1
ATOM 2384 C CA . LEU A 1 315 ? 6.696 11.078 -0.332 1.00 90.56 315 LEU A CA 1
ATOM 2385 C C . LEU A 1 315 ? 5.617 12.162 -0.375 1.00 90.56 315 LEU A C 1
ATOM 2387 O O . LEU A 1 315 ? 4.432 11.841 -0.279 1.00 90.56 315 LEU A O 1
ATOM 2391 N N . ASP A 1 316 ? 6.000 13.417 -0.600 1.00 92.12 316 ASP A N 1
ATOM 2392 C CA . ASP A 1 316 ? 5.058 14.530 -0.735 1.00 92.12 316 ASP A CA 1
ATOM 2393 C C . ASP A 1 316 ? 4.115 14.313 -1.926 1.00 92.12 316 ASP A C 1
ATOM 2395 O O . ASP A 1 316 ? 2.893 14.463 -1.800 1.00 92.12 316 ASP A O 1
ATOM 2399 N N . ALA A 1 317 ? 4.651 13.880 -3.072 1.00 94.00 317 ALA A N 1
ATOM 2400 C CA . ALA A 1 317 ? 3.855 13.523 -4.243 1.00 94.00 317 ALA A CA 1
ATOM 2401 C C . ALA A 1 317 ? 2.915 12.334 -3.973 1.00 94.00 317 ALA A C 1
ATOM 2403 O O . ALA A 1 317 ? 1.755 12.354 -4.411 1.00 94.00 317 ALA A O 1
ATOM 2404 N N . PHE A 1 318 ? 3.385 11.329 -3.231 1.00 95.19 318 PHE A N 1
ATOM 2405 C CA . PHE A 1 318 ? 2.603 10.156 -2.845 1.00 95.19 318 PHE A CA 1
ATOM 2406 C C . PHE A 1 318 ? 1.439 10.536 -1.932 1.00 95.19 318 PHE A C 1
ATOM 2408 O O . PHE A 1 318 ? 0.292 10.227 -2.256 1.00 95.19 318 PHE A O 1
ATOM 2415 N N . PHE A 1 319 ? 1.695 11.256 -0.837 1.00 94.44 319 PHE A N 1
ATOM 2416 C CA . PHE A 1 319 ? 0.653 11.649 0.113 1.00 94.44 319 PHE A CA 1
ATOM 2417 C C . PHE A 1 319 ? -0.318 12.674 -0.475 1.00 94.44 319 PHE A C 1
ATOM 2419 O O . PHE A 1 319 ? -1.513 12.595 -0.194 1.00 94.44 319 PHE A O 1
ATOM 2426 N N . SER A 1 320 ? 0.147 13.563 -1.357 1.00 94.94 320 SER A N 1
ATOM 2427 C CA . SER A 1 320 ? -0.738 14.444 -2.135 1.00 94.94 320 SER A CA 1
ATOM 2428 C C . SER A 1 320 ? -1.659 13.650 -3.064 1.00 94.94 320 SER A C 1
ATOM 2430 O O . SER A 1 320 ? -2.833 13.966 -3.219 1.00 94.94 320 SER A O 1
ATOM 2432 N N . SER A 1 321 ? -1.147 12.581 -3.679 1.00 95.19 321 SER A N 1
ATOM 2433 C CA . SER A 1 321 ? -1.965 11.712 -4.534 1.00 95.19 321 SER A CA 1
ATOM 2434 C C . SER A 1 321 ? -2.920 10.845 -3.699 1.00 95.19 321 SER A C 1
ATOM 2436 O O . SER A 1 321 ? -4.054 10.603 -4.109 1.00 95.19 321 SER A O 1
ATOM 2438 N N . LEU A 1 322 ? -2.500 10.413 -2.505 1.00 94.81 322 LEU A N 1
ATOM 2439 C CA . LEU A 1 322 ? -3.325 9.655 -1.565 1.00 94.81 322 LEU A CA 1
ATOM 2440 C C . LEU A 1 322 ? -4.477 10.491 -0.995 1.00 94.81 322 LEU A C 1
ATOM 2442 O O . LEU A 1 322 ? -5.583 9.960 -0.856 1.00 94.81 322 LEU A O 1
ATOM 2446 N N . SER A 1 323 ? -4.241 11.764 -0.671 1.00 92.94 323 SER A N 1
ATOM 2447 C CA . SER A 1 323 ? -5.261 12.653 -0.102 1.00 92.94 323 SER A CA 1
ATOM 2448 C C . SER A 1 323 ? -6.367 12.978 -1.110 1.00 92.94 323 SER A C 1
ATOM 2450 O O . SER A 1 323 ? -7.539 12.967 -0.740 1.00 92.94 323 SER A O 1
ATOM 2452 N N . CYS A 1 324 ? -6.020 13.166 -2.389 1.00 90.94 324 CYS A N 1
ATOM 2453 C CA . CYS A 1 324 ? -6.981 13.425 -3.470 1.00 90.94 324 CYS A CA 1
ATOM 2454 C C . CYS A 1 324 ? -7.695 12.173 -4.006 1.00 90.94 324 CYS A C 1
ATOM 2456 O O . CYS A 1 324 ? -8.648 12.291 -4.769 1.00 90.94 324 CYS A O 1
ATOM 2458 N N . ASN A 1 325 ? -7.226 10.972 -3.671 1.00 92.75 325 ASN A N 1
ATOM 2459 C CA . ASN A 1 325 ? -7.821 9.734 -4.164 1.00 92.75 325 ASN A CA 1
ATOM 2460 C C . ASN A 1 325 ? -9.208 9.475 -3.520 1.00 92.75 325 ASN A C 1
ATOM 2462 O O . ASN A 1 325 ? -9.423 9.797 -2.357 1.00 92.75 325 ASN A O 1
ATOM 2466 N N . ASP A 1 326 ? -10.124 8.803 -4.219 1.00 90.06 326 ASP A N 1
ATOM 2467 C CA . ASP A 1 326 ? -11.465 8.474 -3.687 1.00 90.06 326 ASP A CA 1
ATOM 2468 C C . ASP A 1 326 ? -11.712 6.968 -3.480 1.00 90.06 326 ASP A C 1
ATOM 2470 O O . ASP A 1 326 ? -12.760 6.567 -2.958 1.00 90.06 326 ASP A O 1
ATOM 2474 N N . SER A 1 327 ? -10.781 6.112 -3.908 1.00 92.12 327 SER A N 1
ATOM 2475 C CA . SER A 1 327 ? -10.940 4.655 -3.856 1.00 92.12 327 SER A CA 1
ATOM 2476 C C . SER A 1 327 ? -10.495 4.066 -2.515 1.00 92.12 327 SER A C 1
ATOM 2478 O O . SER A 1 327 ? -11.179 3.201 -1.965 1.00 92.12 327 SER A O 1
ATOM 2480 N N . VAL A 1 328 ? -9.371 4.546 -1.971 1.00 93.00 328 VAL A N 1
ATOM 2481 C CA . VAL A 1 328 ? -8.737 3.986 -0.771 1.00 93.00 328 VAL A CA 1
ATOM 2482 C C . VAL A 1 328 ? -9.547 4.350 0.471 1.00 93.00 328 VAL A C 1
ATOM 2484 O O . VAL A 1 328 ? -9.762 5.518 0.778 1.00 93.00 328 VAL A O 1
ATOM 2487 N N . ARG A 1 329 ? -9.975 3.334 1.213 1.00 93.56 329 ARG A N 1
ATOM 2488 C CA . ARG A 1 329 ? -10.816 3.444 2.413 1.00 93.56 329 ARG A CA 1
ATOM 2489 C C . ARG A 1 329 ? -10.083 3.026 3.681 1.00 93.56 329 ARG A C 1
ATOM 2491 O O . ARG A 1 329 ? -10.451 3.470 4.767 1.00 93.56 329 ARG A O 1
ATOM 2498 N N . LEU A 1 330 ? -9.074 2.169 3.554 1.00 94.56 330 LEU A N 1
ATOM 2499 C CA . LEU A 1 330 ? -8.199 1.761 4.646 1.00 94.56 330 LEU A CA 1
ATOM 2500 C C . LEU A 1 330 ? -6.776 2.218 4.353 1.00 94.56 330 LEU A C 1
ATOM 2502 O O . LEU A 1 330 ? -6.196 1.821 3.344 1.00 94.56 330 LEU A O 1
ATOM 2506 N N . VAL A 1 331 ? -6.209 3.007 5.260 1.00 95.56 331 VAL A N 1
ATOM 2507 C CA . VAL A 1 331 ? -4.789 3.366 5.222 1.00 95.56 331 VAL A CA 1
ATOM 2508 C C . VAL A 1 331 ? -4.130 2.877 6.496 1.00 95.56 331 VAL A C 1
ATOM 2510 O O . VAL A 1 331 ? -4.561 3.219 7.599 1.00 95.56 331 VAL A O 1
ATOM 2513 N N . ARG A 1 332 ? -3.076 2.083 6.331 1.00 94.94 332 ARG A N 1
ATOM 2514 C CA . ARG A 1 332 ? -2.217 1.623 7.414 1.00 94.94 332 ARG A CA 1
ATOM 2515 C C . ARG A 1 332 ? -0.813 2.162 7.198 1.00 94.94 332 ARG A C 1
ATOM 2517 O O . ARG A 1 332 ? -0.204 1.886 6.173 1.00 94.94 332 ARG A O 1
ATOM 2524 N N . ILE A 1 333 ? -0.292 2.911 8.159 1.00 93.88 333 ILE A N 1
ATOM 2525 C CA . ILE A 1 333 ? 1.094 3.376 8.162 1.00 93.88 333 ILE A CA 1
ATOM 2526 C C . ILE A 1 333 ? 1.817 2.635 9.278 1.00 93.88 333 ILE A C 1
ATOM 2528 O O . ILE A 1 333 ? 1.421 2.694 10.443 1.00 93.88 333 ILE A O 1
ATOM 2532 N N . SER A 1 334 ? 2.862 1.905 8.912 1.00 90.62 334 SER A N 1
ATOM 2533 C CA . SER A 1 334 ? 3.683 1.132 9.832 1.00 90.62 334 SER A CA 1
ATOM 2534 C C . SER A 1 334 ? 5.119 1.630 9.803 1.00 90.62 334 SER A C 1
ATOM 2536 O O . SER A 1 334 ? 5.654 1.922 8.739 1.00 90.62 334 SER A O 1
ATOM 2538 N N . SER A 1 335 ? 5.757 1.731 10.963 1.00 85.75 335 SER A N 1
ATOM 2539 C CA . SER A 1 335 ? 7.178 2.054 11.060 1.00 85.75 335 SER A CA 1
ATOM 2540 C C . SER A 1 335 ? 7.827 1.223 12.165 1.00 85.75 335 SER A C 1
ATOM 2542 O O . SER A 1 335 ? 7.242 1.013 13.233 1.00 85.75 335 SER A O 1
ATOM 2544 N N . LEU A 1 336 ? 9.029 0.713 11.891 1.00 75.06 336 LEU A N 1
ATOM 2545 C CA . LEU A 1 336 ? 9.852 0.002 12.866 1.00 75.06 336 LEU A CA 1
ATOM 2546 C C . LEU A 1 336 ? 10.976 0.928 13.312 1.00 75.06 336 LEU A C 1
ATOM 2548 O O . LEU A 1 336 ? 11.784 1.359 12.492 1.00 75.06 336 LEU A O 1
ATOM 2552 N N . LEU A 1 337 ? 11.031 1.227 14.607 1.00 61.97 337 LEU A N 1
ATOM 2553 C CA . LEU A 1 337 ? 12.025 2.147 15.135 1.00 61.97 337 LEU A CA 1
ATOM 2554 C C . LEU A 1 337 ? 13.291 1.389 15.541 1.00 61.97 337 LEU A C 1
ATOM 2556 O O . LEU A 1 337 ? 13.272 0.543 16.436 1.00 61.97 337 LEU A O 1
ATOM 2560 N N . GLY A 1 338 ? 14.398 1.725 14.879 1.00 57.59 338 GLY A N 1
ATOM 2561 C CA . GLY A 1 338 ? 15.752 1.534 15.401 1.00 57.59 338 GLY A CA 1
ATOM 2562 C C . GLY A 1 338 ? 16.179 2.704 16.302 1.00 57.59 338 GLY A C 1
ATOM 2563 O O . GLY A 1 338 ? 15.411 3.637 16.520 1.00 57.59 338 GLY A O 1
ATOM 2564 N N . HIS A 1 339 ? 17.418 2.664 16.801 1.00 50.28 339 HIS A N 1
ATOM 2565 C CA . HIS A 1 339 ? 17.957 3.543 17.858 1.00 50.28 339 HIS A CA 1
ATOM 2566 C C . HIS A 1 339 ? 18.001 5.065 17.582 1.00 50.28 339 HIS A C 1
ATOM 2568 O O . HIS A 1 339 ? 18.452 5.811 18.442 1.00 50.28 339 HIS A O 1
ATOM 2574 N N . GLU A 1 340 ? 17.557 5.569 16.427 1.00 54.22 340 GLU A N 1
ATOM 2575 C CA . GLU A 1 340 ? 17.672 6.998 16.095 1.00 54.22 340 GLU A CA 1
ATOM 2576 C C . GLU A 1 340 ? 16.528 7.474 15.187 1.00 54.22 340 GLU A C 1
ATOM 2578 O O . GLU A 1 340 ? 16.738 7.717 14.004 1.00 54.22 340 GLU A O 1
ATOM 2583 N N . PHE A 1 341 ? 15.316 7.617 15.730 1.00 66.94 341 PHE A N 1
ATOM 2584 C CA . PHE A 1 341 ? 14.280 8.430 15.082 1.00 66.94 341 PHE A CA 1
ATOM 2585 C C . PHE A 1 341 ? 14.446 9.888 15.513 1.00 66.94 341 PHE A C 1
ATOM 2587 O O . PHE A 1 341 ? 14.379 10.205 16.709 1.00 66.94 341 PHE A O 1
ATOM 2594 N N . THR A 1 342 ? 14.705 10.768 14.556 1.00 75.31 342 THR A N 1
ATOM 2595 C CA . THR A 1 342 ? 14.917 12.199 14.798 1.00 75.31 342 THR A CA 1
ATOM 2596 C C . THR A 1 342 ? 13.581 12.934 14.924 1.00 75.31 342 THR A C 1
ATOM 2598 O O . THR A 1 342 ? 12.552 12.527 14.388 1.00 75.31 342 THR A O 1
ATOM 2601 N N . THR A 1 343 ? 13.568 14.066 15.624 1.00 77.88 343 THR A N 1
ATOM 2602 C CA . THR A 1 343 ? 12.356 14.892 15.771 1.00 77.88 343 THR A CA 1
ATOM 2603 C C . THR A 1 343 ? 11.820 15.400 14.428 1.00 77.88 343 THR A C 1
ATOM 2605 O O . THR A 1 343 ? 10.612 15.580 14.277 1.00 77.88 343 THR A O 1
ATOM 2608 N N . THR A 1 344 ? 12.692 15.582 13.431 1.00 80.88 344 THR A N 1
ATOM 2609 C CA . THR A 1 344 ? 12.316 15.998 12.071 1.00 80.88 344 THR A CA 1
ATOM 2610 C C . THR A 1 344 ? 11.566 14.901 11.319 1.00 80.88 344 THR A C 1
ATOM 2612 O O . THR A 1 344 ? 10.673 15.192 10.529 1.00 80.88 344 THR A O 1
ATOM 2615 N N . GLU A 1 345 ? 11.895 13.636 11.561 1.00 81.19 345 GLU A N 1
ATOM 2616 C CA . GLU A 1 345 ? 11.208 12.481 10.985 1.00 81.19 345 GLU A CA 1
ATOM 2617 C C . GLU A 1 345 ? 9.802 12.311 11.572 1.00 81.19 345 GLU A C 1
ATOM 2619 O O . GLU A 1 345 ? 8.847 12.108 10.819 1.00 81.19 345 GLU A O 1
ATOM 2624 N N . VAL A 1 346 ? 9.645 12.492 12.894 1.00 85.25 346 VAL A N 1
ATOM 2625 C CA . VAL A 1 346 ? 8.316 12.514 13.536 1.00 85.25 346 VAL A CA 1
ATOM 2626 C C . VAL A 1 346 ? 7.475 13.658 12.976 1.00 85.25 346 VAL A C 1
ATOM 2628 O O . VAL A 1 346 ? 6.312 13.455 12.640 1.00 85.25 346 VAL A O 1
ATOM 2631 N N . ALA A 1 347 ? 8.053 14.858 12.866 1.00 87.12 347 ALA A N 1
ATOM 2632 C CA . ALA A 1 347 ? 7.348 16.030 12.357 1.00 87.12 347 ALA A CA 1
ATOM 2633 C C . ALA A 1 347 ? 6.893 15.841 10.900 1.00 87.12 347 ALA A C 1
ATOM 2635 O O . ALA A 1 347 ? 5.771 16.210 10.556 1.00 87.12 347 ALA A O 1
ATOM 2636 N N . ARG A 1 348 ? 7.720 15.206 10.060 1.00 86.81 348 ARG A N 1
ATOM 2637 C CA . ARG A 1 348 ? 7.347 14.839 8.684 1.00 86.81 348 ARG A CA 1
ATOM 2638 C C . ARG A 1 348 ? 6.204 13.828 8.659 1.00 86.81 348 ARG A C 1
ATOM 2640 O O . ARG A 1 348 ? 5.198 14.063 7.993 1.00 86.81 348 ARG A O 1
ATOM 2647 N N . LEU A 1 349 ? 6.301 12.753 9.445 1.00 89.56 349 LEU A N 1
ATOM 2648 C CA . LEU A 1 349 ? 5.213 11.781 9.573 1.00 89.56 349 LEU A CA 1
ATOM 2649 C C . LEU A 1 349 ? 3.913 12.446 10.053 1.00 89.56 349 LEU A C 1
ATOM 2651 O O . LEU A 1 349 ? 2.848 12.162 9.513 1.00 89.56 349 LEU A O 1
ATOM 2655 N N . ALA A 1 350 ? 3.998 13.363 11.018 1.00 91.44 350 ALA A N 1
ATOM 2656 C CA . ALA A 1 350 ? 2.861 14.146 11.491 1.00 91.44 350 ALA A CA 1
ATOM 2657 C C . ALA A 1 350 ? 2.220 14.967 10.355 1.00 91.44 350 ALA A C 1
ATOM 2659 O O . ALA A 1 350 ? 0.996 14.967 10.216 1.00 91.44 350 ALA A O 1
ATOM 2660 N N . GLY A 1 351 ? 3.033 15.583 9.488 1.00 92.00 351 GLY A N 1
ATOM 2661 C CA . GLY A 1 351 ? 2.565 16.249 8.268 1.00 92.00 351 GLY A CA 1
ATOM 2662 C C . GLY A 1 351 ? 1.776 15.311 7.348 1.00 92.00 351 GLY A C 1
ATOM 2663 O O . GLY A 1 351 ? 0.665 15.638 6.931 1.00 92.00 351 GLY A O 1
ATOM 2664 N N . TYR A 1 352 ? 2.281 14.103 7.106 1.00 92.69 352 TYR A N 1
ATOM 2665 C CA . TYR A 1 352 ? 1.596 13.114 6.267 1.00 92.69 352 TYR A CA 1
ATOM 2666 C C . TYR A 1 352 ? 0.310 12.558 6.887 1.00 92.69 352 TYR A C 1
ATOM 2668 O O . TYR A 1 352 ? -0.679 12.333 6.181 1.00 92.69 352 TYR A O 1
ATOM 2676 N N . VAL A 1 353 ? 0.274 12.389 8.209 1.00 93.19 353 VAL A N 1
ATOM 2677 C CA . VAL A 1 353 ? -0.954 12.036 8.937 1.00 93.19 353 VAL A CA 1
ATOM 2678 C C . VAL A 1 353 ? -2.007 13.131 8.775 1.00 93.19 353 VAL A C 1
ATOM 2680 O O . VAL A 1 353 ? -3.158 12.822 8.455 1.00 93.19 353 VAL A O 1
ATOM 2683 N N . LYS A 1 354 ? -1.605 14.400 8.895 1.00 91.94 354 LYS A N 1
ATOM 2684 C CA . LYS A 1 354 ? -2.483 15.558 8.691 1.00 91.94 354 LYS A CA 1
ATOM 2685 C C . LYS A 1 354 ? -3.040 15.635 7.267 1.00 91.94 354 LYS A C 1
ATOM 2687 O O . LYS A 1 354 ? -4.185 16.030 7.090 1.00 91.94 354 LYS A O 1
ATOM 2692 N N . MET A 1 355 ? -2.275 15.209 6.261 1.00 90.62 355 MET A N 1
ATOM 2693 C CA . MET A 1 355 ? -2.759 15.114 4.876 1.00 90.62 355 MET A CA 1
ATOM 2694 C C . MET A 1 355 ? -3.709 13.929 4.642 1.00 90.62 355 MET A C 1
ATOM 2696 O O . MET A 1 355 ? -4.552 13.984 3.750 1.00 90.62 355 MET A O 1
ATOM 2700 N N . THR A 1 356 ? -3.565 12.847 5.410 1.00 93.19 356 THR A N 1
ATOM 2701 C CA . THR A 1 356 ? -4.291 11.589 5.174 1.00 93.19 356 THR A CA 1
ATOM 2702 C C . THR A 1 356 ? -5.638 11.543 5.894 1.00 93.19 356 THR A C 1
ATOM 2704 O O . THR A 1 356 ? -6.623 11.090 5.312 1.00 93.19 356 THR A O 1
ATOM 2707 N N . LEU A 1 357 ? -5.698 11.995 7.152 1.00 91.50 357 LEU A N 1
ATOM 2708 C CA . LEU A 1 357 ? -6.902 11.901 7.989 1.00 91.50 357 LEU A CA 1
ATOM 2709 C C . LEU A 1 357 ? -8.156 12.593 7.419 1.00 91.50 357 LEU A C 1
ATOM 2711 O O . LEU A 1 357 ? -9.227 11.996 7.547 1.00 91.50 357 LEU A O 1
ATOM 2715 N N . PRO A 1 358 ? -8.073 13.774 6.772 1.00 91.00 358 PRO A N 1
ATOM 2716 C CA . PRO A 1 358 ? -9.252 14.480 6.249 1.00 91.00 358 PRO A CA 1
ATOM 2717 C C . PRO A 1 358 ? -9.899 13.831 5.019 1.00 91.00 358 PRO A C 1
ATOM 2719 O O . PRO A 1 358 ? -10.940 14.274 4.538 1.00 91.00 358 PRO A O 1
ATOM 2722 N N . LYS A 1 359 ? -9.303 12.767 4.472 1.00 91.12 359 LYS A N 1
ATOM 2723 C CA . LYS A 1 359 ? -9.778 12.114 3.249 1.00 91.12 359 LYS A CA 1
ATOM 2724 C C . LYS A 1 359 ? -11.250 11.685 3.364 1.00 91.12 359 LYS A C 1
ATOM 2726 O O . LYS A 1 359 ? -11.627 10.897 4.234 1.00 91.12 359 LYS A O 1
ATOM 2731 N N . SER A 1 360 ? -12.073 12.139 2.419 1.00 87.00 360 SER A N 1
ATOM 2732 C CA . SER A 1 360 ? -13.546 12.038 2.427 1.00 87.00 360 SER A CA 1
ATOM 2733 C C . SER A 1 360 ? -14.097 10.617 2.646 1.00 87.00 360 SER A C 1
ATOM 2735 O O . SER A 1 360 ? -15.076 10.416 3.372 1.00 87.00 360 SER A O 1
ATOM 2737 N N . ARG A 1 361 ? -13.456 9.617 2.030 1.00 90.81 361 ARG A N 1
ATOM 2738 C CA . ARG A 1 361 ? -13.864 8.199 2.030 1.00 90.81 361 ARG A CA 1
ATOM 2739 C C . ARG A 1 361 ? -12.991 7.301 2.906 1.00 90.81 361 ARG A C 1
ATOM 2741 O O . ARG A 1 361 ? -13.044 6.079 2.781 1.00 90.81 361 ARG A O 1
ATOM 2748 N N . LEU A 1 362 ? -12.191 7.878 3.799 1.00 94.25 362 LEU A N 1
ATOM 2749 C CA . LEU A 1 362 ? -11.394 7.107 4.749 1.00 94.25 362 LEU A CA 1
ATOM 2750 C C . LEU A 1 362 ? -12.310 6.470 5.802 1.00 94.25 362 LEU A C 1
ATOM 2752 O O . LEU A 1 362 ? -12.932 7.169 6.587 1.00 94.25 362 LEU A O 1
ATOM 2756 N N . HIS A 1 363 ? -12.388 5.141 5.831 1.00 94.69 363 HIS A N 1
ATOM 2757 C CA . HIS A 1 363 ? -13.160 4.385 6.821 1.00 94.69 363 HIS A CA 1
ATOM 2758 C C . HIS A 1 363 ? -12.313 3.877 7.981 1.00 94.69 363 HIS A C 1
ATOM 2760 O O . HIS A 1 363 ? -12.814 3.781 9.105 1.00 94.69 363 HIS A O 1
ATOM 2766 N N . THR A 1 364 ? -11.065 3.500 7.703 1.00 95.81 364 THR A N 1
ATOM 2767 C CA . THR A 1 364 ? -10.132 2.949 8.687 1.00 95.81 364 THR A CA 1
ATOM 2768 C C . THR A 1 364 ? -8.772 3.611 8.543 1.00 95.81 364 THR A C 1
ATOM 2770 O O . THR A 1 364 ? -8.174 3.578 7.468 1.00 95.81 364 THR A O 1
ATOM 2773 N N . PHE A 1 365 ? -8.269 4.153 9.646 1.00 96.69 365 PHE A N 1
ATOM 2774 C CA . PHE A 1 365 ? -6.899 4.635 9.746 1.00 96.69 365 PHE A CA 1
ATOM 2775 C C . PHE A 1 365 ? -6.152 3.844 10.816 1.00 96.69 365 PHE A C 1
ATOM 2777 O O . PHE A 1 365 ? -6.615 3.735 11.956 1.00 96.69 365 PHE A O 1
ATOM 2784 N N . GLU A 1 366 ? -5.008 3.280 10.442 1.00 96.06 366 GLU A N 1
ATOM 2785 C CA . GLU A 1 366 ? -4.138 2.544 11.351 1.00 96.06 366 GLU A CA 1
ATOM 2786 C C . GLU A 1 366 ? -2.733 3.140 11.336 1.00 96.06 366 GLU A C 1
ATOM 2788 O O . GLU A 1 366 ? -2.098 3.231 10.288 1.00 96.06 366 GLU A O 1
ATOM 2793 N N . LEU A 1 367 ? -2.227 3.506 12.506 1.00 94.81 367 LEU A N 1
ATOM 2794 C CA . LEU A 1 367 ? -0.870 3.990 12.691 1.00 94.81 367 LEU A CA 1
ATOM 2795 C C . LEU A 1 367 ? -0.166 3.095 13.704 1.00 94.81 367 LEU A C 1
ATOM 2797 O O . LEU A 1 367 ? -0.587 2.993 14.856 1.00 94.81 367 LEU A O 1
ATOM 2801 N N . VAL A 1 368 ? 0.879 2.410 13.250 1.00 91.56 368 VAL A N 1
ATOM 2802 C CA . VAL A 1 368 ? 1.615 1.424 14.043 1.00 91.56 368 VAL A CA 1
ATOM 2803 C C . VAL A 1 368 ? 3.084 1.792 14.053 1.00 91.56 368 VAL A C 1
ATOM 2805 O O . VAL A 1 368 ? 3.775 1.627 13.049 1.00 91.56 368 VAL A O 1
ATOM 2808 N N . ILE A 1 369 ? 3.576 2.260 15.193 1.00 87.38 369 ILE A N 1
ATOM 2809 C CA . ILE A 1 369 ? 4.985 2.609 15.362 1.00 87.38 369 ILE A CA 1
ATOM 2810 C C . ILE A 1 369 ? 5.544 1.755 16.492 1.00 87.38 369 ILE A C 1
ATOM 2812 O O . ILE A 1 369 ? 5.166 1.892 17.653 1.00 87.38 369 ILE A O 1
ATOM 2816 N N . THR A 1 370 ? 6.449 0.842 16.143 1.00 79.50 370 THR A N 1
ATOM 2817 C CA . THR A 1 370 ? 7.075 -0.048 17.128 1.00 79.50 370 THR A CA 1
ATOM 2818 C C . THR A 1 370 ? 8.328 0.612 17.693 1.00 79.50 370 THR A C 1
ATOM 2820 O O . THR A 1 370 ? 9.327 0.694 16.983 1.00 79.50 370 THR A O 1
ATOM 2823 N N . CYS A 1 371 ? 8.283 1.055 18.954 1.00 70.25 371 CYS A N 1
ATOM 2824 C CA . CYS A 1 371 ? 9.432 1.605 19.687 1.00 70.25 371 CYS A CA 1
ATOM 2825 C C . CYS A 1 371 ? 10.176 0.519 20.465 1.00 70.25 371 CYS A C 1
ATOM 2827 O O . CYS A 1 371 ? 9.542 -0.305 21.122 1.00 70.25 371 CYS A O 1
ATOM 2829 N N . LEU A 1 372 ? 11.510 0.576 20.460 1.00 66.88 372 LEU A N 1
ATOM 2830 C CA . LEU A 1 372 ? 12.360 -0.215 21.360 1.00 66.88 372 LEU A CA 1
ATOM 2831 C C . LEU A 1 372 ? 12.829 0.580 22.597 1.00 66.88 372 LEU A C 1
ATOM 2833 O O . LEU A 1 372 ? 13.421 -0.007 23.495 1.00 66.88 372 LEU A O 1
ATOM 2837 N N . GLU A 1 373 ? 12.579 1.895 22.642 1.00 66.19 373 GLU A N 1
ATOM 2838 C CA . GLU A 1 373 ? 13.014 2.804 23.716 1.00 66.19 373 GLU A CA 1
ATOM 2839 C C . GLU A 1 373 ? 11.886 3.116 24.715 1.00 66.19 373 GLU A C 1
ATOM 2841 O O . GLU A 1 373 ? 10.750 3.393 24.317 1.00 66.19 373 GLU A O 1
ATOM 2846 N N . ASP A 1 374 ? 12.225 3.155 26.008 1.00 58.31 374 ASP A N 1
ATOM 2847 C CA . ASP A 1 374 ? 11.273 3.335 27.117 1.00 58.31 374 ASP A CA 1
ATOM 2848 C C . ASP A 1 374 ? 10.660 4.755 27.183 1.00 58.31 374 ASP A C 1
ATOM 2850 O O . ASP A 1 374 ? 9.494 4.914 27.548 1.00 58.31 374 ASP A O 1
ATOM 2854 N N . SER A 1 375 ? 11.397 5.796 26.767 1.00 64.94 375 SER A N 1
ATOM 2855 C CA . SER A 1 375 ? 10.958 7.209 26.767 1.00 64.94 375 SER A CA 1
ATOM 2856 C C . SER A 1 375 ? 10.492 7.723 25.396 1.00 64.94 375 SER A C 1
ATOM 2858 O O . SER A 1 375 ? 10.447 8.926 25.145 1.00 64.94 375 SER A O 1
ATOM 2860 N N . ALA A 1 376 ? 10.121 6.826 24.478 1.00 65.06 376 ALA A N 1
ATOM 2861 C CA . ALA A 1 376 ? 9.745 7.213 23.115 1.00 65.06 376 ALA A CA 1
ATOM 2862 C C . ALA A 1 376 ? 8.522 8.156 23.038 1.00 65.06 376 ALA A C 1
ATOM 2864 O O . ALA A 1 376 ? 8.381 8.882 22.054 1.00 65.06 376 ALA A O 1
ATOM 2865 N N . HIS A 1 377 ? 7.667 8.184 24.068 1.00 67.12 377 HIS A N 1
ATOM 2866 C CA . HIS A 1 377 ? 6.470 9.028 24.115 1.00 67.12 377 HIS A CA 1
ATOM 2867 C C . HIS A 1 377 ? 6.779 10.531 24.018 1.00 67.12 377 HIS A C 1
ATOM 2869 O O . HIS A 1 377 ? 6.027 11.250 23.360 1.00 67.12 377 HIS A O 1
ATOM 2875 N N . ASP A 1 378 ? 7.910 11.002 24.559 1.00 73.88 378 ASP A N 1
ATOM 2876 C CA . ASP A 1 378 ? 8.318 12.419 24.496 1.00 73.88 378 ASP A CA 1
ATOM 2877 C C . ASP A 1 378 ? 8.493 12.922 23.056 1.00 73.88 378 ASP A C 1
ATOM 2879 O O . ASP A 1 378 ? 8.287 14.098 22.754 1.00 73.88 378 ASP A O 1
ATOM 2883 N N . LYS A 1 379 ? 8.844 12.018 22.136 1.00 79.19 379 LYS A N 1
ATOM 2884 C CA . LYS A 1 379 ? 9.095 12.351 20.731 1.00 79.19 379 LYS A CA 1
ATOM 2885 C C . LYS A 1 379 ? 7.802 12.460 19.917 1.00 79.19 379 LYS A C 1
ATOM 2887 O O . LYS A 1 379 ? 7.827 13.073 18.857 1.00 79.19 379 LYS A O 1
ATOM 2892 N N . PHE A 1 380 ? 6.679 11.907 20.389 1.00 87.25 380 PHE A N 1
ATOM 2893 C CA . PHE A 1 380 ? 5.437 11.790 19.609 1.00 87.25 380 PHE A CA 1
ATOM 2894 C C . PHE A 1 380 ? 4.466 12.963 19.735 1.00 87.25 380 PHE A C 1
ATOM 2896 O O . PHE A 1 380 ? 3.400 12.918 19.126 1.00 87.25 380 PHE A O 1
ATOM 2903 N N . GLN A 1 381 ? 4.804 14.024 20.471 1.00 91.06 381 GLN A N 1
ATOM 2904 C CA . GLN A 1 381 ? 3.862 15.125 20.690 1.00 91.06 381 GLN A CA 1
ATOM 2905 C C . GLN A 1 381 ? 3.375 15.765 19.379 1.00 91.06 381 GLN A C 1
ATOM 2907 O O . GLN A 1 381 ? 2.172 15.907 19.194 1.00 91.06 381 GLN A O 1
ATOM 2912 N N . SER A 1 382 ? 4.270 16.034 18.422 1.00 91.00 382 SER A N 1
ATOM 2913 C CA . SER A 1 382 ? 3.892 16.598 17.114 1.00 91.00 382 SER A CA 1
ATOM 2914 C C . SER A 1 382 ? 2.942 15.695 16.319 1.00 91.00 382 SER A C 1
ATOM 2916 O O . SER A 1 382 ? 2.059 16.177 15.613 1.00 91.00 382 SER A O 1
ATOM 2918 N N . LEU A 1 383 ? 3.095 14.377 16.455 1.00 91.94 383 LEU A N 1
ATOM 2919 C CA . LEU A 1 383 ? 2.220 13.387 15.835 1.00 91.94 383 LEU A CA 1
ATOM 2920 C C . LEU A 1 383 ? 0.839 13.363 16.502 1.00 91.94 383 LEU A C 1
ATOM 2922 O O . LEU A 1 383 ? -0.172 13.293 15.807 1.00 91.94 383 LEU A O 1
ATOM 2926 N N . VAL A 1 384 ? 0.789 13.452 17.834 1.00 93.69 384 VAL A N 1
ATOM 2927 C CA . VAL A 1 384 ? -0.464 13.556 18.599 1.00 93.69 384 VAL A CA 1
ATOM 2928 C C . VAL A 1 384 ? -1.196 14.849 18.252 1.00 93.69 384 VAL A C 1
ATOM 2930 O O . VAL A 1 384 ? -2.399 14.802 18.004 1.00 93.69 384 VAL A O 1
ATOM 2933 N N . ASP A 1 385 ? -0.482 15.970 18.149 1.00 93.88 385 ASP A N 1
ATOM 2934 C CA . ASP A 1 385 ? -1.049 17.255 17.737 1.00 93.88 385 ASP A CA 1
ATOM 2935 C C . ASP A 1 385 ? -1.669 17.157 16.336 1.00 93.88 385 ASP A C 1
ATOM 2937 O O . ASP A 1 385 ? -2.815 17.561 16.148 1.00 93.88 385 ASP A O 1
ATOM 2941 N N . ALA A 1 386 ? -0.973 16.533 15.377 1.00 93.88 386 ALA A N 1
ATOM 2942 C CA . ALA A 1 386 ? -1.496 16.319 14.026 1.00 93.88 386 ALA A CA 1
ATOM 2943 C C . ALA A 1 386 ? -2.719 15.385 13.986 1.00 93.88 386 ALA A C 1
ATOM 2945 O O . ALA A 1 386 ? -3.667 15.647 13.242 1.00 93.88 386 ALA A O 1
ATOM 2946 N N . LEU A 1 387 ? -2.727 14.314 14.792 1.00 94.62 387 LEU A N 1
ATOM 2947 C CA . LEU A 1 387 ? -3.894 13.437 14.947 1.00 94.62 387 LEU A CA 1
ATOM 2948 C C . LEU A 1 387 ? -5.092 14.214 15.509 1.00 94.62 387 LEU A C 1
ATOM 2950 O O . LEU A 1 387 ? -6.203 14.078 15.006 1.00 94.62 387 LEU A O 1
ATOM 2954 N N . CYS A 1 388 ? -4.869 15.032 16.539 1.00 94.12 388 CYS A N 1
ATOM 2955 C CA . CYS A 1 388 ? -5.910 15.844 17.162 1.00 94.12 388 CYS A CA 1
ATOM 2956 C C . CYS A 1 388 ? -6.453 16.884 16.179 1.00 94.12 388 CYS A C 1
ATOM 2958 O O . CYS A 1 388 ? -7.661 16.978 15.993 1.00 94.12 388 CYS A O 1
ATOM 2960 N N . GLU A 1 389 ? -5.576 17.604 15.483 1.00 92.62 389 GLU A N 1
ATOM 2961 C CA . GLU A 1 389 ? -5.963 18.601 14.487 1.00 92.62 389 GLU A CA 1
ATOM 2962 C C . GLU A 1 389 ? -6.798 17.987 13.351 1.00 92.62 389 GLU A C 1
ATOM 2964 O O . GLU A 1 389 ? -7.849 18.527 13.003 1.00 92.62 389 GLU A O 1
ATOM 2969 N N . GLY A 1 390 ? -6.390 16.824 12.828 1.00 89.56 390 GLY A N 1
ATOM 2970 C CA . GLY A 1 390 ? -7.135 16.104 11.789 1.00 89.56 390 GLY A CA 1
ATOM 2971 C C . GLY A 1 390 ? -8.493 15.559 12.251 1.00 89.56 390 GLY A C 1
ATOM 2972 O O . GLY A 1 390 ? -9.377 15.345 11.428 1.00 89.56 390 GLY A O 1
ATOM 2973 N N . LEU A 1 391 ? -8.685 15.347 13.557 1.00 90.06 391 LEU A N 1
ATOM 2974 C CA . LEU A 1 391 ? -9.971 14.938 14.134 1.00 90.06 391 LEU A CA 1
ATOM 2975 C C . LEU A 1 391 ? -10.882 16.129 14.475 1.00 90.06 391 LEU A C 1
ATOM 2977 O O . LEU A 1 391 ? -12.094 15.944 14.568 1.00 90.06 391 LEU A O 1
ATOM 2981 N N . GLU A 1 392 ? -10.322 17.323 14.687 1.00 88.69 392 GLU A N 1
ATOM 2982 C CA . GLU A 1 392 ? -11.07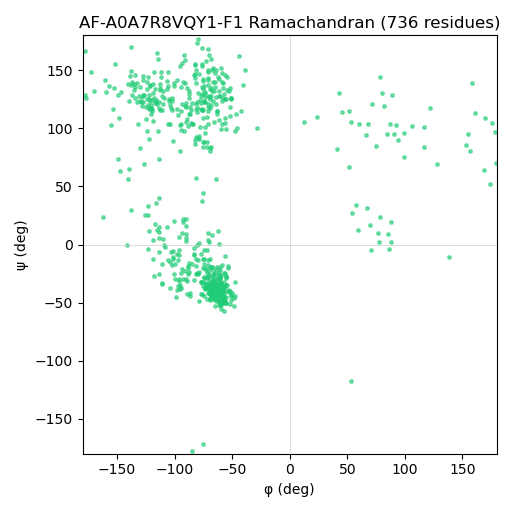2 18.512 15.110 1.00 88.69 392 GLU A CA 1
ATOM 2983 C C . GLU A 1 392 ? -11.426 19.473 13.973 1.00 88.69 392 GLU A C 1
ATOM 2985 O O . GLU A 1 392 ? -12.552 19.969 13.943 1.00 88.69 392 GLU A O 1
ATOM 2990 N N . LEU A 1 393 ? -10.477 19.781 13.082 1.00 83.88 393 LEU A N 1
ATOM 2991 C CA . LEU A 1 393 ? -10.642 20.845 12.084 1.00 83.88 393 LEU A CA 1
ATOM 2992 C C . LEU A 1 393 ? -11.335 20.363 10.810 1.00 83.88 393 LEU A C 1
ATOM 2994 O O . LEU A 1 393 ? -12.218 21.052 10.307 1.00 83.88 393 LEU A O 1
ATOM 2998 N N . ASP A 1 394 ? -10.930 19.201 10.299 1.00 78.62 394 ASP A N 1
ATOM 2999 C CA . ASP A 1 394 ? -11.481 18.620 9.070 1.00 78.62 394 ASP A CA 1
ATOM 3000 C C . ASP A 1 394 ? -11.660 17.097 9.214 1.00 78.62 394 ASP A C 1
ATOM 3002 O O . ASP A 1 394 ? -10.952 16.302 8.588 1.00 78.62 394 ASP A O 1
ATOM 3006 N N . PRO A 1 395 ? -12.552 16.658 10.122 1.00 82.25 395 PRO A N 1
ATOM 3007 C CA . PRO A 1 395 ? -12.773 15.244 10.356 1.00 82.25 395 PRO A CA 1
ATOM 3008 C C . PRO A 1 395 ? -13.347 14.565 9.113 1.00 82.25 395 PRO A C 1
ATOM 3010 O O . PRO A 1 395 ? -14.421 14.931 8.632 1.00 82.25 395 PRO A O 1
ATOM 3013 N N . SER A 1 396 ? -12.705 13.481 8.665 1.00 86.19 396 SER A N 1
ATOM 3014 C CA . SER A 1 396 ? -13.305 12.626 7.641 1.00 86.19 396 SER A CA 1
ATOM 3015 C C . SER A 1 396 ? -14.684 12.131 8.110 1.00 86.19 396 SER A C 1
ATOM 3017 O O . SER A 1 396 ? -14.783 11.515 9.182 1.00 86.19 396 SER A O 1
ATOM 3019 N N . PRO A 1 397 ? -15.755 12.352 7.321 1.00 87.19 397 PRO A N 1
ATOM 3020 C CA . PRO A 1 397 ? -17.116 11.977 7.707 1.00 87.19 397 PRO A CA 1
ATOM 3021 C C . PRO A 1 397 ? -17.316 10.457 7.733 1.00 87.19 397 PRO A C 1
ATOM 3023 O O . PRO A 1 397 ? -18.250 9.960 8.358 1.00 87.19 397 PRO A O 1
ATOM 3026 N N . SER A 1 398 ? -16.438 9.716 7.055 1.00 91.94 398 SER A N 1
ATOM 3027 C CA . SER A 1 398 ? -16.541 8.269 6.868 1.00 91.94 398 SER A CA 1
ATOM 3028 C C . SER A 1 398 ? -15.717 7.465 7.881 1.00 91.94 398 SER A C 1
ATOM 3030 O O . SER A 1 398 ? -15.850 6.235 7.924 1.00 91.94 398 SER A O 1
ATOM 3032 N N . LEU A 1 399 ? -14.869 8.126 8.682 1.00 94.50 399 LEU A N 1
ATOM 3033 C CA . LEU A 1 399 ? -13.887 7.472 9.547 1.00 94.50 399 LEU A CA 1
ATOM 3034 C C . LEU A 1 399 ? -14.569 6.772 10.722 1.00 94.50 399 LEU A C 1
ATOM 3036 O O . LEU A 1 399 ? -14.951 7.391 11.706 1.00 94.50 399 LEU A O 1
ATOM 3040 N N . SER A 1 400 ? -14.675 5.450 10.638 1.00 94.88 400 SER A N 1
ATOM 3041 C CA . SER A 1 400 ? -15.351 4.630 11.650 1.00 94.88 400 SER A CA 1
ATOM 3042 C C . SER A 1 400 ? -14.383 3.953 12.619 1.00 94.88 400 SER A C 1
ATOM 3044 O O . SER A 1 400 ? -14.737 3.724 13.778 1.00 94.88 400 SER A O 1
ATOM 3046 N N . LYS A 1 401 ? -13.161 3.644 12.162 1.00 95.94 401 LYS A N 1
ATOM 3047 C CA . LYS A 1 401 ? -12.164 2.884 12.918 1.00 95.94 401 LYS A CA 1
ATOM 3048 C C . LYS A 1 401 ? -10.825 3.606 12.967 1.00 95.94 401 LYS A C 1
ATOM 3050 O O . LYS A 1 401 ? -10.240 3.913 11.929 1.00 95.94 401 LYS A O 1
ATOM 3055 N N . LEU A 1 402 ? -10.323 3.790 14.184 1.00 96.75 402 LEU A N 1
ATOM 3056 C CA . LEU A 1 402 ? -9.012 4.359 14.464 1.00 96.75 402 LEU A CA 1
ATOM 3057 C C . LEU A 1 402 ? -8.174 3.362 15.271 1.00 96.75 402 LEU A C 1
ATOM 3059 O O . LEU A 1 402 ? -8.592 2.915 16.344 1.00 96.75 402 LEU A O 1
ATOM 3063 N N . VAL A 1 403 ? -6.998 3.009 14.754 1.00 96.25 403 VAL A N 1
ATOM 3064 C CA . VAL A 1 403 ? -6.033 2.127 15.423 1.00 96.25 403 VAL A CA 1
ATOM 3065 C C . VAL A 1 403 ? -4.720 2.873 15.599 1.00 96.25 403 VAL A C 1
ATOM 3067 O O . VAL A 1 403 ? -4.085 3.219 14.610 1.00 96.25 403 VAL A O 1
ATOM 3070 N N . LEU A 1 404 ? -4.299 3.093 16.841 1.00 95.38 404 LEU A N 1
ATOM 3071 C CA . LEU A 1 404 ? -3.026 3.732 17.169 1.00 95.38 404 LEU A CA 1
ATOM 3072 C C . LEU A 1 404 ? -2.232 2.790 18.074 1.00 95.38 404 LEU A C 1
ATOM 3074 O O . LEU A 1 404 ? -2.474 2.722 19.276 1.00 95.38 404 LEU A O 1
ATOM 3078 N N . ASP A 1 405 ? -1.311 2.037 17.480 1.00 90.81 405 ASP A N 1
ATOM 3079 C CA . ASP A 1 405 ? -0.352 1.197 18.203 1.00 90.81 405 ASP A CA 1
ATOM 3080 C C . ASP A 1 405 ? 0.938 2.006 18.366 1.00 90.81 405 ASP A C 1
ATOM 3082 O O . ASP A 1 405 ? 1.856 1.931 17.546 1.00 90.81 405 ASP A O 1
ATOM 3086 N N . LEU A 1 406 ? 0.908 2.884 19.371 1.00 87.69 406 LEU A N 1
ATOM 3087 C CA . LEU A 1 406 ? 1.921 3.879 19.711 1.00 87.69 406 LEU A CA 1
ATOM 3088 C C . LEU A 1 406 ? 2.112 3.869 21.232 1.00 87.69 406 LEU A C 1
ATOM 3090 O O . LEU A 1 406 ? 1.128 3.823 21.972 1.00 87.69 406 LEU A O 1
ATOM 3094 N N . ASN A 1 407 ? 3.351 3.993 21.713 1.00 84.62 407 ASN A N 1
ATOM 3095 C CA . ASN A 1 407 ? 3.598 4.194 23.143 1.00 84.62 407 ASN A CA 1
ATOM 3096 C C . ASN A 1 407 ? 3.234 5.639 23.534 1.00 84.62 407 ASN A C 1
ATOM 3098 O O . ASN A 1 407 ? 4.075 6.533 23.447 1.00 84.62 407 ASN A O 1
ATOM 3102 N N . LEU A 1 408 ? 1.967 5.872 23.893 1.00 87.81 408 LEU A N 1
ATOM 3103 C CA . LEU A 1 408 ? 1.447 7.184 24.295 1.00 87.81 408 LEU A CA 1
ATOM 3104 C C . LEU A 1 408 ? 1.468 7.360 25.818 1.00 87.81 408 LEU A C 1
ATOM 3106 O O . LEU A 1 408 ? 1.026 6.482 26.567 1.00 87.81 408 LEU A O 1
ATOM 3110 N N . GLY A 1 409 ? 1.916 8.534 26.263 1.00 87.44 409 GLY A N 1
ATOM 3111 C CA . GLY A 1 409 ? 1.883 8.951 27.664 1.00 87.44 409 GLY A CA 1
ATOM 3112 C C . GLY A 1 409 ? 0.514 9.477 28.116 1.00 87.44 409 GLY A C 1
ATOM 3113 O O . GLY A 1 409 ? -0.412 9.673 27.328 1.00 87.44 409 GLY A O 1
ATOM 3114 N N . THR A 1 410 ? 0.379 9.751 29.417 1.00 89.38 410 THR A N 1
ATOM 3115 C CA . THR A 1 410 ? -0.878 10.214 30.038 1.00 89.38 410 THR A CA 1
ATOM 3116 C C . THR A 1 410 ? -1.432 11.494 29.407 1.00 89.38 410 THR A C 1
ATOM 3118 O O . THR A 1 410 ? -2.603 11.528 29.036 1.00 89.38 410 THR A O 1
ATOM 3121 N N . SER A 1 411 ? -0.608 12.536 29.262 1.00 91.25 411 SER A N 1
ATOM 3122 C CA . SER A 1 411 ? -1.017 13.829 28.687 1.00 91.25 411 SER A CA 1
ATOM 3123 C C . SER A 1 411 ? -1.505 13.688 27.244 1.00 91.25 411 SER A C 1
ATOM 3125 O O . SER A 1 411 ? -2.548 14.231 26.889 1.00 91.25 411 SER A O 1
ATOM 3127 N N . GLN A 1 412 ? -0.797 12.890 26.444 1.00 92.88 412 GLN A N 1
ATOM 3128 C CA . GLN A 1 412 ? -1.121 12.612 25.045 1.00 92.88 412 GLN A CA 1
ATOM 3129 C C . GLN A 1 412 ? -2.460 11.885 24.898 1.00 92.88 412 GLN A C 1
ATOM 3131 O O . GLN A 1 412 ? -3.277 12.259 24.059 1.00 92.88 412 GLN A O 1
ATOM 3136 N N . VAL A 1 413 ? -2.726 10.880 25.741 1.00 93.44 413 VAL A N 1
ATOM 3137 C CA . VAL A 1 413 ? -4.014 10.167 25.741 1.00 93.44 413 VAL A CA 1
ATOM 3138 C C . VAL A 1 413 ? -5.159 11.098 26.143 1.00 93.44 413 VAL A C 1
ATOM 3140 O O . VAL A 1 413 ? -6.217 11.059 25.517 1.00 93.44 413 VAL A O 1
ATOM 3143 N N . VAL A 1 414 ? -4.962 11.961 27.146 1.00 94.50 414 VAL A N 1
ATOM 3144 C CA . VAL A 1 414 ? -5.972 12.949 27.570 1.00 94.50 414 VAL A CA 1
ATOM 3145 C C . VAL A 1 414 ? -6.288 13.935 26.441 1.00 94.50 414 VAL A C 1
ATOM 3147 O O . VAL A 1 414 ? -7.463 14.190 26.158 1.00 94.50 414 VAL A O 1
ATOM 3150 N N . GLN A 1 415 ? -5.259 14.455 25.769 1.00 95.31 415 GLN A N 1
ATOM 3151 C CA . GLN A 1 415 ? -5.405 15.346 24.618 1.00 95.31 415 GLN A CA 1
ATOM 3152 C C . GLN A 1 415 ? -6.172 14.658 23.481 1.00 95.31 415 GLN A C 1
ATOM 3154 O O . GLN A 1 415 ? -7.208 15.160 23.048 1.00 95.31 415 GLN A O 1
ATOM 3159 N N . LEU A 1 416 ? -5.737 13.459 23.080 1.00 95.44 416 LEU A N 1
ATOM 3160 C CA . LEU A 1 416 ? -6.386 12.671 22.032 1.00 95.44 416 LEU A CA 1
ATOM 3161 C C . LEU A 1 416 ? -7.853 12.369 22.362 1.00 95.44 416 LEU A C 1
ATOM 3163 O O . LEU A 1 416 ? -8.724 12.504 21.504 1.00 95.44 416 LEU A O 1
ATOM 3167 N N . CYS A 1 417 ? -8.152 11.976 23.603 1.00 94.94 417 CYS A N 1
ATOM 3168 C CA . CYS A 1 417 ? -9.526 11.717 24.033 1.00 94.94 417 CYS A CA 1
ATOM 3169 C C . CYS A 1 417 ? -10.391 12.981 23.964 1.00 94.94 417 CYS A C 1
ATOM 3171 O O . CYS A 1 417 ? -11.558 12.885 23.595 1.00 94.94 417 CYS A O 1
ATOM 3173 N N . SER A 1 418 ? -9.831 14.152 24.278 1.00 94.06 418 SER A N 1
ATOM 3174 C CA . SER A 1 418 ? -10.540 15.436 24.186 1.00 94.06 418 SER A CA 1
ATOM 3175 C C . SER A 1 418 ? -10.916 15.766 22.739 1.00 94.06 418 SER A C 1
ATOM 3177 O O . SER A 1 418 ? -12.052 16.157 22.473 1.00 94.06 418 SER A O 1
ATOM 3179 N N . SER A 1 419 ? -10.015 15.521 21.786 1.00 93.88 419 SER A N 1
ATOM 3180 C CA . SER A 1 419 ? -10.304 15.682 20.355 1.00 93.88 419 SER A CA 1
ATOM 3181 C C . SER A 1 419 ? -11.286 14.630 19.835 1.00 93.88 419 SER A C 1
ATOM 3183 O O . SER A 1 419 ? -12.227 14.959 19.116 1.00 93.88 419 SER A O 1
ATOM 3185 N N . LEU A 1 420 ? -11.168 13.373 20.277 1.00 93.62 420 LEU A N 1
ATOM 3186 C CA . LEU A 1 420 ? -12.106 12.299 19.923 1.00 93.62 420 LEU A CA 1
ATOM 3187 C C . LEU A 1 420 ? -13.534 12.529 20.438 1.00 93.62 420 LEU A C 1
ATOM 3189 O O . LEU A 1 420 ? -14.462 11.925 19.902 1.00 93.62 420 LEU A O 1
ATOM 3193 N N . GLN A 1 421 ? -13.748 13.369 21.456 1.00 92.06 421 GLN A N 1
ATOM 3194 C CA . GLN A 1 421 ? -15.105 13.763 21.866 1.00 92.06 421 GLN A CA 1
ATOM 3195 C C . GLN A 1 421 ? -15.819 14.564 20.771 1.00 92.06 421 GLN A C 1
ATOM 3197 O O . GLN A 1 421 ? -17.036 14.455 20.638 1.00 92.06 421 GLN A O 1
ATOM 3202 N N . LYS A 1 422 ? -15.069 15.321 19.961 1.00 89.94 422 LYS A N 1
ATOM 3203 C CA . LYS A 1 422 ? -15.589 16.115 18.839 1.00 89.94 422 LYS A CA 1
ATOM 3204 C C . LYS A 1 422 ? -15.768 15.291 17.553 1.00 89.94 422 LYS A C 1
ATOM 3206 O O . LYS A 1 422 ? -16.382 15.783 16.614 1.00 89.94 422 LYS A O 1
ATOM 3211 N N . ALA A 1 423 ? -15.292 14.042 17.529 1.00 90.62 423 ALA A N 1
ATOM 3212 C CA . ALA A 1 423 ? -15.353 13.131 16.383 1.00 90.62 423 ALA A CA 1
ATOM 3213 C C . ALA A 1 423 ? -16.280 11.917 16.655 1.00 90.62 423 ALA A C 1
ATOM 3215 O O . ALA A 1 423 ? -15.803 10.796 16.881 1.00 90.62 423 ALA A O 1
ATOM 3216 N N . PRO A 1 424 ? -17.619 12.098 16.659 1.00 89.75 424 PRO A N 1
ATOM 3217 C CA . PRO A 1 424 ? -18.575 11.040 17.001 1.00 89.75 424 PRO A CA 1
ATOM 3218 C C . PRO A 1 424 ? -18.629 9.888 15.987 1.00 89.75 424 PRO A C 1
ATOM 3220 O O . PRO A 1 424 ? -19.088 8.799 16.333 1.00 89.75 424 PRO A O 1
ATOM 3223 N N . GLN A 1 425 ? -18.154 10.099 14.759 1.00 91.25 425 GLN A N 1
ATOM 3224 C CA . GLN A 1 425 ? -18.127 9.091 13.700 1.00 91.25 425 GLN A CA 1
ATOM 3225 C C . GLN A 1 425 ? -17.180 7.914 14.006 1.00 91.25 425 GLN A C 1
ATOM 3227 O O . GLN A 1 425 ? -17.428 6.791 13.561 1.00 91.25 425 GLN A O 1
ATOM 3232 N N . VAL A 1 426 ? -16.139 8.133 14.824 1.00 93.81 426 VAL A N 1
ATOM 3233 C CA . VAL A 1 426 ? -15.150 7.104 15.182 1.00 93.81 426 VAL A CA 1
ATOM 3234 C C . VAL A 1 426 ? -15.717 6.177 16.258 1.00 93.81 426 VAL A C 1
ATOM 3236 O O . VAL A 1 426 ? -15.592 6.437 17.454 1.00 93.81 426 VAL A O 1
ATOM 3239 N N . THR A 1 427 ? -16.325 5.064 15.864 1.00 94.81 427 THR A N 1
ATOM 3240 C CA . THR A 1 427 ? -16.994 4.123 16.784 1.00 94.81 427 THR A CA 1
ATOM 3241 C C . THR A 1 427 ? -16.104 2.965 17.245 1.00 94.81 427 THR A C 1
ATOM 3243 O O . THR A 1 427 ? -16.368 2.380 18.299 1.00 94.81 427 THR A O 1
ATOM 3246 N N . PHE A 1 428 ? -15.034 2.658 16.506 1.00 96.19 428 PHE A N 1
ATOM 3247 C CA . PHE A 1 428 ? -14.045 1.632 16.845 1.00 96.19 428 PHE A CA 1
ATOM 3248 C C . PHE A 1 428 ? -12.714 2.296 17.195 1.00 96.19 428 PHE A C 1
ATOM 3250 O O . PHE A 1 428 ? -12.078 2.911 16.337 1.00 96.19 428 PHE A O 1
ATOM 3257 N N . LEU A 1 429 ? -12.276 2.147 18.443 1.00 96.88 429 LEU A N 1
ATOM 3258 C CA . LEU A 1 429 ? -11.036 2.733 18.941 1.00 96.88 429 LEU A CA 1
ATOM 3259 C C . LEU A 1 429 ? -10.099 1.637 19.449 1.00 96.88 429 LEU A C 1
ATOM 3261 O O . LEU A 1 429 ? -10.423 0.895 20.376 1.00 96.88 429 LEU A O 1
ATOM 3265 N N . HIS A 1 430 ? -8.916 1.539 18.852 1.00 95.75 430 HIS A N 1
ATOM 3266 C CA . HIS A 1 430 ? -7.890 0.597 19.277 1.00 95.75 430 HIS A CA 1
ATOM 3267 C C . HIS A 1 430 ? -6.635 1.356 19.688 1.00 95.75 430 HIS A C 1
ATOM 3269 O O . HIS A 1 430 ? -5.979 1.967 18.851 1.00 95.75 430 HIS A O 1
ATOM 3275 N N . LEU A 1 431 ? -6.306 1.266 20.970 1.00 94.50 431 LEU A N 1
ATOM 3276 C CA . LEU A 1 431 ? -5.133 1.851 21.602 1.00 94.50 431 LEU A CA 1
ATOM 3277 C C . LEU A 1 431 ? -4.384 0.741 22.366 1.00 94.50 431 LEU A C 1
ATOM 3279 O O . LEU A 1 431 ? -4.462 0.676 23.594 1.00 94.50 431 LEU A O 1
ATOM 3283 N N . PRO A 1 432 ? -3.763 -0.229 21.669 1.00 90.81 432 PRO A N 1
ATOM 3284 C CA . PRO A 1 432 ? -2.947 -1.236 22.335 1.00 90.81 432 PRO A CA 1
ATOM 3285 C C . PRO A 1 432 ? -1.665 -0.619 22.915 1.00 90.81 432 PRO A C 1
ATOM 3287 O O . PRO A 1 432 ? -1.212 0.433 22.474 1.00 90.81 432 PRO A O 1
ATOM 3290 N N . HIS A 1 433 ? -1.069 -1.315 23.883 1.00 86.62 433 HIS A N 1
ATOM 3291 C CA . HIS A 1 433 ? 0.247 -1.008 24.453 1.00 86.62 433 HIS A CA 1
ATOM 3292 C C . HIS A 1 433 ? 0.393 0.405 25.047 1.00 86.62 433 HIS A C 1
ATOM 3294 O O . HIS A 1 433 ? 1.476 0.987 24.995 1.00 86.62 433 HIS A O 1
ATOM 3300 N N . LEU A 1 434 ? -0.670 0.960 25.643 1.00 85.75 434 LEU A N 1
ATOM 3301 C CA . LEU A 1 434 ? -0.583 2.275 26.276 1.00 85.75 434 LEU A CA 1
ATOM 3302 C C . LEU A 1 434 ? 0.310 2.240 27.522 1.00 85.75 434 LEU A C 1
ATOM 3304 O O . LEU A 1 434 ? 0.117 1.410 28.419 1.00 85.75 434 LEU A O 1
ATOM 3308 N N . GLY A 1 435 ? 1.221 3.212 27.597 1.00 77.19 435 GLY A N 1
ATOM 3309 C CA . GLY A 1 435 ? 2.029 3.538 28.773 1.00 77.19 435 GLY A CA 1
ATOM 3310 C C . GLY A 1 435 ? 1.405 4.619 29.667 1.00 77.19 435 GLY A C 1
ATOM 3311 O O . GLY A 1 435 ? 2.116 5.272 30.426 1.00 77.19 435 GLY A O 1
ATOM 3312 N N . CYS A 1 436 ? 0.094 4.870 29.565 1.00 80.44 436 CYS A N 1
ATOM 3313 C CA . CYS A 1 436 ? -0.566 5.954 30.292 1.00 80.44 436 CYS A CA 1
ATOM 3314 C C . CYS A 1 436 ? -0.926 5.584 31.742 1.00 80.44 436 CYS A C 1
ATOM 3316 O O . CYS A 1 436 ? -1.375 4.478 32.038 1.00 80.44 436 CYS A O 1
ATOM 3318 N N . GLY A 1 437 ? -0.808 6.551 32.652 1.00 82.06 437 GLY A N 1
ATOM 3319 C CA . GLY A 1 437 ? -1.253 6.425 34.038 1.00 82.06 437 GLY A CA 1
ATOM 3320 C C . GLY A 1 437 ? -2.775 6.522 34.203 1.00 82.06 437 GLY A C 1
ATOM 3321 O O . GLY A 1 437 ? -3.537 6.579 33.235 1.00 82.06 437 GLY A O 1
ATOM 3322 N N . ARG A 1 438 ? -3.225 6.588 35.463 1.00 84.81 438 ARG A N 1
ATOM 3323 C CA . ARG A 1 438 ? -4.650 6.630 35.842 1.00 84.81 438 ARG A CA 1
ATOM 3324 C C . ARG A 1 438 ? -5.464 7.663 35.059 1.00 84.81 438 ARG A C 1
ATOM 3326 O O . ARG A 1 438 ? -6.541 7.334 34.574 1.00 84.81 438 ARG A O 1
ATOM 3333 N N . ASP A 1 439 ? -4.955 8.884 34.918 1.00 87.94 439 ASP A N 1
ATOM 3334 C CA . ASP A 1 439 ? -5.703 9.969 34.272 1.00 87.94 439 ASP A CA 1
ATOM 3335 C C . ASP A 1 439 ? -5.915 9.741 32.766 1.00 87.94 439 ASP A C 1
ATOM 3337 O O . ASP A 1 439 ? -6.928 10.175 32.219 1.00 87.94 439 ASP A O 1
ATOM 3341 N N . GLY A 1 440 ? -5.029 8.989 32.103 1.00 90.81 440 GLY A N 1
ATOM 3342 C CA . GLY A 1 440 ? -5.198 8.603 30.700 1.00 90.81 440 GLY A CA 1
ATOM 3343 C C . GLY A 1 440 ? -6.343 7.605 30.530 1.00 90.81 440 GLY A C 1
ATOM 3344 O O . GLY A 1 440 ? -7.238 7.810 29.710 1.00 90.81 440 GLY A O 1
ATOM 3345 N N . LEU A 1 441 ? -6.382 6.568 31.371 1.00 90.69 441 LEU A N 1
ATOM 3346 C CA . LEU A 1 441 ? -7.484 5.597 31.383 1.00 90.69 441 LEU A CA 1
ATOM 3347 C C . LEU A 1 441 ? -8.813 6.238 31.810 1.00 90.69 441 LEU A C 1
ATOM 3349 O O . LEU A 1 441 ? -9.861 5.922 31.249 1.00 90.69 441 LEU A O 1
ATOM 3353 N N . ARG A 1 442 ? -8.779 7.208 32.728 1.00 91.31 442 ARG A N 1
ATOM 3354 C CA . ARG A 1 442 ? -9.948 8.020 33.083 1.00 91.31 442 ARG A CA 1
ATOM 3355 C C . ARG A 1 442 ? -10.468 8.848 31.912 1.00 91.31 442 ARG A C 1
ATOM 3357 O O . ARG A 1 442 ? -11.679 8.955 31.735 1.00 91.31 442 ARG A O 1
ATOM 3364 N N . ALA A 1 443 ? -9.588 9.430 31.101 1.00 93.81 443 ALA A N 1
ATOM 3365 C CA . ALA A 1 443 ? -10.009 10.147 29.901 1.00 93.81 443 ALA A CA 1
ATOM 3366 C C . ALA A 1 443 ? -10.713 9.212 28.903 1.00 93.81 443 ALA A C 1
ATOM 3368 O O . ALA A 1 443 ? -11.740 9.589 28.336 1.00 93.81 443 ALA A O 1
ATOM 3369 N N . ILE A 1 444 ? -10.232 7.971 28.765 1.00 94.38 444 ILE A N 1
ATOM 3370 C CA . ILE A 1 444 ? -10.897 6.927 27.970 1.00 94.38 444 ILE A CA 1
ATOM 3371 C C . ILE A 1 444 ? -12.261 6.564 28.578 1.00 94.38 444 ILE A C 1
ATOM 3373 O O . ILE A 1 444 ? -13.247 6.467 27.851 1.00 94.38 444 ILE A O 1
ATOM 3377 N N . ALA A 1 445 ? -12.358 6.424 29.901 1.00 92.62 445 ALA A N 1
ATOM 3378 C CA . ALA A 1 445 ? -13.628 6.180 30.584 1.00 92.62 445 ALA A CA 1
ATOM 3379 C C . ALA A 1 445 ? -14.652 7.301 30.335 1.00 92.62 445 ALA A C 1
ATOM 3381 O O . ALA A 1 445 ? -15.809 7.034 30.007 1.00 92.62 445 ALA A O 1
ATOM 3382 N N . ASN A 1 446 ? -14.216 8.559 30.417 1.00 92.94 446 ASN A N 1
ATOM 3383 C CA . ASN A 1 446 ? -15.051 9.712 30.087 1.00 92.94 446 ASN A CA 1
ATOM 3384 C C . ASN A 1 446 ? -15.487 9.684 28.617 1.00 92.94 446 ASN A C 1
ATOM 3386 O O . ASN A 1 446 ? -16.639 9.979 28.319 1.00 92.94 446 ASN A O 1
ATOM 3390 N N . LEU A 1 447 ? -14.610 9.265 27.701 1.00 93.81 447 LEU A N 1
ATOM 3391 C CA . LEU A 1 447 ? -14.951 9.111 26.287 1.00 93.81 447 LEU A CA 1
ATOM 3392 C C . LEU A 1 447 ? -16.076 8.085 26.073 1.00 93.81 447 LEU A C 1
ATOM 3394 O O . LEU A 1 447 ? -17.002 8.358 25.315 1.00 93.81 447 LEU A O 1
ATOM 3398 N N . ILE A 1 448 ? -16.029 6.943 26.767 1.00 92.50 448 ILE A N 1
ATOM 3399 C CA . ILE A 1 448 ? -17.082 5.911 26.718 1.00 92.50 448 ILE A CA 1
ATOM 3400 C C . ILE A 1 448 ? -18.430 6.472 27.195 1.00 92.50 448 ILE A C 1
ATOM 3402 O O . ILE A 1 448 ? -19.465 6.149 26.617 1.00 92.50 448 ILE A O 1
ATOM 3406 N N . ARG A 1 449 ? -18.423 7.325 28.228 1.00 90.69 449 ARG A N 1
ATOM 3407 C CA . ARG A 1 449 ? -19.641 7.952 28.775 1.00 90.69 449 ARG A CA 1
ATOM 3408 C C . ARG A 1 449 ? -20.197 9.051 27.868 1.00 90.69 449 ARG A C 1
ATOM 3410 O O . ARG A 1 449 ? -21.409 9.187 27.744 1.00 90.69 449 ARG A O 1
ATOM 3417 N N . CYS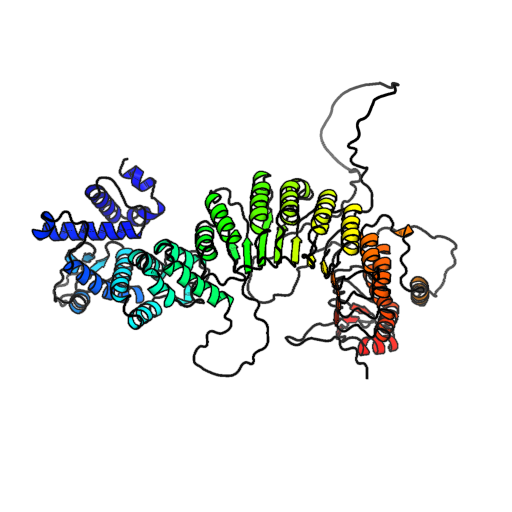 A 1 450 ? -19.327 9.834 27.233 1.00 88.19 450 CYS A N 1
ATOM 3418 C CA . CYS A 1 450 ? -19.733 10.994 26.437 1.00 88.19 450 CYS A CA 1
ATOM 3419 C C . CYS A 1 450 ? -20.263 10.639 25.040 1.00 88.19 450 CYS A C 1
ATOM 3421 O O . CYS A 1 450 ? -20.977 11.449 24.449 1.00 88.19 450 CYS A O 1
ATOM 3423 N N . ARG A 1 451 ? -19.900 9.480 24.470 1.00 86.38 451 ARG A N 1
ATOM 3424 C CA . ARG A 1 451 ? -20.262 9.128 23.086 1.00 86.38 451 ARG A CA 1
ATOM 3425 C C . ARG A 1 451 ? -20.384 7.615 22.860 1.00 86.38 451 ARG A C 1
ATOM 3427 O O . ARG A 1 451 ? -19.734 6.839 23.557 1.00 86.38 451 ARG A O 1
ATOM 3434 N N . PRO A 1 452 ? -21.157 7.167 21.851 1.00 83.75 452 PRO A N 1
ATOM 3435 C CA . PRO A 1 452 ? -21.386 5.745 21.602 1.00 83.75 452 PRO A CA 1
ATOM 3436 C C . PRO A 1 452 ? -20.166 5.074 20.948 1.00 83.75 452 PRO A C 1
ATOM 3438 O O . PRO A 1 452 ? -20.093 4.912 19.731 1.00 83.75 452 PRO A O 1
ATOM 3441 N N . LEU A 1 453 ? -19.195 4.666 21.764 1.00 93.25 453 LEU A N 1
ATOM 3442 C CA . LEU A 1 453 ? -18.130 3.753 21.348 1.00 93.25 453 LEU A CA 1
ATOM 3443 C C . LEU A 1 453 ? -18.670 2.323 21.262 1.00 93.25 453 LEU A C 1
ATOM 3445 O O . LEU A 1 453 ? -19.271 1.835 22.212 1.00 93.25 453 LEU A O 1
ATOM 3449 N N . VAL A 1 454 ? -18.431 1.648 20.135 1.00 94.69 454 VAL A N 1
ATOM 3450 C CA . VAL A 1 454 ? -18.892 0.270 19.884 1.00 94.69 454 VAL A CA 1
ATOM 3451 C C . VAL A 1 454 ? -17.809 -0.744 20.235 1.00 94.69 454 VAL A C 1
ATOM 3453 O O . VAL A 1 454 ? -18.114 -1.801 20.789 1.00 94.69 454 VAL A O 1
ATOM 3456 N N . ALA A 1 455 ? -16.543 -0.434 19.951 1.00 95.62 455 ALA A N 1
ATOM 3457 C CA . ALA A 1 455 ? -15.426 -1.314 20.271 1.00 95.62 455 ALA A CA 1
ATOM 3458 C C . ALA A 1 455 ? -14.235 -0.544 20.835 1.00 95.62 455 ALA A C 1
ATOM 3460 O O . ALA A 1 455 ? -13.849 0.499 20.301 1.00 95.62 455 ALA A O 1
ATOM 3461 N N . LEU A 1 456 ? -13.631 -1.115 21.874 1.00 96.38 456 LEU A N 1
ATOM 3462 C CA . LEU A 1 456 ? -12.443 -0.599 22.531 1.00 96.38 456 LEU A CA 1
ATOM 3463 C C . LEU A 1 456 ? -11.403 -1.709 22.681 1.00 96.38 456 LEU A C 1
ATOM 3465 O O . LEU A 1 456 ? -11.684 -2.780 23.224 1.00 96.38 456 LEU A O 1
ATOM 3469 N N . ASN A 1 457 ? -10.183 -1.445 22.226 1.00 94.88 457 ASN A N 1
ATOM 3470 C CA . ASN A 1 457 ? -9.046 -2.333 22.440 1.00 94.88 457 ASN A CA 1
ATOM 3471 C C . ASN A 1 457 ? -7.942 -1.613 23.203 1.00 94.88 457 ASN A C 1
ATOM 3473 O O . ASN A 1 457 ? -7.367 -0.668 22.677 1.00 94.88 457 ASN A O 1
ATOM 3477 N N . LEU A 1 458 ? -7.633 -2.112 24.395 1.00 93.56 458 LEU A N 1
ATOM 3478 C CA . LEU A 1 458 ? -6.565 -1.642 25.274 1.00 93.56 458 LEU A CA 1
ATOM 3479 C C . LEU A 1 458 ? -5.498 -2.722 25.491 1.00 93.56 458 LEU A C 1
ATOM 3481 O O . LEU A 1 458 ? -4.749 -2.648 26.460 1.00 93.56 458 LEU A O 1
ATOM 3485 N N . ALA A 1 459 ? -5.441 -3.749 24.638 1.00 90.06 459 ALA A N 1
ATOM 3486 C CA . ALA A 1 459 ? -4.574 -4.903 24.849 1.00 90.06 459 ALA A CA 1
ATOM 3487 C C . ALA A 1 459 ? -3.115 -4.507 25.121 1.00 90.06 459 ALA A C 1
ATOM 3489 O O . ALA A 1 459 ? -2.546 -3.670 24.424 1.00 90.06 459 ALA A O 1
ATOM 3490 N N . GLY A 1 460 ? -2.510 -5.130 26.129 1.00 85.25 460 GLY A N 1
ATOM 3491 C CA . GLY A 1 460 ? -1.130 -4.873 26.524 1.00 85.25 460 GLY A CA 1
ATOM 3492 C C . GLY A 1 460 ? -0.893 -3.503 27.159 1.00 85.25 460 GLY A C 1
ATOM 3493 O O . GLY A 1 460 ? 0.258 -3.090 27.207 1.00 85.25 460 GLY A O 1
ATOM 3494 N N . SER A 1 461 ? -1.939 -2.801 27.610 1.00 84.38 461 SER A N 1
ATOM 3495 C CA . SER A 1 461 ? -1.823 -1.540 28.361 1.00 84.38 461 SER A CA 1
ATOM 3496 C C . SER A 1 461 ? -1.560 -1.780 29.852 1.00 84.38 461 SER A C 1
ATOM 3498 O O . SER A 1 461 ? -1.929 -2.821 30.409 1.00 84.38 461 SER A O 1
ATOM 3500 N N . TRP A 1 462 ? -0.954 -0.797 30.520 1.00 74.62 462 TRP A N 1
ATOM 3501 C CA . TRP A 1 462 ? -0.499 -0.913 31.909 1.00 74.62 462 TRP A CA 1
ATOM 3502 C C . TRP A 1 462 ? -1.057 0.257 32.720 1.00 74.62 462 TRP A C 1
ATOM 3504 O O . TRP A 1 462 ? -0.813 1.411 32.394 1.00 74.62 462 TRP A O 1
ATOM 3514 N N . GLY A 1 463 ? -1.801 -0.028 33.790 1.00 58.16 463 GLY A N 1
ATOM 3515 C CA . GLY A 1 463 ? -2.238 1.000 34.730 1.00 58.16 463 GLY A CA 1
ATOM 3516 C C . GLY A 1 463 ? -1.142 1.231 35.762 1.00 58.16 463 GLY A C 1
ATOM 3517 O O . GLY A 1 463 ? -0.968 0.402 36.654 1.00 58.16 463 GLY A O 1
ATOM 3518 N N . MET A 1 464 ? -0.383 2.324 35.656 1.00 52.94 464 MET A N 1
ATOM 3519 C CA . MET A 1 464 ? 0.598 2.655 36.695 1.00 52.94 464 MET A CA 1
ATOM 3520 C C . MET A 1 464 ? -0.092 2.821 38.058 1.00 52.94 464 MET A C 1
ATOM 3522 O O . MET A 1 464 ? -0.988 3.654 38.213 1.00 52.94 464 MET A O 1
ATOM 3526 N N . ARG A 1 465 ? 0.351 2.047 39.060 1.00 44.88 465 ARG A N 1
ATOM 3527 C CA . ARG A 1 465 ? 0.070 2.342 40.469 1.00 44.88 465 ARG A CA 1
ATOM 3528 C C . ARG A 1 465 ? 1.009 3.469 40.885 1.00 44.88 465 ARG A C 1
ATOM 3530 O O . ARG A 1 465 ? 2.216 3.358 40.739 1.00 44.88 465 ARG A O 1
ATOM 3537 N N . ARG A 1 466 ? 0.412 4.563 41.344 1.00 39.00 466 ARG A N 1
ATOM 3538 C CA . ARG A 1 466 ? 1.045 5.816 41.762 1.00 39.00 466 ARG A CA 1
ATOM 3539 C C . ARG A 1 466 ? 2.275 5.597 42.661 1.00 39.00 466 ARG A C 1
ATOM 3541 O O . ARG A 1 466 ? 2.094 5.441 43.860 1.00 39.00 466 ARG A O 1
ATOM 3548 N N . GLU A 1 467 ? 3.475 5.690 42.095 1.00 31.69 467 GLU A N 1
ATOM 3549 C CA . GLU A 1 467 ? 4.709 6.113 42.778 1.00 31.69 467 GLU A CA 1
ATOM 3550 C C . GLU A 1 467 ? 5.616 6.866 41.791 1.00 31.69 467 GLU A C 1
ATOM 3552 O O . GLU A 1 467 ? 6.713 6.437 41.484 1.00 31.69 467 GLU A O 1
ATOM 3557 N N . ASP A 1 468 ? 5.144 8.009 41.297 1.00 30.34 468 ASP A N 1
ATOM 3558 C CA . ASP A 1 468 ? 6.027 9.103 40.892 1.00 30.34 468 ASP A CA 1
ATOM 3559 C C . ASP A 1 468 ? 5.439 10.400 41.470 1.00 30.34 468 ASP A C 1
ATOM 3561 O O . ASP A 1 468 ? 4.210 10.582 41.454 1.00 30.34 468 ASP A O 1
ATOM 3565 N N . PRO A 1 469 ? 6.261 11.286 42.062 1.00 28.02 469 PRO A N 1
ATOM 3566 C CA . PRO A 1 469 ? 5.783 12.563 42.569 1.00 28.02 469 PRO A CA 1
ATOM 3567 C C . PRO A 1 469 ? 5.269 13.421 41.403 1.00 28.02 469 PRO A C 1
ATOM 3569 O O . PRO A 1 469 ? 5.751 13.289 40.277 1.00 28.02 469 PRO A O 1
ATOM 3572 N N . PRO A 1 470 ? 4.285 14.308 41.641 1.00 30.70 470 PRO A N 1
ATOM 3573 C CA . PRO A 1 470 ? 3.761 15.163 40.587 1.00 30.70 470 PRO A CA 1
ATOM 3574 C C . PRO A 1 470 ? 4.903 15.994 40.002 1.00 30.70 470 PRO A C 1
ATOM 3576 O O . PRO A 1 470 ? 5.603 16.687 40.741 1.00 30.70 470 PRO A O 1
ATOM 3579 N N . SER A 1 471 ? 5.076 15.942 38.681 1.00 31.25 471 SER A N 1
ATOM 3580 C CA . SER A 1 471 ? 5.906 16.890 37.945 1.00 31.25 471 SER A CA 1
ATOM 3581 C C . SER A 1 471 ? 5.399 18.299 38.255 1.00 31.25 471 SER A C 1
ATOM 3583 O O . SER A 1 471 ? 4.372 18.743 37.745 1.00 31.25 471 SER A O 1
ATOM 3585 N N . SER A 1 472 ? 6.076 18.984 39.172 1.00 31.86 472 SER A N 1
ATOM 3586 C CA . SER A 1 472 ? 5.709 20.322 39.604 1.00 31.86 472 SER A CA 1
ATOM 3587 C C . SER A 1 472 ? 6.182 21.338 38.569 1.00 31.86 472 SER A C 1
ATOM 3589 O O . SER A 1 472 ? 7.277 21.889 38.669 1.00 31.86 472 SER A O 1
ATOM 3591 N N . SER A 1 473 ? 5.328 21.647 37.600 1.00 33.72 473 SER A N 1
ATOM 3592 C CA . SER A 1 473 ? 5.257 23.001 37.055 1.00 33.72 473 SER A CA 1
ATOM 3593 C C . SER A 1 473 ? 4.608 23.888 38.124 1.00 33.72 473 SER A C 1
ATOM 3595 O O . SER A 1 473 ? 3.387 24.007 38.193 1.00 33.72 473 SER A O 1
ATOM 3597 N N . GLY A 1 474 ? 5.427 24.441 39.020 1.00 28.34 474 GLY A N 1
ATOM 3598 C CA . GLY A 1 474 ? 4.976 25.278 40.127 1.00 28.34 474 GLY A CA 1
ATOM 3599 C C . GLY A 1 474 ? 6.082 26.223 40.577 1.00 28.34 474 GLY A C 1
ATOM 3600 O O . GLY A 1 474 ? 7.030 25.820 41.239 1.00 28.34 474 GLY A O 1
ATOM 3601 N N . VAL A 1 475 ? 5.950 27.483 40.174 1.00 32.28 475 VAL A N 1
ATOM 3602 C CA . VAL A 1 475 ? 6.682 28.654 40.667 1.00 32.28 475 VAL A CA 1
ATOM 3603 C C . VAL A 1 475 ? 6.829 28.633 42.196 1.00 32.28 475 VAL A C 1
ATOM 3605 O O . VAL A 1 475 ? 5.843 28.749 42.919 1.00 32.28 475 VAL A O 1
ATOM 3608 N N . SER A 1 476 ? 8.064 28.523 42.689 1.00 25.20 476 SER A N 1
ATOM 3609 C CA . SER A 1 476 ? 8.377 28.640 44.118 1.00 25.20 476 SER A CA 1
ATOM 3610 C C . SER A 1 476 ? 8.845 30.053 44.448 1.00 25.20 476 SER A C 1
ATOM 3612 O O . SER A 1 476 ? 9.935 30.475 44.063 1.00 25.20 476 SER A O 1
ATOM 3614 N N . VAL A 1 477 ? 8.009 30.772 45.197 1.00 29.48 477 VAL A N 1
ATOM 3615 C CA . VAL A 1 477 ? 8.380 31.974 45.948 1.00 29.48 477 VAL A CA 1
ATOM 3616 C C . VAL A 1 477 ? 9.140 31.500 47.188 1.00 29.48 477 VAL A C 1
ATOM 3618 O O . VAL A 1 477 ? 8.599 30.767 48.012 1.00 29.48 477 VAL A O 1
ATOM 3621 N N . GLY A 1 478 ? 10.420 31.856 47.280 1.00 24.53 478 GLY A N 1
ATOM 3622 C CA . GLY A 1 478 ? 11.296 31.436 48.370 1.00 24.53 478 GLY A CA 1
ATOM 3623 C C . GLY A 1 478 ? 10.963 32.114 49.698 1.00 24.53 478 GLY A C 1
ATOM 3624 O O . GLY A 1 478 ? 10.675 33.310 49.743 1.00 24.53 478 GLY A O 1
ATOM 3625 N N . SER A 1 479 ? 11.052 31.358 50.792 1.00 24.94 479 SER A N 1
ATOM 3626 C CA . SER A 1 479 ? 11.211 31.884 52.153 1.00 24.94 479 SER A CA 1
ATOM 3627 C C . SER A 1 479 ? 11.773 30.810 53.093 1.00 24.94 479 SER A C 1
ATOM 3629 O O . SER A 1 479 ? 11.247 29.703 53.144 1.00 24.94 479 SER A O 1
ATOM 3631 N N . GLY A 1 480 ? 12.809 31.182 53.858 1.00 24.16 480 GLY A N 1
ATOM 3632 C CA . GLY A 1 480 ? 13.365 30.452 55.012 1.00 24.16 480 GLY A CA 1
ATOM 3633 C C . GLY A 1 480 ? 14.616 29.632 54.677 1.00 24.16 480 GLY A C 1
ATOM 3634 O O . GLY A 1 480 ? 14.510 28.565 54.091 1.00 24.16 480 GLY A O 1
ATOM 3635 N N . SER A 1 481 ? 15.837 30.142 54.890 1.00 24.53 481 SER A N 1
ATOM 3636 C CA . SER A 1 481 ? 16.573 30.128 56.179 1.00 24.53 481 SER A CA 1
ATOM 3637 C C . SER A 1 481 ? 16.620 28.715 56.776 1.00 24.53 481 SER A C 1
ATOM 3639 O O . SER A 1 481 ? 15.583 28.174 57.122 1.00 24.53 481 SER A O 1
ATOM 3641 N N . GLY A 1 482 ? 17.747 28.024 56.932 1.00 22.27 482 GLY A N 1
ATOM 3642 C CA . GLY A 1 482 ? 19.111 28.462 57.213 1.00 22.27 482 GLY A CA 1
ATOM 3643 C C . GLY A 1 482 ? 19.542 27.770 58.510 1.00 22.27 482 GLY A C 1
ATOM 3644 O O . GLY A 1 482 ? 18.885 27.980 59.519 1.00 22.27 482 GLY A O 1
ATOM 3645 N N . SER A 1 483 ? 20.583 26.928 58.456 1.00 24.39 483 SER A N 1
ATOM 3646 C CA . SER A 1 483 ? 21.408 26.389 59.569 1.00 24.39 483 SER A CA 1
ATOM 3647 C C . SER A 1 483 ? 21.996 25.047 59.094 1.00 24.39 483 SER A C 1
ATOM 3649 O O . SER A 1 483 ? 21.268 24.086 58.888 1.00 24.39 483 SER A O 1
ATOM 3651 N N . SER A 1 484 ? 23.220 25.019 58.558 1.00 23.88 484 SER A N 1
ATOM 3652 C CA . SER A 1 484 ? 24.540 25.042 59.222 1.00 23.88 484 SER A CA 1
ATOM 3653 C C . SER A 1 484 ? 24.981 23.668 59.738 1.00 23.88 484 SER A C 1
ATOM 3655 O O . SER A 1 484 ? 24.361 23.117 60.640 1.00 23.88 484 SER A O 1
ATOM 3657 N N . GLY A 1 485 ? 26.115 23.174 59.231 1.00 25.45 485 GLY A N 1
ATOM 3658 C CA . GLY A 1 485 ? 26.799 22.008 59.793 1.00 25.45 485 GLY A CA 1
ATOM 3659 C C . GLY A 1 485 ? 27.914 21.463 58.904 1.00 25.45 485 GLY A C 1
ATOM 3660 O O . GLY A 1 485 ? 27.812 20.356 58.398 1.00 25.45 485 GLY A O 1
ATOM 3661 N N . VAL A 1 486 ? 28.954 22.268 58.687 1.00 23.31 486 VAL A N 1
ATOM 3662 C CA . VAL A 1 486 ? 30.199 21.921 57.980 1.00 23.31 486 VAL A CA 1
ATOM 3663 C C . VAL A 1 486 ? 31.166 21.182 58.914 1.00 23.31 486 VAL A C 1
ATOM 3665 O O . VAL A 1 486 ? 31.338 21.600 60.055 1.00 23.31 486 VAL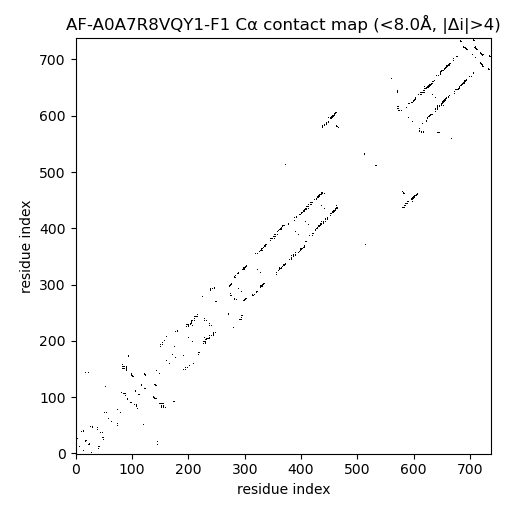 A O 1
ATOM 3668 N N . SER A 1 487 ? 31.847 20.146 58.412 1.00 25.31 487 SER A N 1
ATOM 3669 C CA . SER A 1 487 ? 33.283 19.823 58.635 1.00 25.31 487 SER A CA 1
ATOM 3670 C C . SER A 1 487 ? 33.578 18.474 57.950 1.00 25.31 487 SER A C 1
ATOM 3672 O O . SER A 1 487 ? 32.995 17.462 58.308 1.00 25.31 487 SER A O 1
ATOM 3674 N N . THR A 1 488 ? 34.249 18.395 56.796 1.00 23.95 488 THR A N 1
ATOM 3675 C CA . THR A 1 488 ? 35.667 18.668 56.468 1.00 23.95 488 THR A CA 1
ATOM 3676 C C . THR A 1 488 ? 36.648 17.778 57.240 1.00 23.95 488 THR A C 1
ATOM 3678 O O . THR A 1 488 ? 36.937 18.075 58.392 1.00 23.95 488 THR A O 1
ATOM 3681 N N . LEU A 1 489 ? 37.225 16.756 56.583 1.00 24.86 489 LEU A N 1
ATOM 3682 C CA . LEU A 1 489 ? 38.679 16.663 56.335 1.00 24.86 489 LEU A CA 1
ATOM 3683 C C . LEU A 1 489 ? 39.103 15.415 55.521 1.00 24.86 489 LEU A C 1
ATOM 3685 O O . LEU A 1 489 ? 38.773 14.275 55.829 1.00 24.86 489 LEU A O 1
ATOM 3689 N N . GLN A 1 490 ? 39.871 15.734 54.477 1.00 24.31 490 GLN A N 1
ATOM 3690 C CA . GLN A 1 490 ? 40.823 14.985 53.636 1.00 24.31 490 GLN A CA 1
ATOM 3691 C C . GLN A 1 490 ? 41.791 14.071 54.450 1.00 24.31 490 GLN A C 1
ATOM 3693 O O . GLN A 1 490 ? 41.977 14.321 55.631 1.00 24.31 490 GLN A O 1
ATOM 3698 N N . HIS A 1 491 ? 42.512 13.045 53.955 1.00 23.55 491 HIS A N 1
ATOM 3699 C CA . HIS A 1 491 ? 43.226 12.848 52.680 1.00 23.55 491 HIS A CA 1
ATOM 3700 C C . HIS A 1 491 ? 43.869 11.417 52.615 1.00 23.55 491 HIS A C 1
ATOM 3702 O O . HIS A 1 491 ? 44.095 10.807 53.655 1.00 23.55 491 HIS A O 1
ATOM 3708 N N . LEU A 1 492 ? 44.302 10.998 51.407 1.00 24.56 492 LEU A N 1
ATOM 3709 C CA . LEU A 1 492 ? 45.403 10.053 51.046 1.00 24.56 492 LEU A CA 1
ATOM 3710 C C . LEU A 1 492 ? 45.192 8.522 50.866 1.00 24.56 492 LEU A C 1
ATOM 3712 O O . LEU A 1 492 ? 45.381 7.715 51.765 1.00 24.56 492 LEU A O 1
ATOM 3716 N N . ALA A 1 493 ? 44.979 8.162 49.589 1.00 23.05 493 ALA A N 1
ATOM 3717 C CA . ALA A 1 493 ? 45.780 7.271 48.721 1.00 23.05 493 ALA A CA 1
ATOM 3718 C C . ALA A 1 493 ? 46.311 5.904 49.225 1.00 23.05 493 ALA A C 1
ATOM 3720 O O . ALA A 1 493 ? 47.293 5.847 49.962 1.00 23.05 493 ALA A O 1
ATOM 3721 N N . LYS A 1 494 ? 45.790 4.813 48.624 1.00 23.61 494 LYS A N 1
ATOM 3722 C CA . LYS A 1 494 ? 46.539 3.664 48.049 1.00 23.61 494 LYS A CA 1
ATOM 3723 C C . LYS A 1 494 ? 45.582 2.653 47.377 1.00 23.61 494 LYS A C 1
ATOM 3725 O O . LYS A 1 494 ? 44.655 2.158 48.002 1.00 23.61 494 LYS A O 1
ATOM 3730 N N . GLN A 1 495 ? 45.840 2.338 46.110 1.00 22.56 495 GLN A N 1
ATOM 3731 C CA . GLN A 1 495 ? 45.445 1.113 45.383 1.00 22.56 495 GLN A CA 1
ATOM 3732 C C . GLN A 1 495 ? 46.766 0.369 45.046 1.00 22.56 495 GLN A C 1
ATOM 3734 O O . GLN A 1 495 ? 47.795 1.056 45.039 1.00 22.56 495 GLN A O 1
ATOM 3739 N N . PRO A 1 496 ? 46.812 -0.952 44.743 1.00 29.17 496 PRO A N 1
ATOM 3740 C CA . PRO A 1 496 ? 45.709 -1.787 44.259 1.00 29.17 496 PRO A CA 1
ATOM 3741 C C . PRO A 1 496 ? 45.570 -3.210 44.869 1.00 29.17 496 PRO A C 1
ATOM 3743 O O . PRO A 1 496 ? 46.462 -3.737 45.526 1.00 29.17 496 PRO A O 1
ATOM 3746 N N . SER A 1 497 ? 44.429 -3.830 44.533 1.00 21.95 497 SER A N 1
ATOM 3747 C CA . SER A 1 497 ? 44.191 -5.271 44.284 1.00 21.95 497 SER A CA 1
ATOM 3748 C C . SER A 1 497 ? 44.283 -6.297 45.433 1.00 21.95 497 SER A C 1
ATOM 3750 O O . SER A 1 497 ? 45.366 -6.770 45.757 1.00 21.95 497 SER A O 1
ATOM 3752 N N . LEU A 1 498 ? 43.121 -6.759 45.930 1.00 22.48 498 LEU A N 1
ATOM 3753 C CA . LEU A 1 498 ? 42.548 -8.119 45.754 1.00 22.48 498 LEU A CA 1
ATOM 3754 C C . LEU A 1 498 ? 41.523 -8.461 46.868 1.00 22.48 498 LEU A C 1
ATOM 3756 O O . LEU A 1 498 ? 41.776 -8.267 48.050 1.00 22.48 498 LEU A O 1
ATOM 3760 N N . THR A 1 499 ? 40.423 -9.102 46.446 1.00 22.16 499 THR A N 1
ATOM 3761 C CA . THR A 1 499 ? 39.395 -9.866 47.200 1.00 22.16 499 THR A CA 1
ATOM 3762 C C . THR A 1 499 ? 38.147 -9.165 47.791 1.00 22.16 499 THR A C 1
ATOM 3764 O O . THR A 1 499 ? 38.216 -8.237 48.583 1.00 22.16 499 THR A O 1
ATOM 3767 N N . SER A 1 500 ? 36.995 -9.768 47.453 1.00 21.17 500 SER A N 1
ATOM 3768 C CA . SER A 1 500 ? 35.747 -9.934 48.228 1.00 21.17 500 SER A CA 1
ATOM 3769 C C . SER A 1 500 ? 34.787 -8.758 48.521 1.00 21.17 500 SER A C 1
ATOM 3771 O O . SER A 1 500 ? 35.085 -7.850 49.281 1.00 21.17 500 SER A O 1
ATOM 3773 N N . ASN A 1 501 ? 33.550 -8.971 48.045 1.00 21.45 501 ASN A N 1
ATOM 3774 C CA . ASN A 1 501 ? 32.256 -8.808 48.729 1.00 21.45 501 ASN A CA 1
ATOM 3775 C C . ASN A 1 501 ? 31.570 -7.430 48.910 1.00 21.45 501 ASN A C 1
ATOM 3777 O O . ASN A 1 501 ? 32.083 -6.507 49.526 1.00 21.45 501 ASN A O 1
ATOM 3781 N N . ILE A 1 502 ? 30.281 -7.466 48.515 1.00 24.19 502 ILE A N 1
ATOM 3782 C CA . ILE A 1 502 ? 29.115 -6.618 48.848 1.00 24.19 502 ILE A CA 1
ATOM 3783 C C . ILE A 1 502 ? 28.834 -5.456 47.877 1.00 24.19 502 ILE A C 1
ATOM 3785 O O . ILE A 1 502 ? 29.277 -4.325 48.046 1.00 24.19 502 ILE A O 1
ATOM 3789 N N . SER A 1 503 ? 28.011 -5.755 46.865 1.00 22.23 503 SER A N 1
ATOM 3790 C CA . SER A 1 503 ? 27.352 -4.790 45.975 1.00 22.23 503 SER A CA 1
ATOM 3791 C C . SER A 1 503 ? 26.069 -4.221 46.616 1.00 22.23 503 SER A C 1
ATOM 3793 O O . SER A 1 503 ? 25.376 -4.951 47.333 1.00 22.23 503 SER A O 1
ATOM 3795 N N . PRO A 1 504 ? 25.709 -2.949 46.357 1.00 23.61 504 PRO A N 1
ATOM 3796 C CA . PRO A 1 504 ? 24.516 -2.317 46.912 1.00 23.61 504 PRO A CA 1
ATOM 3797 C C . PRO A 1 504 ? 23.245 -2.806 46.200 1.00 23.61 504 PRO A C 1
ATOM 3799 O O . PRO A 1 504 ? 23.238 -3.035 44.992 1.00 23.61 504 PRO A O 1
ATOM 3802 N N . LYS A 1 505 ? 22.165 -2.980 46.971 1.00 23.72 505 LYS A N 1
ATOM 3803 C CA . LYS A 1 505 ? 20.849 -3.448 46.512 1.00 23.72 505 LYS A CA 1
ATOM 3804 C C . LYS A 1 505 ? 20.281 -2.515 45.436 1.00 23.72 505 LYS A C 1
ATOM 3806 O O . LYS A 1 505 ? 19.776 -1.442 45.751 1.00 23.72 505 LYS A O 1
ATOM 3811 N N . ALA A 1 506 ? 20.343 -2.959 44.184 1.00 22.84 506 ALA A N 1
ATOM 3812 C CA . ALA A 1 506 ? 19.586 -2.397 43.078 1.00 22.84 506 ALA A CA 1
ATOM 3813 C C . ALA A 1 506 ? 18.109 -2.806 43.204 1.00 22.84 506 ALA A C 1
ATOM 3815 O O . ALA A 1 506 ? 17.785 -3.983 43.386 1.00 22.84 506 ALA A O 1
ATOM 3816 N N . THR A 1 507 ? 17.219 -1.825 43.116 1.00 24.34 507 THR A N 1
ATOM 3817 C CA . THR A 1 507 ? 15.781 -2.003 42.928 1.00 24.34 507 THR A CA 1
ATOM 3818 C C . THR A 1 507 ? 15.538 -2.669 41.571 1.00 24.34 507 THR A C 1
ATOM 3820 O O . THR A 1 507 ? 15.870 -2.132 40.517 1.00 24.34 507 THR A O 1
ATOM 3823 N N . SER A 1 508 ? 15.015 -3.895 41.600 1.00 22.41 508 SER A N 1
ATOM 3824 C CA . SER A 1 508 ? 14.756 -4.709 40.410 1.00 22.41 508 SER A CA 1
ATOM 3825 C C . SER A 1 508 ? 13.540 -4.174 39.650 1.00 22.41 508 SER A C 1
ATOM 3827 O O . SER A 1 508 ? 12.401 -4.438 40.030 1.00 22.41 508 SER A O 1
ATOM 3829 N N . SER A 1 509 ? 13.796 -3.442 38.570 1.00 25.83 509 SER A N 1
ATOM 3830 C CA . S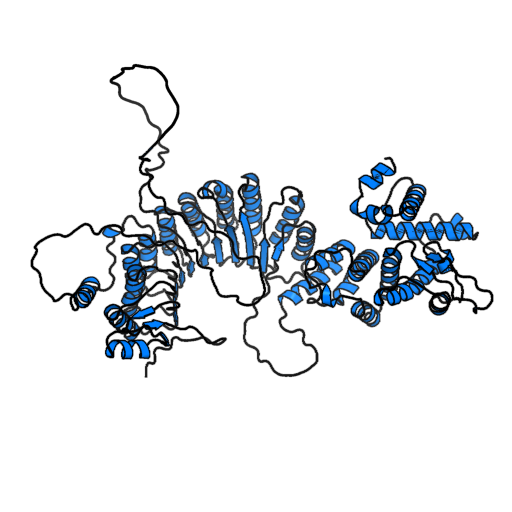ER A 1 509 ? 12.801 -3.000 37.592 1.00 25.83 509 SER A CA 1
ATOM 3831 C C . SER A 1 509 ? 12.486 -4.136 36.609 1.00 25.83 509 SER A C 1
ATOM 3833 O O . SER A 1 509 ? 13.387 -4.692 35.983 1.00 25.83 509 SER A O 1
ATOM 3835 N N . TYR A 1 510 ? 11.215 -4.525 36.504 1.00 26.78 510 TYR A N 1
ATOM 3836 C CA . TYR A 1 510 ? 10.752 -5.608 35.632 1.00 26.78 510 TYR A CA 1
ATOM 3837 C C . TYR A 1 510 ? 10.376 -5.068 34.249 1.00 26.78 510 TYR A C 1
ATOM 3839 O O . TYR A 1 510 ? 9.283 -4.527 34.113 1.00 26.78 510 TYR A O 1
ATOM 3847 N N . TYR A 1 511 ? 11.191 -5.283 33.210 1.00 33.38 511 TYR A N 1
ATOM 3848 C CA . TYR A 1 511 ? 10.822 -4.880 31.843 1.00 33.38 511 TYR A CA 1
ATOM 3849 C C . TYR A 1 511 ? 11.119 -5.963 30.805 1.00 33.38 511 TYR A C 1
ATOM 3851 O O . TYR A 1 511 ? 12.187 -6.572 30.793 1.00 33.38 511 TYR A O 1
ATOM 3859 N N . PHE A 1 512 ? 10.129 -6.216 29.944 1.00 29.56 512 PHE A N 1
ATOM 3860 C CA . PHE A 1 512 ? 10.251 -7.074 28.770 1.00 29.56 512 PHE A CA 1
ATOM 3861 C C . PHE A 1 512 ? 10.329 -6.205 27.523 1.00 29.56 512 PHE A C 1
ATOM 3863 O O . PHE A 1 512 ? 9.410 -5.440 27.247 1.00 29.56 512 PHE A O 1
ATOM 3870 N N . SER A 1 513 ? 11.407 -6.392 26.768 1.00 28.19 513 SER A N 1
ATOM 3871 C CA . SER A 1 513 ? 11.625 -5.838 25.441 1.00 28.19 513 SER A CA 1
ATOM 3872 C C . SER A 1 513 ? 10.786 -6.570 24.389 1.00 28.19 513 SER A C 1
ATOM 3874 O O . SER A 1 513 ? 10.695 -7.801 24.360 1.00 28.19 513 SER A O 1
ATOM 3876 N N . SER A 1 514 ? 10.177 -5.807 23.491 1.00 29.83 514 SER A N 1
ATOM 3877 C CA . SER A 1 514 ? 9.588 -6.281 22.242 1.00 29.83 514 SER A CA 1
ATOM 3878 C C . SER A 1 514 ? 10.695 -6.491 21.196 1.00 29.83 514 SER A C 1
ATOM 3880 O O . SER A 1 514 ? 11.035 -5.581 20.455 1.00 29.83 514 SER A O 1
ATOM 3882 N N . LEU A 1 515 ? 11.265 -7.697 21.099 1.00 27.19 515 LEU A N 1
ATOM 3883 C CA . LEU A 1 515 ? 12.143 -8.101 19.980 1.00 27.19 515 LEU A CA 1
ATOM 3884 C C . LEU A 1 515 ? 11.512 -9.244 19.149 1.00 27.19 515 LEU A C 1
ATOM 3886 O O . LEU A 1 515 ? 10.539 -9.864 19.580 1.00 27.19 515 LEU A O 1
ATOM 3890 N N . PRO A 1 516 ? 12.032 -9.503 17.935 1.00 30.05 516 PRO A N 1
ATOM 3891 C CA . PRO A 1 516 ? 11.446 -9.173 16.641 1.00 30.05 516 PRO A CA 1
ATOM 3892 C C . PRO A 1 516 ? 10.380 -10.182 16.182 1.00 30.05 516 PRO A C 1
ATOM 3894 O O . PRO A 1 516 ? 10.456 -11.385 16.437 1.00 30.05 516 PRO A O 1
ATOM 3897 N N . ARG A 1 517 ? 9.407 -9.688 15.409 1.00 40.78 517 ARG A N 1
ATOM 3898 C CA . ARG A 1 517 ? 8.525 -10.533 14.591 1.00 40.78 517 ARG A CA 1
ATOM 3899 C C . ARG A 1 517 ? 9.376 -11.198 13.499 1.00 40.78 517 ARG A C 1
ATOM 3901 O O . ARG A 1 517 ? 10.212 -10.544 12.888 1.00 40.78 517 ARG A O 1
ATOM 3908 N N . GLY A 1 518 ? 9.202 -12.508 13.334 1.00 28.72 518 GLY A N 1
ATOM 3909 C CA . GLY A 1 518 ? 10.144 -13.391 12.651 1.00 28.72 518 GLY A CA 1
ATOM 3910 C C . GLY A 1 518 ? 10.540 -12.987 11.228 1.00 28.72 518 GLY A C 1
ATOM 3911 O O . GLY A 1 518 ? 9.695 -12.765 10.369 1.00 28.72 518 GLY A O 1
ATOM 3912 N N . MET A 1 519 ? 11.845 -13.031 10.974 1.00 25.42 519 MET A N 1
ATOM 3913 C CA . MET A 1 519 ? 12.431 -13.306 9.666 1.00 25.42 519 MET A CA 1
ATOM 3914 C C . MET A 1 519 ? 13.516 -14.363 9.874 1.00 25.42 519 MET A C 1
ATOM 3916 O O . MET A 1 519 ? 14.555 -14.066 10.452 1.00 25.42 519 MET A O 1
ATOM 3920 N N . MET A 1 520 ? 13.204 -15.606 9.491 1.00 24.30 520 MET A N 1
ATOM 3921 C CA . MET A 1 520 ? 14.039 -16.566 8.746 1.00 24.30 520 MET A CA 1
ATOM 3922 C C . MET A 1 520 ? 13.351 -17.948 8.766 1.00 24.30 520 MET A C 1
ATOM 3924 O O . MET A 1 520 ? 13.322 -18.612 9.798 1.00 24.30 520 MET A O 1
ATOM 3928 N N . GLY A 1 521 ? 12.824 -18.381 7.610 1.00 23.33 521 GLY A N 1
ATOM 3929 C CA . GLY A 1 521 ? 12.495 -19.787 7.317 1.00 23.33 521 GLY A CA 1
ATOM 3930 C C . GLY A 1 521 ? 11.017 -20.136 7.070 1.00 23.33 521 GLY A C 1
ATOM 3931 O O . GLY A 1 521 ? 10.265 -20.331 8.011 1.00 23.33 521 GLY A O 1
ATOM 3932 N N . GLY A 1 522 ? 10.650 -20.282 5.788 1.00 23.42 522 GLY A N 1
ATOM 3933 C CA . GLY A 1 522 ? 9.758 -21.320 5.231 1.00 23.42 522 GLY A CA 1
ATOM 3934 C C . GLY A 1 522 ? 8.356 -21.575 5.820 1.00 23.42 522 GLY A C 1
ATOM 3935 O O . GLY A 1 522 ? 8.226 -22.273 6.811 1.00 23.42 522 GLY A O 1
ATOM 3936 N N . TYR A 1 523 ? 7.336 -21.124 5.078 1.00 24.66 523 TYR A N 1
ATOM 3937 C CA . TYR A 1 523 ? 5.961 -21.641 4.900 1.00 24.66 523 TYR A CA 1
ATOM 3938 C C . TYR A 1 523 ? 5.106 -22.148 6.090 1.00 24.66 523 TYR A C 1
ATOM 3940 O O . TYR A 1 523 ? 5.434 -23.094 6.795 1.00 24.66 523 TYR A O 1
ATOM 3948 N N . ASN A 1 524 ? 3.873 -21.615 6.107 1.00 23.59 524 ASN A N 1
ATOM 3949 C CA . ASN A 1 524 ? 2.629 -22.145 6.690 1.00 23.59 524 ASN A CA 1
ATOM 3950 C C . ASN A 1 524 ? 2.445 -22.105 8.220 1.00 23.59 524 ASN A C 1
ATOM 3952 O O . ASN A 1 524 ? 2.575 -23.122 8.887 1.00 23.59 524 ASN A O 1
ATOM 3956 N N . SER A 1 525 ? 1.968 -20.961 8.741 1.00 22.64 525 SER A N 1
ATOM 3957 C CA . SER A 1 525 ? 0.841 -20.890 9.705 1.00 22.64 525 SER A CA 1
ATOM 3958 C C . SER A 1 525 ? 0.568 -19.437 10.136 1.00 22.64 525 SER A C 1
ATOM 3960 O O . SER A 1 525 ? 1.207 -18.913 11.049 1.00 22.64 525 SER A O 1
ATOM 3962 N N . LEU A 1 526 ? -0.404 -18.773 9.510 1.00 27.53 526 LEU A N 1
ATOM 3963 C CA . LEU A 1 526 ? -0.964 -17.509 10.000 1.00 27.53 526 LEU A CA 1
ATOM 3964 C C . LEU A 1 526 ? -2.009 -17.832 11.080 1.00 27.53 526 LEU A C 1
ATOM 3966 O O . LEU A 1 526 ? -3.147 -18.098 10.721 1.00 27.53 526 LEU A O 1
ATOM 3970 N N . ASN A 1 527 ? -1.601 -17.911 12.359 1.00 25.44 527 ASN A N 1
ATOM 3971 C CA . ASN A 1 527 ? -2.444 -17.731 13.570 1.00 25.44 527 ASN A CA 1
ATOM 3972 C C . ASN A 1 527 ? -1.681 -18.039 14.883 1.00 25.44 527 ASN A C 1
ATOM 3974 O O . ASN A 1 527 ? -2.141 -18.806 15.725 1.00 25.44 527 ASN A O 1
ATOM 3978 N N . ARG A 1 528 ? -0.504 -17.440 15.113 1.00 25.08 528 ARG A N 1
ATOM 3979 C CA . ARG A 1 528 ? 0.119 -17.447 16.453 1.00 25.08 528 ARG A CA 1
ATOM 3980 C C . ARG A 1 528 ? 0.757 -16.100 16.788 1.00 25.08 528 ARG A C 1
ATOM 3982 O O . ARG A 1 528 ? 1.674 -15.687 16.082 1.00 25.08 528 ARG A O 1
ATOM 3989 N N . PRO A 1 529 ? 0.380 -15.446 17.899 1.00 25.97 529 PRO A N 1
ATOM 3990 C CA . PRO A 1 529 ? 1.263 -14.499 18.561 1.00 25.97 529 PRO A CA 1
ATOM 3991 C C . PRO A 1 529 ? 2.396 -15.288 19.235 1.00 25.97 529 PRO A C 1
ATOM 3993 O O . PRO A 1 529 ? 2.148 -16.124 20.104 1.00 25.97 529 PRO A O 1
ATOM 3996 N N . ALA A 1 530 ? 3.640 -15.038 18.826 1.00 25.52 530 ALA A N 1
ATOM 3997 C CA . ALA A 1 530 ? 4.825 -15.587 19.477 1.00 25.52 530 ALA A CA 1
ATOM 3998 C C . ALA A 1 530 ? 4.908 -15.098 20.937 1.00 25.52 530 ALA A C 1
ATOM 4000 O O . ALA A 1 530 ? 4.717 -13.918 21.234 1.00 25.52 530 ALA A O 1
ATOM 4001 N N . THR A 1 531 ? 5.150 -16.027 21.858 1.00 29.00 531 THR A N 1
ATOM 4002 C CA . THR A 1 531 ? 5.284 -15.786 23.298 1.00 29.00 531 THR A CA 1
ATOM 4003 C C . THR A 1 531 ? 6.615 -15.110 23.626 1.00 29.00 531 THR A C 1
ATOM 4005 O O . THR A 1 531 ? 7.663 -15.623 23.239 1.00 29.00 531 THR A O 1
ATOM 4008 N N . LEU A 1 532 ? 6.596 -14.037 24.424 1.00 27.50 532 LEU A N 1
ATOM 4009 C CA . LEU A 1 532 ? 7.790 -13.572 25.139 1.00 27.50 532 LEU A CA 1
ATOM 4010 C C . LEU A 1 532 ? 8.152 -14.584 26.249 1.00 27.50 532 LEU A C 1
ATOM 4012 O O . LEU A 1 532 ? 7.263 -15.000 27.005 1.00 27.50 532 LEU A O 1
ATOM 4016 N N . PRO A 1 533 ? 9.427 -14.983 26.405 1.00 24.36 533 PRO A N 1
ATOM 4017 C CA . PRO A 1 533 ? 9.843 -15.852 27.496 1.00 24.36 533 PRO A CA 1
ATOM 4018 C C . PRO A 1 533 ? 9.961 -15.038 28.790 1.00 24.36 533 PRO A C 1
ATOM 4020 O O . PRO A 1 533 ? 10.958 -14.361 29.006 1.00 24.36 533 PRO A O 1
ATOM 4023 N N . ARG A 1 534 ? 8.969 -15.112 29.690 1.00 35.16 534 ARG A N 1
ATOM 4024 C CA . ARG A 1 534 ? 9.151 -14.619 31.067 1.00 35.16 534 ARG A CA 1
ATOM 4025 C C . ARG A 1 534 ? 9.871 -15.656 31.934 1.00 35.16 534 ARG A C 1
ATOM 4027 O O . ARG A 1 534 ? 9.352 -16.769 32.073 1.00 35.16 534 ARG A O 1
ATOM 4034 N N . GLN A 1 535 ? 11.027 -15.279 32.498 1.00 24.06 535 GLN A N 1
ATOM 4035 C CA . GLN A 1 535 ? 11.773 -16.055 33.501 1.00 24.06 535 GLN A CA 1
ATOM 4036 C C . GLN A 1 535 ? 10.937 -16.306 34.776 1.00 24.06 535 GLN A C 1
ATOM 4038 O O . GLN A 1 535 ? 10.041 -15.515 35.083 1.00 24.06 535 GLN A O 1
ATOM 4043 N N . PRO A 1 536 ? 11.196 -17.410 35.505 1.00 23.92 536 PRO A N 1
ATOM 4044 C CA . PRO A 1 536 ? 10.444 -17.783 36.700 1.00 23.92 536 PRO A CA 1
ATOM 4045 C C . PRO A 1 536 ? 10.754 -16.828 37.859 1.00 23.92 536 PRO A C 1
ATOM 4047 O O . PRO A 1 536 ? 11.896 -16.707 38.290 1.00 23.92 536 PRO A O 1
ATOM 4050 N N . LEU A 1 537 ? 9.722 -16.163 38.380 1.00 27.84 537 LEU A N 1
ATOM 4051 C CA . LEU A 1 537 ? 9.822 -15.382 39.609 1.00 27.84 537 LEU A CA 1
ATOM 4052 C C . LEU A 1 537 ? 9.851 -16.329 40.809 1.00 27.84 537 LEU A C 1
ATOM 4054 O O . LEU A 1 537 ? 8.860 -16.979 41.137 1.00 27.84 537 LEU A O 1
ATOM 4058 N N . GLN A 1 538 ? 11.021 -16.416 41.427 1.00 25.22 538 GLN A N 1
ATOM 4059 C CA . GLN A 1 538 ? 11.283 -17.194 42.625 1.00 25.22 538 GLN A CA 1
ATOM 4060 C C . GLN A 1 538 ? 10.727 -16.460 43.856 1.00 25.22 538 GLN A C 1
ATOM 4062 O O . GLN A 1 538 ? 10.997 -15.279 44.044 1.00 25.22 538 GLN A O 1
ATOM 4067 N N . ASN A 1 539 ? 9.927 -17.184 44.648 1.00 33.62 539 ASN A N 1
ATOM 4068 C CA . ASN A 1 539 ? 9.465 -16.926 46.019 1.00 33.62 539 ASN A CA 1
ATOM 4069 C C . ASN A 1 539 ? 9.685 -15.515 46.600 1.00 33.62 539 ASN A C 1
ATOM 4071 O O . ASN A 1 539 ? 10.760 -15.207 47.111 1.00 33.62 539 ASN A O 1
ATOM 4075 N N . LEU A 1 540 ? 8.604 -14.734 46.689 1.00 23.59 540 LEU A N 1
ATOM 4076 C CA . LEU A 1 540 ? 8.487 -13.626 47.639 1.00 23.59 540 LEU A CA 1
ATOM 4077 C C . LEU A 1 540 ? 7.375 -13.940 48.649 1.00 23.59 540 LEU A C 1
ATOM 4079 O O . LEU A 1 540 ? 6.190 -13.825 48.358 1.00 23.59 540 LEU A O 1
ATOM 4083 N N . LEU A 1 541 ? 7.847 -14.449 49.789 1.00 24.44 541 LEU A N 1
ATOM 4084 C CA . LEU A 1 541 ? 7.386 -14.269 51.168 1.00 24.44 541 LEU A CA 1
ATOM 4085 C C . LEU A 1 541 ? 5.917 -13.861 51.375 1.00 24.44 541 LEU A C 1
ATOM 4087 O O . LEU A 1 541 ? 5.522 -12.717 51.168 1.00 24.44 541 LEU A O 1
ATOM 4091 N N . SER A 1 542 ? 5.148 -14.818 51.897 1.00 24.77 542 SER A N 1
ATOM 4092 C CA . SER A 1 542 ? 3.950 -14.571 52.693 1.00 24.77 542 SER A CA 1
ATOM 4093 C C . SER A 1 542 ? 4.327 -13.828 53.973 1.00 24.77 542 SER A C 1
ATOM 4095 O O . SER A 1 542 ? 4.984 -14.408 54.832 1.00 24.77 542 SER A O 1
ATOM 4097 N N . ASP A 1 543 ? 3.856 -12.594 54.122 1.00 22.70 543 ASP A N 1
ATOM 4098 C CA . ASP A 1 543 ? 3.755 -11.928 55.418 1.00 22.70 543 ASP A CA 1
ATOM 4099 C C . ASP A 1 543 ? 2.289 -11.591 55.696 1.00 22.70 543 ASP A C 1
ATOM 4101 O O . ASP A 1 543 ? 1.596 -11.014 54.859 1.00 22.70 543 ASP A O 1
ATOM 4105 N N . GLY A 1 544 ? 1.840 -11.961 56.897 1.00 24.25 544 GLY A N 1
ATOM 4106 C CA . GLY A 1 544 ? 0.562 -11.545 57.471 1.00 24.25 544 GLY A CA 1
ATOM 4107 C C . GLY A 1 544 ? -0.423 -12.685 57.715 1.00 24.25 544 GLY A C 1
ATOM 4108 O O . GLY A 1 544 ? -1.272 -12.942 56.878 1.00 24.25 544 GLY A O 1
ATOM 4109 N N . TYR A 1 545 ? -0.279 -13.361 58.862 1.00 26.50 545 TYR A N 1
ATOM 4110 C CA . TYR A 1 545 ? -1.322 -13.811 59.811 1.00 26.50 545 TYR A CA 1
ATOM 4111 C C . TYR A 1 545 ? -0.782 -14.996 60.624 1.00 26.50 545 TYR A C 1
ATOM 4113 O O . TYR A 1 545 ? -1.047 -16.163 60.345 1.00 26.50 545 TYR A O 1
ATOM 4121 N N . GLY A 1 546 ? 0.014 -14.685 61.648 1.00 23.33 546 GLY A N 1
ATOM 4122 C CA . GLY A 1 546 ? 0.408 -15.644 62.672 1.00 23.33 546 GLY A CA 1
ATOM 4123 C C . GLY A 1 546 ? -0.479 -15.497 63.901 1.00 23.33 546 GLY A C 1
ATOM 4124 O O . GLY A 1 546 ? -0.426 -14.466 64.559 1.00 23.33 546 GLY A O 1
ATOM 4125 N N . THR A 1 547 ? -1.247 -16.532 64.241 1.00 26.42 547 THR A N 1
ATOM 4126 C CA . THR A 1 547 ? -1.561 -16.874 65.638 1.00 26.42 547 THR A CA 1
ATOM 4127 C C . THR A 1 547 ? -1.758 -18.387 65.776 1.00 26.42 547 THR A C 1
ATOM 4129 O O . THR A 1 547 ? -2.536 -18.984 65.044 1.00 26.42 547 THR A O 1
ATOM 4132 N N . GLY A 1 548 ? -1.055 -18.979 66.752 1.00 25.42 548 GLY A N 1
ATOM 4133 C CA . GLY A 1 548 ? -1.432 -20.223 67.438 1.00 25.42 548 GLY A CA 1
ATOM 4134 C C . GLY A 1 548 ? -0.995 -21.546 66.802 1.00 25.42 548 GLY A C 1
ATOM 4135 O O . GLY A 1 548 ? -1.618 -22.031 65.868 1.00 25.42 548 GLY A O 1
ATOM 4136 N N . GLY A 1 549 ? 0.042 -22.172 67.368 1.00 26.00 549 GLY A N 1
ATOM 4137 C CA . GLY A 1 549 ? 0.481 -23.525 67.022 1.00 26.00 549 GLY A CA 1
ATOM 4138 C C . GLY A 1 549 ? -0.393 -24.648 67.601 1.00 26.00 549 GLY A C 1
ATOM 4139 O O . GLY A 1 549 ? -1.026 -24.492 68.642 1.00 26.00 549 GLY A O 1
ATOM 4140 N N . GLY A 1 550 ? -0.358 -25.802 66.930 1.00 24.66 550 GLY A N 1
ATOM 4141 C CA . GLY A 1 550 ? -0.939 -27.080 67.359 1.00 24.66 550 GLY A CA 1
ATOM 4142 C C . GLY A 1 550 ? -1.111 -28.009 66.153 1.00 24.66 550 GLY A C 1
ATOM 4143 O O . GLY A 1 550 ? -1.837 -27.671 65.227 1.00 24.66 550 GLY A O 1
ATOM 4144 N N . GLY A 1 551 ? -0.359 -29.111 66.107 1.00 25.23 551 GLY A N 1
ATOM 4145 C CA . GLY A 1 551 ? -0.169 -29.946 64.914 1.00 25.23 551 GLY A CA 1
ATOM 4146 C C . GLY A 1 551 ? -1.288 -30.938 64.570 1.00 25.23 551 GLY A C 1
ATOM 4147 O O . GLY A 1 551 ? -2.229 -31.129 65.332 1.00 25.23 551 GLY A O 1
ATOM 4148 N N . GLY A 1 552 ? -1.090 -31.619 63.434 1.00 27.72 552 GLY A N 1
ATOM 4149 C CA . GLY A 1 552 ? -1.716 -32.906 63.103 1.00 27.72 552 GLY A CA 1
ATOM 4150 C C . GLY A 1 552 ? -2.837 -32.863 62.058 1.00 27.72 552 GLY A C 1
ATOM 4151 O O . GLY A 1 552 ? -3.966 -32.516 62.370 1.00 27.72 552 GLY A O 1
ATOM 4152 N N . ASP A 1 553 ? -2.501 -33.260 60.827 1.00 30.83 553 ASP A N 1
ATOM 4153 C CA . ASP A 1 553 ? -3.341 -33.992 59.863 1.00 30.83 553 ASP A CA 1
ATOM 4154 C C . ASP A 1 553 ? -4.825 -33.612 59.718 1.00 30.83 553 ASP A C 1
ATOM 4156 O O . ASP A 1 553 ? -5.706 -34.300 60.221 1.00 30.83 553 ASP A O 1
ATOM 4160 N N . SER A 1 554 ? -5.125 -32.570 58.928 1.00 30.23 554 SER A N 1
ATOM 4161 C CA . SER A 1 554 ? -6.457 -32.357 58.302 1.00 30.23 554 SER A CA 1
ATOM 4162 C C . SER A 1 554 ? -6.454 -31.370 57.113 1.00 30.23 554 SER A C 1
ATOM 4164 O O . SER A 1 554 ? -7.476 -30.778 56.775 1.00 30.23 554 SER A O 1
ATOM 4166 N N . LYS A 1 555 ? -5.316 -31.167 56.432 1.00 31.69 555 LYS A N 1
ATOM 4167 C CA . LYS A 1 555 ? -5.118 -30.028 55.507 1.00 31.69 555 LYS A CA 1
ATOM 4168 C C . LYS A 1 555 ? -5.504 -30.260 54.034 1.00 31.69 555 LYS A C 1
ATOM 4170 O O . LYS A 1 555 ? -5.076 -29.495 53.184 1.00 31.69 555 LYS A O 1
ATOM 4175 N N . ARG A 1 556 ? -6.280 -31.304 53.707 1.00 35.62 556 ARG A N 1
ATOM 4176 C CA . ARG A 1 556 ? -6.720 -31.583 52.317 1.00 35.62 556 ARG A CA 1
ATOM 4177 C C . ARG A 1 556 ? -8.156 -31.163 51.992 1.00 35.62 556 ARG A C 1
ATOM 4179 O O . ARG A 1 556 ? -8.506 -31.127 50.825 1.00 35.62 556 ARG A O 1
ATOM 4186 N N . ASN A 1 557 ? -8.964 -30.804 52.992 1.00 33.28 557 ASN A N 1
ATOM 4187 C CA . ASN A 1 557 ? -10.368 -30.413 52.788 1.00 33.28 557 ASN A CA 1
ATOM 4188 C C . ASN A 1 557 ? -10.644 -28.932 53.122 1.00 33.28 557 ASN A C 1
ATOM 4190 O O . ASN A 1 557 ? -11.786 -28.488 53.172 1.00 33.28 557 ASN A O 1
ATOM 4194 N N . SER A 1 558 ? -9.590 -28.169 53.426 1.00 33.34 558 SER A N 1
ATOM 4195 C CA . SER A 1 558 ? -9.678 -26.777 53.885 1.00 33.34 558 SER A CA 1
ATOM 4196 C C . SER A 1 558 ? -9.662 -25.778 52.726 1.00 33.34 558 SER A C 1
ATOM 4198 O O . SER A 1 558 ? -10.295 -24.730 52.818 1.00 33.34 558 SER A O 1
ATOM 4200 N N . ASP A 1 559 ? -8.976 -26.110 51.629 1.00 36.28 559 ASP A N 1
ATOM 4201 C CA . ASP A 1 559 ? -8.748 -25.194 50.504 1.00 36.28 559 ASP A CA 1
ATOM 4202 C C . ASP A 1 559 ? -9.993 -25.038 49.614 1.00 36.28 559 ASP A C 1
ATOM 4204 O O . ASP A 1 559 ? -10.272 -23.946 49.122 1.00 36.28 559 ASP A O 1
ATOM 4208 N N . SER A 1 560 ? -10.810 -26.088 49.494 1.00 39.00 560 SER A N 1
ATOM 4209 C CA . SER A 1 560 ? -12.116 -26.076 48.820 1.00 39.00 560 SER A CA 1
ATOM 4210 C C . SER A 1 560 ? -13.158 -25.237 49.578 1.00 39.00 560 SER A C 1
ATOM 4212 O O . SER A 1 560 ? -13.895 -24.461 48.968 1.00 39.00 560 SER A O 1
ATOM 4214 N N . VAL A 1 561 ? -13.170 -25.307 50.916 1.00 37.19 561 VAL A N 1
ATOM 4215 C CA . VAL A 1 561 ? -14.053 -24.496 51.780 1.00 37.19 561 VAL A CA 1
ATOM 4216 C C . VAL A 1 561 ? -13.578 -23.037 51.872 1.00 37.19 561 VAL A C 1
ATOM 4218 O O . VAL A 1 561 ? -14.401 -22.123 51.956 1.00 37.19 561 VAL A O 1
ATOM 4221 N N . LEU A 1 562 ? -12.264 -22.788 51.810 1.00 38.44 562 LEU A N 1
ATOM 4222 C CA . LEU A 1 562 ? -11.700 -21.436 51.715 1.00 38.44 562 LEU A CA 1
ATOM 4223 C C . LEU A 1 562 ? -12.026 -20.781 50.367 1.00 38.44 562 LEU A C 1
ATOM 4225 O O . LEU A 1 562 ? -12.420 -19.619 50.356 1.00 38.44 562 LEU A O 1
ATOM 4229 N N . PHE A 1 563 ? -11.972 -21.516 49.252 1.00 43.81 563 PHE A N 1
ATOM 4230 C CA . PHE A 1 563 ? -12.402 -21.008 47.941 1.00 43.81 563 PHE A CA 1
ATOM 4231 C C . PHE A 1 563 ? -13.908 -20.719 47.878 1.00 43.81 563 PHE A C 1
ATOM 4233 O O . PHE A 1 563 ? -14.306 -19.681 47.347 1.00 43.81 563 PHE A O 1
ATOM 4240 N N . GLN A 1 564 ? -14.743 -21.578 48.475 1.00 41.56 564 GLN A N 1
ATOM 4241 C CA . GLN A 1 564 ? -16.184 -21.322 48.610 1.00 41.56 564 GLN A CA 1
ATOM 4242 C C . GLN A 1 564 ? -16.494 -20.089 49.474 1.00 41.56 564 GLN A C 1
ATOM 4244 O O . GLN A 1 564 ? -17.511 -19.443 49.243 1.00 41.56 564 GLN A O 1
ATOM 4249 N N . ARG A 1 565 ? -15.636 -19.733 50.443 1.00 40.53 565 ARG A N 1
ATOM 4250 C CA . ARG A 1 565 ? -15.790 -18.522 51.276 1.00 40.53 565 ARG A CA 1
ATOM 4251 C C . ARG A 1 565 ? -15.147 -17.263 50.690 1.00 40.53 565 ARG A C 1
ATOM 4253 O O . ARG A 1 565 ? -15.594 -16.175 51.021 1.00 40.53 565 ARG A O 1
ATOM 4260 N N . LEU A 1 566 ? -14.121 -17.387 49.847 1.00 46.47 566 LEU A N 1
ATOM 4261 C CA . LEU A 1 566 ? -13.431 -16.244 49.228 1.00 46.47 566 LEU A CA 1
ATOM 4262 C C . LEU A 1 566 ? -14.183 -15.678 48.011 1.00 46.47 566 LEU A C 1
ATOM 4264 O O . LEU A 1 566 ? -14.019 -14.504 47.700 1.00 46.47 566 LEU A O 1
ATOM 4268 N N . PHE A 1 567 ? -15.016 -16.490 47.348 1.00 50.25 567 PHE A N 1
ATOM 4269 C CA . PHE A 1 567 ? -15.779 -16.094 46.150 1.00 50.25 567 PHE A CA 1
ATOM 4270 C C . PHE A 1 567 ? -17.305 -16.246 46.297 1.00 50.25 567 PHE A C 1
ATOM 4272 O O . PHE A 1 567 ? -18.054 -16.122 45.326 1.00 50.25 567 PHE A O 1
ATOM 4279 N N . HIS A 1 568 ? -17.781 -16.478 47.524 1.00 42.75 568 HIS A N 1
ATOM 4280 C CA . HIS A 1 568 ? -19.095 -16.016 47.956 1.00 42.75 568 HIS A CA 1
ATOM 4281 C C . HIS A 1 568 ? -18.877 -14.824 48.892 1.00 42.75 568 HIS A C 1
ATOM 4283 O O . HIS A 1 568 ? -18.490 -15.028 50.042 1.00 42.75 568 HIS A O 1
ATOM 4289 N N . PRO A 1 569 ? -19.101 -13.590 48.413 1.00 55.06 569 PRO A N 1
ATOM 4290 C CA . PRO A 1 569 ? -20.070 -13.232 47.373 1.00 55.06 569 PRO A CA 1
ATOM 4291 C C . PRO A 1 569 ? -19.510 -13.244 45.939 1.00 55.06 569 PRO A C 1
ATOM 4293 O O . PRO A 1 569 ? -18.302 -13.195 45.734 1.00 55.06 569 PRO A O 1
ATOM 4296 N N . LEU A 1 570 ? -20.431 -13.274 44.961 1.00 66.62 570 LEU A N 1
ATOM 4297 C CA . LEU A 1 570 ? -20.196 -12.962 43.540 1.00 66.62 570 LEU A CA 1
ATOM 4298 C C . LEU A 1 570 ? -19.223 -11.781 43.380 1.00 66.62 570 LEU A C 1
ATOM 4300 O O . LEU A 1 570 ? -19.252 -10.885 44.229 1.00 66.62 570 LEU A O 1
ATOM 4304 N N . PRO A 1 571 ? -18.428 -11.724 42.293 1.00 75.56 571 PRO A N 1
ATOM 4305 C CA . PRO A 1 571 ? -17.436 -10.669 42.106 1.00 75.56 571 PRO A CA 1
ATOM 4306 C C . PRO A 1 571 ? -18.085 -9.292 42.286 1.00 75.56 571 PRO A C 1
ATOM 4308 O O . PRO A 1 571 ? -19.030 -8.922 41.577 1.00 75.56 571 PRO A O 1
ATOM 4311 N N . ALA A 1 572 ? -17.593 -8.570 43.289 1.00 77.62 572 ALA A N 1
ATOM 4312 C CA . ALA A 1 572 ? -18.039 -7.244 43.668 1.00 77.62 572 ALA A CA 1
ATOM 4313 C C . ALA A 1 572 ? -16.817 -6.331 43.725 1.00 77.62 572 ALA A C 1
ATOM 4315 O O . ALA A 1 572 ? -15.805 -6.650 44.346 1.00 77.62 572 ALA A O 1
ATOM 4316 N N . CYS A 1 573 ? -16.917 -5.206 43.038 1.00 83.00 573 CYS A N 1
ATOM 4317 C CA . CYS A 1 573 ? -15.910 -4.172 43.015 1.00 83.00 573 CYS A CA 1
ATOM 4318 C C . CYS A 1 573 ? -15.936 -3.409 44.343 1.00 83.00 573 CYS A C 1
ATOM 4320 O O . CYS A 1 573 ? -16.943 -2.781 44.671 1.00 83.00 573 CYS A O 1
ATOM 4322 N N . ASP A 1 574 ? -14.810 -3.372 45.052 1.00 81.06 574 ASP A N 1
ATOM 4323 C CA . ASP A 1 574 ? -14.577 -2.389 46.109 1.00 81.06 574 ASP A CA 1
ATOM 4324 C C . ASP A 1 574 ? -13.805 -1.201 45.526 1.00 81.06 574 ASP A C 1
ATOM 4326 O O . ASP A 1 574 ? -12.599 -1.278 45.287 1.00 81.06 574 ASP A O 1
ATOM 4330 N N . SER A 1 575 ? -14.506 -0.093 45.277 1.00 74.69 575 SER A N 1
ATOM 4331 C CA . SER A 1 575 ? -13.904 1.113 44.699 1.00 74.69 575 SER A CA 1
ATOM 4332 C C . SER A 1 575 ? -12.803 1.711 45.579 1.00 74.69 575 SER A C 1
ATOM 4334 O O . SER A 1 575 ? -11.908 2.371 45.052 1.00 74.69 575 SER A O 1
ATOM 4336 N N . THR A 1 576 ? -12.802 1.456 46.892 1.00 72.69 576 THR A N 1
ATOM 4337 C CA . THR A 1 576 ? -11.757 1.951 47.799 1.00 72.69 576 THR A CA 1
ATOM 4338 C C . THR A 1 576 ? -10.458 1.148 47.687 1.00 72.69 576 THR A C 1
ATOM 4340 O O . THR A 1 576 ? -9.374 1.731 47.765 1.00 72.69 576 THR A O 1
ATOM 4343 N N . ALA A 1 577 ? -10.547 -0.154 47.392 1.00 68.38 577 ALA A N 1
ATOM 4344 C CA . ALA A 1 577 ? -9.407 -1.072 47.307 1.00 68.38 577 ALA A CA 1
ATOM 4345 C C . ALA A 1 577 ? -8.510 -0.849 46.073 1.00 68.38 577 ALA A C 1
ATOM 4347 O O . ALA A 1 577 ? -7.317 -1.162 46.090 1.00 68.38 577 ALA A O 1
ATOM 4348 N N . HIS A 1 578 ? -9.054 -0.275 44.996 1.00 70.31 578 HIS A N 1
ATOM 4349 C CA . HIS A 1 578 ? -8.312 0.004 43.760 1.00 70.31 578 HIS A CA 1
ATOM 4350 C C . HIS A 1 578 ? -8.630 1.372 43.158 1.00 70.31 578 HIS A C 1
ATOM 4352 O O . HIS A 1 578 ? -8.432 1.590 41.964 1.00 70.31 578 HIS A O 1
ATOM 4358 N N . ALA A 1 579 ? -8.979 2.343 44.010 1.00 60.31 579 ALA A N 1
ATOM 4359 C CA . ALA A 1 579 ? -9.101 3.751 43.636 1.00 60.31 579 ALA A CA 1
ATOM 4360 C C . ALA A 1 579 ? -7.837 4.304 42.948 1.00 60.31 579 ALA A C 1
ATOM 4362 O O . ALA A 1 579 ? -7.909 5.329 42.289 1.00 60.31 579 ALA A O 1
ATOM 4363 N N . GLY A 1 580 ? -6.668 3.673 43.099 1.00 61.06 580 GLY A N 1
ATOM 4364 C CA . GLY A 1 580 ? -5.437 4.048 42.393 1.00 61.06 580 GLY A CA 1
ATOM 4365 C C . GLY A 1 580 ? -5.312 3.510 40.960 1.00 61.06 580 GLY A C 1
ATOM 4366 O O . GLY A 1 580 ? -4.433 3.973 40.237 1.00 61.06 580 GLY A O 1
ATOM 4367 N N . SER A 1 581 ? -6.153 2.559 40.547 1.00 72.31 581 SER A N 1
ATOM 4368 C CA . SER A 1 581 ? -6.114 1.939 39.220 1.00 72.31 581 SER A CA 1
ATOM 4369 C C . SER A 1 581 ? -6.941 2.731 38.213 1.00 72.31 581 SER A C 1
ATOM 4371 O O . SER A 1 581 ? -8.089 3.080 38.473 1.00 72.31 581 SER A O 1
ATOM 4373 N N . GLY A 1 582 ? -6.375 3.001 37.036 1.00 77.00 582 GLY A N 1
ATOM 4374 C CA . GLY A 1 582 ? -7.121 3.631 35.945 1.00 77.00 582 GLY A CA 1
ATOM 4375 C C . GLY A 1 582 ? -8.119 2.697 35.252 1.00 77.00 582 GLY A C 1
ATOM 4376 O O . GLY A 1 582 ? -9.060 3.180 34.628 1.00 77.00 582 GLY A O 1
ATOM 4377 N N . PHE A 1 583 ? -7.965 1.372 35.376 1.00 87.88 583 PHE A N 1
ATOM 4378 C CA . PHE A 1 583 ? -8.890 0.415 34.756 1.00 87.88 583 PHE A CA 1
ATOM 4379 C C . PHE A 1 583 ? -10.266 0.406 35.430 1.00 87.88 583 PHE A C 1
ATOM 4381 O O . PHE A 1 583 ? -11.260 0.169 34.747 1.00 87.88 583 PHE A O 1
ATOM 4388 N N . HIS A 1 584 ? -10.335 0.741 36.725 1.00 89.19 584 HIS A N 1
ATOM 4389 C CA . HIS A 1 584 ? -11.598 0.913 37.446 1.00 89.19 584 HIS A CA 1
ATOM 4390 C C . HIS A 1 584 ? -12.546 1.865 36.712 1.00 89.19 584 HIS A C 1
ATOM 4392 O O . HIS A 1 584 ? -13.686 1.504 36.438 1.00 89.19 584 HIS A O 1
ATOM 4398 N N . ASP A 1 585 ? -12.054 3.052 36.343 1.00 89.19 585 ASP A N 1
ATOM 4399 C CA . ASP A 1 585 ? -12.860 4.090 35.695 1.00 89.19 585 ASP A CA 1
ATOM 4400 C C . ASP A 1 585 ? -13.429 3.567 34.353 1.00 89.19 585 ASP A C 1
ATOM 4402 O O . ASP A 1 585 ? -14.603 3.776 34.037 1.00 89.19 585 ASP A O 1
ATOM 4406 N N . VAL A 1 586 ? -12.628 2.814 33.583 1.00 91.62 586 VAL A N 1
ATOM 4407 C CA . VAL A 1 586 ? -13.040 2.210 32.299 1.00 91.62 586 VAL A CA 1
ATOM 4408 C C . VAL A 1 586 ? -14.111 1.138 32.504 1.00 91.62 586 VAL A C 1
ATOM 4410 O O . VAL A 1 586 ? -15.124 1.122 31.803 1.00 91.62 586 VAL A O 1
ATOM 4413 N N . PHE A 1 587 ? -13.908 0.242 33.468 1.00 92.56 587 PHE A N 1
ATOM 4414 C CA . PHE A 1 587 ? -14.848 -0.832 33.784 1.00 92.56 587 PHE A CA 1
ATOM 4415 C C . PHE A 1 587 ? -16.145 -0.301 34.389 1.00 92.56 587 PHE A C 1
ATOM 4417 O O . PHE A 1 587 ? -17.215 -0.831 34.094 1.00 92.56 587 PHE A O 1
ATOM 4424 N N . GLU A 1 588 ? -16.074 0.768 35.176 1.00 90.75 588 GLU A N 1
ATOM 4425 C CA . GLU A 1 588 ? -17.237 1.489 35.672 1.00 90.75 588 GLU A CA 1
ATOM 4426 C C . GLU A 1 588 ? -18.026 2.126 34.525 1.00 90.75 588 GLU A C 1
ATOM 4428 O O . GLU A 1 588 ? -19.239 1.948 34.459 1.00 90.75 588 GLU A O 1
ATOM 4433 N N . ALA A 1 589 ? -17.359 2.798 33.583 1.00 91.12 589 ALA A N 1
ATOM 4434 C CA . ALA A 1 589 ? -18.014 3.339 32.391 1.00 91.12 589 ALA A CA 1
ATOM 4435 C C . ALA A 1 589 ? -18.671 2.251 31.520 1.00 91.12 589 ALA A C 1
ATOM 4437 O O . ALA A 1 589 ? -19.748 2.469 30.973 1.00 91.12 589 ALA A O 1
ATOM 4438 N N . ALA A 1 590 ? -18.072 1.061 31.424 1.00 91.38 590 ALA A N 1
ATOM 4439 C CA . ALA A 1 590 ? -18.649 -0.072 30.695 1.00 91.38 590 ALA A CA 1
ATOM 4440 C C . ALA A 1 590 ? -19.881 -0.704 31.383 1.00 91.38 590 ALA A C 1
ATOM 4442 O O . ALA A 1 590 ? -20.630 -1.437 30.735 1.00 91.38 590 ALA A O 1
ATOM 4443 N N . ARG A 1 591 ? -20.094 -0.440 32.681 1.00 90.06 591 ARG A N 1
ATOM 4444 C CA . ARG A 1 591 ? -21.288 -0.878 33.432 1.00 90.06 591 ARG A CA 1
ATOM 4445 C C . ARG A 1 591 ? -22.477 0.061 33.284 1.00 90.06 591 ARG A C 1
ATOM 4447 O O . ARG A 1 591 ? -23.581 -0.328 33.648 1.00 90.06 591 ARG A O 1
ATOM 4454 N N . ASP A 1 592 ? -22.254 1.285 32.818 1.00 88.75 592 ASP A N 1
ATOM 4455 C CA . ASP A 1 592 ? -23.319 2.271 32.672 1.00 88.75 592 ASP A CA 1
ATOM 4456 C C . ASP A 1 592 ? -24.379 1.758 31.671 1.00 88.75 592 ASP A C 1
ATOM 4458 O O . ASP A 1 592 ? -24.014 1.397 30.549 1.00 88.75 592 ASP A O 1
ATOM 4462 N N . PRO A 1 593 ? -25.681 1.730 32.016 1.00 85.00 593 PRO A N 1
ATOM 4463 C CA . PRO A 1 593 ? -26.745 1.339 31.086 1.00 85.00 593 PRO A CA 1
ATOM 4464 C C . PRO A 1 593 ? -26.799 2.188 29.803 1.00 85.00 593 PRO A C 1
ATOM 4466 O O . PRO A 1 593 ? -27.289 1.734 28.765 1.00 85.00 593 PRO A O 1
ATOM 4469 N N . ALA A 1 594 ? -26.294 3.426 29.844 1.00 86.69 594 ALA A N 1
ATOM 4470 C CA . ALA A 1 594 ? -26.191 4.286 28.667 1.00 86.69 594 ALA A CA 1
ATOM 4471 C C . ALA A 1 594 ? -25.059 3.865 27.710 1.00 86.69 594 ALA A C 1
ATOM 4473 O O . ALA A 1 594 ? -25.066 4.261 26.537 1.00 86.69 594 ALA A O 1
ATOM 4474 N N . CYS A 1 595 ? -24.112 3.046 28.179 1.00 89.19 595 CYS A N 1
ATOM 4475 C CA . CYS A 1 595 ? -22.965 2.587 27.408 1.00 89.19 595 CYS A CA 1
ATOM 4476 C C . CYS A 1 595 ? -23.394 1.778 26.173 1.00 89.19 595 CYS A C 1
ATOM 4478 O O . CYS A 1 595 ? -24.356 1.007 26.193 1.00 89.19 595 CYS A O 1
ATOM 4480 N N . LYS A 1 596 ? -22.672 1.964 25.062 1.00 90.69 596 LYS A N 1
ATOM 4481 C CA . LYS A 1 596 ? -22.898 1.255 23.785 1.00 90.69 596 LYS A CA 1
ATOM 4482 C C . LYS A 1 596 ? -21.752 0.316 23.410 1.00 90.69 596 LYS A C 1
ATOM 4484 O O . LYS A 1 596 ? -21.720 -0.187 22.285 1.00 90.69 596 LYS A O 1
ATOM 4489 N N . LEU A 1 597 ? -20.833 0.077 24.344 1.00 94.00 597 LEU A N 1
ATOM 4490 C CA . LEU A 1 597 ? -19.643 -0.726 24.117 1.00 94.00 597 LEU A CA 1
ATOM 4491 C C . LEU A 1 597 ? -20.011 -2.206 23.987 1.00 94.00 597 LEU A C 1
ATOM 4493 O O . LEU A 1 597 ? -20.353 -2.861 24.964 1.00 94.00 597 LEU A O 1
ATOM 4497 N N . ARG A 1 598 ? -19.889 -2.738 22.770 1.00 94.31 598 ARG A N 1
ATOM 4498 C CA . ARG A 1 598 ? -20.166 -4.143 22.442 1.00 94.31 598 ARG A CA 1
ATOM 4499 C C . ARG A 1 598 ? -18.933 -5.027 22.517 1.00 94.31 598 ARG A C 1
ATOM 4501 O O . ARG A 1 598 ? -19.053 -6.213 22.795 1.00 94.31 598 ARG A O 1
ATOM 4508 N N . SER A 1 599 ? -17.748 -4.476 22.265 1.00 95.38 599 SER A N 1
ATOM 4509 C CA . SER A 1 599 ? -16.497 -5.239 22.266 1.00 95.38 599 SER A CA 1
ATOM 4510 C C . SER A 1 599 ? -15.436 -4.564 23.124 1.00 95.38 599 SER A C 1
ATOM 4512 O O . SER A 1 599 ? -15.038 -3.438 22.833 1.00 95.38 599 SER A O 1
ATOM 4514 N N . LEU A 1 600 ? -14.899 -5.290 24.104 1.00 96.00 600 LEU A N 1
ATOM 4515 C CA . LEU A 1 600 ? -13.778 -4.857 24.936 1.00 96.00 600 LEU A CA 1
ATOM 4516 C C . LEU A 1 600 ? -12.625 -5.860 24.835 1.00 96.00 600 LEU A C 1
ATOM 4518 O O . LEU A 1 600 ? -12.803 -7.061 25.030 1.00 96.00 600 LEU A O 1
ATOM 4522 N N . ASN A 1 601 ? -11.422 -5.372 24.542 1.00 94.31 601 ASN A N 1
ATOM 4523 C CA . ASN A 1 601 ? -10.208 -6.181 24.583 1.00 94.31 601 ASN A CA 1
ATOM 4524 C C . ASN A 1 601 ? -9.216 -5.598 25.591 1.00 94.31 601 ASN A C 1
ATOM 4526 O O . ASN A 1 601 ? -8.722 -4.488 25.410 1.00 94.31 601 ASN A O 1
ATOM 4530 N N . VAL A 1 602 ? -8.922 -6.375 26.629 1.00 92.94 602 VAL A N 1
ATOM 4531 C CA . VAL A 1 602 ? -7.954 -6.080 27.699 1.00 92.94 602 VAL A CA 1
ATOM 4532 C C . VAL A 1 602 ? -6.930 -7.214 27.836 1.00 92.94 602 VAL A C 1
ATOM 4534 O O . VAL A 1 602 ? -6.339 -7.436 28.890 1.00 92.94 602 VAL A O 1
ATOM 4537 N N . SER A 1 603 ? -6.717 -7.958 26.750 1.00 89.75 603 SER A N 1
ATOM 4538 C CA . SER A 1 603 ? -5.749 -9.053 26.696 1.00 89.75 603 SER A CA 1
ATOM 4539 C C . SER A 1 603 ? -4.345 -8.555 27.004 1.00 89.75 603 SER A C 1
ATOM 4541 O O . SER A 1 603 ? -3.935 -7.508 26.508 1.00 89.75 603 SER A O 1
ATOM 4543 N N . LYS A 1 604 ? -3.577 -9.331 27.771 1.00 86.81 604 LYS A N 1
ATOM 4544 C CA . LYS A 1 604 ? -2.182 -9.037 28.140 1.00 86.81 604 LYS A CA 1
ATOM 4545 C C . LYS A 1 604 ? -1.991 -7.718 28.905 1.00 86.81 604 LYS A C 1
ATOM 4547 O O . LYS A 1 604 ? -0.853 -7.281 29.055 1.00 86.81 604 LYS A O 1
ATOM 4552 N N . CYS A 1 605 ? -3.066 -7.088 29.382 1.00 85.62 605 CYS A N 1
ATOM 4553 C CA . CYS A 1 605 ? -2.966 -5.968 30.310 1.00 85.62 605 CYS A CA 1
ATOM 4554 C C . CYS A 1 605 ? -2.421 -6.448 31.659 1.00 85.62 605 CYS A C 1
ATOM 4556 O O . CYS A 1 605 ? -2.689 -7.574 32.081 1.00 85.62 605 CYS A O 1
ATOM 4558 N N . LEU A 1 606 ? -1.706 -5.579 32.373 1.00 76.69 606 LEU A N 1
ATOM 4559 C CA . LEU A 1 606 ? -1.389 -5.833 33.778 1.00 76.69 606 LEU A CA 1
ATOM 4560 C C . LEU A 1 606 ? -2.558 -5.426 34.673 1.00 76.69 606 LEU A C 1
ATOM 4562 O O . LEU A 1 606 ? -2.598 -4.310 35.190 1.00 76.69 606 LEU A O 1
ATOM 4566 N N . LEU A 1 607 ? -3.502 -6.343 34.858 1.00 80.75 607 LEU A N 1
ATOM 4567 C CA . LEU A 1 607 ? -4.600 -6.177 35.804 1.00 80.75 607 LEU A CA 1
ATOM 4568 C C . LEU A 1 607 ? -4.168 -6.685 37.186 1.00 80.75 607 LEU A C 1
ATOM 4570 O O . LEU A 1 607 ? -3.657 -7.799 37.312 1.00 80.75 607 LEU A O 1
ATOM 4574 N N . GLY A 1 608 ? -4.365 -5.879 38.231 1.00 77.69 608 GLY A N 1
ATOM 4575 C CA . GLY A 1 608 ? -4.258 -6.365 39.605 1.00 77.69 608 GLY A CA 1
ATOM 4576 C C . GLY A 1 608 ? -5.427 -7.289 39.967 1.00 77.69 608 GLY A C 1
ATOM 4577 O O . GLY A 1 608 ? -6.434 -7.336 39.265 1.00 77.69 608 GLY A O 1
ATOM 4578 N N . ALA A 1 609 ? -5.332 -7.988 41.103 1.00 80.44 609 ALA A N 1
ATOM 4579 C CA . ALA A 1 609 ? -6.425 -8.839 41.597 1.00 80.44 609 ALA A CA 1
ATOM 4580 C C . ALA A 1 609 ? -7.743 -8.056 41.769 1.00 80.44 609 ALA A C 1
ATOM 4582 O O . ALA A 1 609 ? -8.806 -8.523 41.370 1.00 80.44 609 ALA A O 1
ATOM 4583 N N . GLU A 1 610 ? -7.652 -6.827 42.277 1.00 84.38 610 GLU A N 1
ATOM 4584 C CA . GLU A 1 610 ? -8.795 -5.920 42.421 1.00 84.38 610 GLU A CA 1
ATOM 4585 C C . GLU A 1 610 ? -9.400 -5.500 41.071 1.00 84.38 610 GLU A C 1
ATOM 4587 O O . GLU A 1 610 ? -10.618 -5.444 40.921 1.00 84.38 610 GLU A O 1
ATOM 4592 N N . ASP A 1 611 ? -8.561 -5.262 40.055 1.00 86.12 611 ASP A N 1
ATOM 4593 C CA . ASP A 1 611 ? -9.020 -4.914 38.705 1.00 86.12 611 ASP A CA 1
ATOM 4594 C C . ASP A 1 611 ? -9.733 -6.097 38.043 1.00 86.12 611 ASP A C 1
ATOM 4596 O O . ASP A 1 611 ? -10.722 -5.913 37.336 1.00 86.12 611 ASP A O 1
ATOM 4600 N N . ALA A 1 612 ? -9.266 -7.321 38.304 1.00 87.38 612 ALA A N 1
ATOM 4601 C CA . ALA A 1 612 ? -9.921 -8.541 37.850 1.00 87.38 612 ALA A CA 1
ATOM 4602 C C . ALA A 1 612 ? -11.287 -8.744 38.526 1.00 87.38 612 ALA A C 1
ATOM 4604 O O . ALA A 1 612 ? -12.250 -9.101 37.846 1.00 87.38 612 ALA A O 1
ATOM 4605 N N . LEU A 1 613 ? -11.411 -8.464 39.832 1.00 88.62 613 LEU A N 1
ATOM 4606 C CA . LEU A 1 613 ? -12.704 -8.465 40.534 1.00 88.62 613 LEU A CA 1
ATOM 4607 C C . LEU A 1 613 ? -13.653 -7.404 39.969 1.00 88.62 613 LEU A C 1
ATOM 4609 O O . LEU A 1 613 ? -14.826 -7.699 39.726 1.00 88.62 613 LEU A O 1
ATOM 4613 N N . CYS A 1 614 ? -13.139 -6.201 39.701 1.00 90.25 614 CYS A N 1
ATOM 4614 C CA . CYS A 1 614 ? -13.889 -5.128 39.057 1.00 90.25 614 CYS A CA 1
ATOM 4615 C C . CYS A 1 614 ? -14.399 -5.550 37.672 1.00 90.25 614 CYS A C 1
ATOM 4617 O O . CYS A 1 614 ? -15.593 -5.434 37.399 1.00 90.25 614 CYS A O 1
ATOM 4619 N N . LEU A 1 615 ? -13.532 -6.129 36.834 1.00 92.00 615 LEU A N 1
ATOM 4620 C CA . LEU A 1 615 ? -13.907 -6.652 35.519 1.00 92.00 615 LEU A CA 1
ATOM 4621 C C . LEU A 1 615 ? -14.938 -7.786 35.622 1.00 92.00 615 LEU A C 1
ATOM 4623 O O . LEU A 1 615 ? -15.872 -7.835 34.823 1.00 92.00 615 LEU A O 1
ATOM 4627 N N . GLY A 1 616 ? -14.807 -8.668 36.616 1.00 91.31 616 GLY A N 1
ATOM 4628 C CA . GLY A 1 616 ? -15.788 -9.715 36.903 1.00 91.31 616 GLY A CA 1
ATOM 4629 C C . GLY A 1 616 ? -17.166 -9.151 37.245 1.00 91.31 616 GLY A C 1
ATOM 4630 O O . GLY A 1 616 ? -18.176 -9.618 36.715 1.00 91.31 616 GLY A O 1
ATOM 4631 N N . GLU A 1 617 ? -17.225 -8.094 38.059 1.00 91.00 617 GLU A N 1
ATOM 4632 C CA . GLU A 1 617 ? -18.483 -7.389 38.300 1.00 91.00 617 GLU A CA 1
ATOM 4633 C C . GLU A 1 617 ? -19.002 -6.678 37.042 1.00 91.00 617 GLU A C 1
ATOM 4635 O O . GLU A 1 617 ? -20.211 -6.663 36.802 1.00 91.00 617 GLU A O 1
ATOM 4640 N N . THR A 1 618 ? -18.118 -6.104 36.226 1.00 92.56 618 THR A N 1
ATOM 4641 C CA . THR A 1 618 ? -18.500 -5.473 34.959 1.00 92.56 618 THR A CA 1
ATOM 4642 C C . THR A 1 618 ? -19.130 -6.463 34.001 1.00 92.56 618 THR A C 1
ATOM 4644 O O . THR A 1 618 ? -20.182 -6.165 33.447 1.00 92.56 618 THR A O 1
ATOM 4647 N N . VAL A 1 619 ? -18.568 -7.662 33.866 1.00 93.06 619 VAL A N 1
ATOM 4648 C CA . VAL A 1 619 ? -19.183 -8.745 33.089 1.00 93.06 619 VAL A CA 1
ATOM 4649 C C . VAL A 1 619 ? -20.540 -9.112 33.675 1.00 93.06 619 VAL A C 1
ATOM 4651 O O . VAL A 1 619 ? -21.513 -9.189 32.937 1.00 93.06 619 VAL A O 1
ATOM 4654 N N . ARG A 1 620 ? -20.643 -9.254 34.998 1.00 91.50 620 ARG A N 1
ATOM 4655 C CA . ARG A 1 620 ? -21.907 -9.591 35.664 1.00 91.50 620 ARG A CA 1
ATOM 4656 C C . ARG A 1 620 ? -23.025 -8.576 35.398 1.00 91.50 620 ARG A C 1
ATOM 4658 O O . ARG A 1 620 ? -24.170 -8.976 35.229 1.00 91.50 620 ARG A O 1
ATOM 4665 N N . ARG A 1 621 ? -22.707 -7.276 35.396 1.00 90.81 621 ARG A N 1
ATOM 4666 C CA . ARG A 1 621 ? -23.700 -6.186 35.312 1.00 90.81 621 ARG A CA 1
ATOM 4667 C C . ARG A 1 621 ? -23.884 -5.577 33.923 1.00 90.81 621 ARG A C 1
ATOM 4669 O O . ARG A 1 621 ? -24.849 -4.849 33.731 1.00 90.81 621 ARG A O 1
ATOM 4676 N N . SER A 1 622 ? -22.961 -5.790 32.989 1.00 90.38 622 SER A N 1
ATOM 4677 C CA . SER A 1 622 ? -23.066 -5.183 31.661 1.00 90.38 622 SER A CA 1
ATOM 4678 C C . SER A 1 622 ? -24.234 -5.781 30.878 1.00 90.38 622 SER A C 1
ATOM 4680 O O . SER A 1 622 ? -24.395 -6.998 30.824 1.00 90.38 622 SER A O 1
ATOM 4682 N N . GLU A 1 623 ? -25.017 -4.911 30.242 1.00 88.12 623 GLU A N 1
ATOM 4683 C CA . GLU A 1 623 ? -26.156 -5.288 29.394 1.00 88.12 623 GLU A CA 1
ATOM 4684 C C . GLU A 1 623 ? -25.842 -5.168 27.892 1.00 88.12 623 GLU A C 1
ATOM 4686 O O . GLU A 1 623 ? -26.578 -5.685 27.054 1.00 88.12 623 GLU A O 1
ATOM 4691 N N . CYS A 1 624 ? -24.756 -4.473 27.531 1.00 88.88 624 CYS A N 1
ATOM 4692 C CA . CYS A 1 624 ? -24.418 -4.138 26.145 1.00 88.88 624 CYS A CA 1
ATOM 4693 C C . CYS A 1 624 ? -23.178 -4.860 25.602 1.00 88.88 624 CYS A C 1
ATOM 4695 O O . CYS A 1 624 ? -22.991 -4.894 24.384 1.00 88.88 624 CYS A O 1
ATOM 4697 N N . LEU A 1 625 ? -22.339 -5.429 26.475 1.00 92.81 625 LEU A N 1
ATOM 4698 C CA . LEU A 1 625 ? -21.092 -6.070 26.075 1.00 92.81 625 LEU A CA 1
ATOM 4699 C C . LEU A 1 625 ? -21.370 -7.450 25.463 1.00 92.81 625 LEU A C 1
ATOM 4701 O O . LEU A 1 625 ? -21.835 -8.354 26.156 1.00 92.81 625 LEU A O 1
ATOM 4705 N N . ASP A 1 626 ? -21.048 -7.607 24.177 1.00 91.94 626 ASP A N 1
ATOM 4706 C CA . ASP A 1 626 ? -21.217 -8.836 23.391 1.00 91.94 626 ASP A CA 1
ATOM 4707 C C . ASP A 1 626 ? -19.923 -9.669 23.346 1.00 91.94 626 ASP A C 1
ATOM 4709 O O . ASP A 1 626 ? -19.971 -10.898 23.261 1.00 91.94 626 ASP A O 1
ATOM 4713 N N . ALA A 1 627 ? -18.755 -9.019 23.389 1.00 92.25 627 ALA A N 1
ATOM 4714 C CA . ALA A 1 627 ? -17.451 -9.661 23.254 1.00 92.25 627 ALA A CA 1
ATOM 4715 C C . ALA A 1 627 ? -16.421 -9.122 24.257 1.00 92.25 627 ALA A C 1
ATOM 4717 O O . ALA A 1 627 ? -16.163 -7.916 24.316 1.00 92.25 627 ALA A O 1
ATOM 4718 N N . LEU A 1 628 ? -15.767 -10.031 24.983 1.00 94.56 628 LEU A N 1
ATOM 4719 C CA . LEU A 1 628 ? -14.657 -9.736 25.887 1.00 94.56 628 LEU A CA 1
ATOM 4720 C C . LEU A 1 628 ? -13.447 -10.608 25.540 1.00 94.56 628 LEU A C 1
ATOM 4722 O O . LEU A 1 628 ? -13.552 -11.832 25.467 1.00 94.56 628 LEU A O 1
ATOM 4726 N N . ARG A 1 629 ? -12.283 -9.979 25.361 1.00 92.31 629 ARG A N 1
ATOM 4727 C CA . ARG A 1 629 ? -10.998 -10.681 25.229 1.00 92.31 629 ARG A CA 1
ATOM 4728 C C . ARG A 1 629 ? -10.070 -10.323 26.384 1.00 92.31 629 ARG A C 1
ATOM 4730 O O . ARG A 1 629 ? -9.781 -9.143 26.598 1.00 92.31 629 ARG A O 1
ATOM 4737 N N . LEU A 1 630 ? -9.604 -11.348 27.087 1.00 91.12 630 LEU A N 1
ATOM 4738 C CA . LEU A 1 630 ? -8.695 -11.292 28.229 1.00 91.12 630 LEU A CA 1
ATOM 4739 C C . LEU A 1 630 ? -7.688 -12.458 28.120 1.00 91.12 630 LEU A C 1
ATOM 4741 O O . LEU A 1 630 ? -7.559 -13.305 29.001 1.00 91.12 630 LEU A O 1
ATOM 4745 N N . GLU A 1 631 ? -6.976 -12.526 26.995 1.00 86.50 631 GLU A N 1
ATOM 4746 C CA . GLU A 1 631 ? -5.906 -13.510 26.806 1.00 86.50 631 GLU A CA 1
ATOM 4747 C C . GLU A 1 631 ? -4.658 -13.165 27.633 1.00 86.50 631 GLU A C 1
ATOM 4749 O O . GLU A 1 631 ? -4.377 -12.001 27.936 1.00 86.50 631 GLU A O 1
ATOM 4754 N N . GLY A 1 632 ? -3.832 -14.175 27.907 1.00 80.62 632 GLY A N 1
ATOM 4755 C CA . GLY A 1 632 ? -2.498 -14.005 28.484 1.00 80.62 632 GLY A CA 1
ATOM 4756 C C . GLY A 1 632 ? -2.456 -13.904 30.008 1.00 80.62 632 GLY A C 1
ATOM 4757 O O . GLY A 1 632 ? -1.387 -13.619 30.548 1.00 80.62 632 GLY A O 1
ATOM 4758 N N . GLY A 1 633 ? -3.573 -14.166 30.695 1.00 80.00 633 GLY A N 1
ATOM 4759 C CA . GLY A 1 633 ? -3.615 -14.235 32.156 1.00 80.00 633 GLY A CA 1
ATOM 4760 C C . GLY A 1 633 ? -2.652 -15.292 32.699 1.00 80.00 633 GLY A C 1
ATOM 4761 O O . GLY A 1 633 ? -2.575 -16.405 32.175 1.00 80.00 633 GLY A O 1
ATOM 4762 N N . THR A 1 634 ? -1.889 -14.959 33.735 1.00 78.06 634 THR A N 1
ATOM 4763 C CA . THR A 1 634 ? -0.875 -15.870 34.309 1.00 78.06 634 THR A CA 1
ATOM 4764 C C . THR A 1 634 ? -1.326 -16.532 35.600 1.00 78.06 634 THR A C 1
ATOM 4766 O O . THR A 1 634 ? -0.753 -17.547 36.000 1.00 78.06 634 THR A O 1
ATOM 4769 N N . ARG A 1 635 ? -2.355 -15.977 36.245 1.00 82.00 635 ARG A N 1
ATOM 4770 C CA . ARG A 1 635 ? -2.899 -16.459 37.516 1.00 82.00 635 ARG A CA 1
ATOM 4771 C C . ARG A 1 635 ? -4.400 -16.663 37.393 1.00 82.00 635 ARG A C 1
ATOM 4773 O O . ARG A 1 635 ? -5.085 -15.865 36.763 1.00 82.00 635 ARG A O 1
ATOM 4780 N N . LEU A 1 636 ? -4.930 -17.681 38.072 1.00 80.38 636 LEU A N 1
ATOM 4781 C CA . LEU A 1 636 ? -6.377 -17.915 38.111 1.00 80.38 636 LEU A CA 1
ATOM 4782 C C . LEU A 1 636 ? -7.149 -16.703 38.645 1.00 80.38 636 LEU A C 1
ATOM 4784 O O . LEU A 1 636 ? -8.212 -16.397 38.124 1.00 80.38 636 LEU A O 1
ATOM 4788 N N . GLY A 1 637 ? -6.604 -15.974 39.625 1.00 78.56 637 GLY A N 1
ATOM 4789 C CA . GLY A 1 637 ? -7.244 -14.774 40.177 1.00 78.56 637 GLY A CA 1
ATOM 4790 C C . GLY A 1 637 ? -7.482 -13.646 39.162 1.00 78.56 637 GLY A C 1
ATOM 4791 O O . GLY A 1 637 ? -8.331 -12.801 39.406 1.00 78.56 637 GLY A O 1
ATOM 4792 N N . GLU A 1 638 ? -6.788 -13.646 38.019 1.00 82.50 638 GLU A N 1
ATOM 4793 C CA . GLU A 1 638 ? -6.962 -12.643 36.955 1.00 82.50 638 GLU A CA 1
ATOM 4794 C C . GLU A 1 638 ? -8.162 -12.955 36.044 1.00 82.50 638 GLU A C 1
ATOM 4796 O O . GLU A 1 638 ? -8.735 -12.052 35.444 1.00 82.50 638 GLU A O 1
ATOM 4801 N N . VAL A 1 639 ? -8.551 -14.230 35.939 1.00 86.06 639 VAL A N 1
ATOM 4802 C CA . VAL A 1 639 ? -9.562 -14.712 34.978 1.00 86.06 639 VAL A CA 1
ATOM 4803 C C . VAL A 1 639 ? -10.799 -15.311 35.650 1.00 86.06 639 VAL A C 1
ATOM 4805 O O . VAL A 1 639 ? -11.892 -15.282 35.087 1.00 86.06 639 VAL A O 1
ATOM 4808 N N . LEU A 1 640 ? -10.655 -15.843 36.866 1.00 86.62 640 LEU A N 1
ATOM 4809 C CA . LEU A 1 640 ? -11.729 -16.511 37.595 1.00 86.62 640 LEU A CA 1
ATOM 4810 C C . LEU A 1 640 ? -12.886 -15.561 37.945 1.00 86.62 640 LEU A C 1
ATOM 4812 O O . LEU A 1 640 ? -14.029 -15.962 37.723 1.00 86.62 640 LEU A O 1
ATOM 4816 N N . PRO A 1 641 ? -12.661 -14.309 38.401 1.00 89.81 641 PRO A N 1
ATOM 4817 C CA . PRO A 1 641 ? -13.765 -13.382 38.652 1.00 89.81 641 PRO A CA 1
ATOM 4818 C C . PRO A 1 641 ? -14.639 -13.132 37.416 1.00 89.81 641 PRO A C 1
ATOM 4820 O O . PRO A 1 641 ? -15.855 -13.025 37.539 1.00 89.81 641 PRO A O 1
ATOM 4823 N N . VAL A 1 642 ? -14.040 -13.099 36.221 1.00 90.25 642 VAL A N 1
ATOM 4824 C CA . VAL A 1 642 ? -14.767 -12.957 34.951 1.00 90.25 642 VAL A CA 1
ATOM 4825 C C . VAL A 1 642 ? -15.663 -14.164 34.694 1.00 90.25 642 VAL A C 1
ATOM 4827 O O . VAL A 1 642 ? -16.843 -13.984 34.408 1.00 90.25 642 VAL A O 1
ATOM 4830 N N . LEU A 1 643 ? -15.142 -15.382 34.865 1.00 87.56 643 LEU A N 1
ATOM 4831 C CA . LEU A 1 643 ? -15.915 -16.618 34.696 1.00 87.56 643 LEU A CA 1
ATOM 4832 C C . LEU A 1 643 ? -17.079 -16.733 35.688 1.00 87.56 643 LEU A C 1
ATOM 4834 O O . LEU A 1 643 ? -18.157 -17.181 35.307 1.00 87.56 643 LEU A O 1
ATOM 4838 N N . LEU A 1 644 ? -16.882 -16.315 36.941 1.00 87.75 644 LEU A N 1
ATOM 4839 C CA . LEU A 1 644 ? -17.946 -16.308 37.950 1.00 87.75 644 LEU A CA 1
ATOM 4840 C C . LEU A 1 644 ? -19.010 -15.245 37.645 1.00 87.75 644 LEU A C 1
ATOM 4842 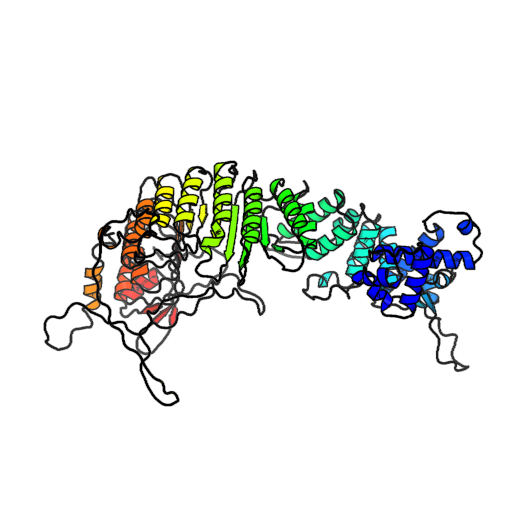O O . LEU A 1 644 ? -20.201 -15.500 37.807 1.00 87.75 644 LEU A O 1
ATOM 4846 N N . GLY A 1 645 ? -18.595 -14.070 37.159 1.00 87.44 645 GLY A N 1
ATOM 4847 C CA . GLY A 1 645 ? -19.503 -13.001 36.741 1.00 87.44 645 GLY A CA 1
ATOM 4848 C C . GLY A 1 645 ? -20.430 -13.400 35.588 1.00 87.44 645 GLY A C 1
ATOM 4849 O O . GLY A 1 645 ? -21.551 -12.902 35.514 1.00 87.44 645 GLY A O 1
ATOM 4850 N N . LEU A 1 646 ? -20.018 -14.347 34.734 1.00 86.88 646 LEU A N 1
ATOM 4851 C CA . LEU A 1 646 ? -20.861 -14.866 33.646 1.00 86.88 646 LEU A CA 1
ATOM 4852 C C . LEU A 1 646 ? -22.151 -15.521 34.128 1.00 86.88 646 LEU A C 1
ATOM 4854 O O . LEU A 1 646 ? -23.104 -15.572 33.354 1.00 86.88 646 LEU A O 1
ATOM 4858 N N . ALA A 1 647 ? -22.180 -16.040 35.360 1.00 85.50 647 ALA A N 1
ATOM 4859 C CA . ALA A 1 647 ? -23.335 -16.768 35.877 1.00 85.50 647 ALA A CA 1
ATOM 4860 C C . ALA A 1 647 ? -24.630 -15.944 35.798 1.00 85.50 647 ALA A C 1
ATOM 4862 O O . ALA A 1 647 ? -25.679 -16.518 35.513 1.00 85.50 647 ALA A O 1
ATOM 4863 N N . ASP A 1 648 ? -24.533 -14.623 35.992 1.00 87.44 648 ASP A N 1
ATOM 4864 C CA . ASP A 1 648 ? -25.676 -13.703 35.942 1.00 87.44 648 ASP A CA 1
ATOM 4865 C C . ASP A 1 648 ? -25.671 -12.803 34.690 1.00 87.44 648 ASP A C 1
ATOM 4867 O O . ASP A 1 648 ? -26.590 -12.009 34.496 1.00 87.44 648 ASP A O 1
ATOM 4871 N N . ASN A 1 649 ? -24.654 -12.904 33.827 1.00 88.56 649 ASN A N 1
ATOM 4872 C CA . ASN A 1 649 ? -24.600 -12.112 32.600 1.00 88.56 649 ASN A CA 1
ATOM 4873 C C . ASN A 1 649 ? -25.570 -12.663 31.539 1.00 88.56 649 ASN A C 1
ATOM 4875 O O . ASN A 1 649 ? -25.690 -13.875 31.351 1.00 88.56 649 ASN A O 1
ATOM 4879 N N . THR A 1 650 ? -26.224 -11.759 30.806 1.00 88.62 650 THR A N 1
ATOM 4880 C CA . THR A 1 650 ? -27.201 -12.103 29.758 1.00 88.62 650 THR A CA 1
ATOM 4881 C C . THR A 1 650 ? -26.867 -11.536 28.374 1.00 88.62 650 THR A C 1
ATOM 4883 O O . THR A 1 650 ? -27.565 -11.850 27.409 1.00 88.62 650 THR A O 1
ATOM 4886 N N . SER A 1 651 ? -25.800 -10.739 28.242 1.00 90.38 651 SER A N 1
ATOM 4887 C CA . SER A 1 651 ? -25.430 -10.058 26.992 1.00 90.38 651 SER A CA 1
ATOM 4888 C C . SER A 1 651 ? -24.250 -10.709 26.265 1.00 90.38 651 SER A C 1
ATOM 4890 O O . SER A 1 651 ? -24.240 -10.784 25.037 1.00 90.38 651 SER A O 1
ATOM 4892 N N . LEU A 1 652 ? -23.254 -11.198 27.006 1.00 89.69 652 LEU A N 1
ATOM 4893 C CA . LEU A 1 652 ? -21.959 -11.609 26.481 1.00 89.69 652 LEU A CA 1
ATOM 4894 C C . LEU A 1 652 ? -22.095 -12.888 25.657 1.00 89.69 652 LEU A C 1
ATOM 4896 O O . LEU A 1 652 ? -22.618 -13.897 26.133 1.00 89.69 652 LEU A O 1
ATOM 4900 N N . GLN A 1 653 ? -21.591 -12.844 24.425 1.00 87.94 653 GLN A N 1
ATOM 4901 C CA . GLN A 1 653 ? -21.639 -13.936 23.452 1.00 87.94 653 GLN A CA 1
ATOM 4902 C C . GLN A 1 653 ? -20.260 -14.537 23.182 1.00 87.94 653 GLN A C 1
ATOM 4904 O O . GLN A 1 653 ? -20.168 -15.736 22.919 1.00 87.94 653 GLN A O 1
ATOM 4909 N N . LEU A 1 654 ? -19.200 -13.729 23.238 1.00 87.62 654 LEU A N 1
ATOM 4910 C CA . LEU A 1 654 ? -17.823 -14.164 23.020 1.00 87.62 654 LEU A CA 1
ATOM 4911 C C . LEU A 1 654 ? -16.966 -13.837 24.238 1.00 87.62 654 LEU A C 1
ATOM 4913 O O . LEU A 1 654 ? -16.857 -12.675 24.632 1.00 87.62 654 LEU A O 1
ATOM 4917 N N . LEU A 1 655 ? -16.305 -14.856 24.777 1.00 88.00 655 LEU A N 1
ATOM 4918 C CA . LEU A 1 655 ? -15.294 -14.709 25.810 1.00 88.00 655 LEU A CA 1
ATOM 4919 C C . LEU A 1 655 ? -14.016 -15.449 25.414 1.00 88.00 655 LEU A C 1
ATOM 4921 O O . LEU A 1 655 ? -14.032 -16.662 25.197 1.00 88.00 655 LEU A O 1
ATOM 4925 N N . ASP A 1 656 ? -12.907 -14.720 25.358 1.00 86.31 656 ASP A N 1
ATOM 4926 C CA . ASP A 1 656 ? -11.583 -15.292 25.122 1.00 86.31 656 ASP A CA 1
ATOM 4927 C C . ASP A 1 656 ? -10.690 -15.147 26.353 1.00 86.31 656 ASP A C 1
ATOM 4929 O O . ASP A 1 656 ? -10.395 -14.028 26.775 1.00 86.31 656 ASP A O 1
ATOM 4933 N N . LEU A 1 657 ? -10.276 -16.280 26.922 1.00 87.19 657 LEU A N 1
ATOM 4934 C CA . LEU A 1 657 ? -9.383 -16.382 28.077 1.00 87.19 657 LEU A CA 1
ATOM 4935 C C . LEU A 1 657 ? -8.142 -17.229 27.757 1.00 87.19 657 LEU A C 1
ATOM 4937 O O . LEU A 1 657 ? -7.562 -17.837 28.661 1.00 87.19 657 LEU A O 1
ATOM 4941 N N . GLY A 1 658 ? -7.734 -17.314 26.487 1.00 81.75 658 GLY A N 1
ATOM 4942 C CA . GLY A 1 658 ? -6.574 -18.109 26.080 1.00 81.75 658 GLY A CA 1
ATOM 4943 C C . GLY A 1 658 ? -5.317 -17.806 26.912 1.00 81.75 658 GLY A C 1
ATOM 4944 O O . GLY A 1 658 ? -4.877 -16.659 27.023 1.00 81.75 658 GLY A O 1
ATOM 4945 N N . SER A 1 659 ? -4.714 -18.833 27.513 1.00 81.69 659 SER A N 1
ATOM 4946 C CA . SER A 1 659 ? -3.458 -18.734 28.261 1.00 81.69 659 SER A CA 1
ATOM 4947 C C . SER A 1 659 ? -2.742 -20.077 28.345 1.00 81.69 659 SER A C 1
ATOM 4949 O O . SER A 1 659 ? -3.342 -21.091 28.672 1.00 81.69 659 SER A O 1
ATOM 4951 N N . GLN A 1 660 ? -1.424 -20.076 28.129 1.00 75.06 660 GLN A N 1
ATOM 4952 C CA . GLN A 1 660 ? -0.598 -21.290 28.145 1.00 75.06 660 GLN A CA 1
ATOM 4953 C C . GLN A 1 660 ? -0.151 -21.745 29.544 1.00 75.06 660 GLN A C 1
ATOM 4955 O O . GLN A 1 660 ? 0.475 -22.797 29.660 1.00 75.06 660 GLN A O 1
ATOM 4960 N N . ARG A 1 661 ? -0.375 -20.940 30.592 1.00 75.88 661 ARG A N 1
ATOM 4961 C CA . ARG A 1 661 ? 0.195 -21.181 31.936 1.00 75.88 661 ARG A CA 1
ATOM 4962 C C . ARG A 1 661 ? -0.852 -21.391 33.030 1.00 75.88 661 ARG A C 1
ATOM 4964 O O . ARG A 1 661 ? -0.480 -21.516 34.193 1.00 75.88 661 ARG A O 1
ATOM 4971 N N . LEU A 1 662 ? -2.137 -21.414 32.682 1.00 80.00 662 LEU A N 1
ATOM 4972 C CA . LEU A 1 662 ? -3.203 -21.574 33.663 1.00 80.00 662 LEU A CA 1
ATOM 4973 C C . LEU A 1 662 ? -3.489 -23.050 33.930 1.00 80.00 662 LEU A C 1
ATOM 4975 O O . LEU A 1 662 ? -3.759 -23.828 33.013 1.00 80.00 662 LEU A O 1
ATOM 4979 N N . VAL A 1 663 ? -3.440 -23.401 35.212 1.00 78.75 663 VAL A N 1
ATOM 4980 C CA . VAL A 1 663 ? -3.840 -24.706 35.731 1.00 78.75 663 VAL A CA 1
ATOM 4981 C C . VAL A 1 663 ? -5.063 -24.493 36.608 1.00 78.75 663 VAL A C 1
ATOM 4983 O O . VAL A 1 663 ? -5.002 -23.696 37.541 1.00 78.75 663 VAL A O 1
ATOM 4986 N N . LEU A 1 664 ? -6.163 -25.170 36.291 1.00 79.62 664 LEU A N 1
ATOM 4987 C CA . LEU A 1 664 ? -7.408 -25.134 37.046 1.00 79.62 664 LEU A CA 1
ATOM 4988 C C . LEU A 1 664 ? -7.518 -26.402 37.895 1.00 79.62 664 LEU A C 1
ATOM 4990 O O . LEU A 1 664 ? -7.580 -27.504 37.355 1.00 79.62 664 LEU A O 1
ATOM 4994 N N . GLU A 1 665 ? -7.511 -26.231 39.214 1.00 80.62 665 GLU A N 1
ATOM 4995 C CA . GLU A 1 665 ? -7.706 -27.315 40.184 1.00 80.62 665 GLU A CA 1
ATOM 4996 C C . GLU A 1 665 ? -9.191 -27.716 40.280 1.00 80.62 665 GLU A C 1
ATOM 4998 O O . GLU A 1 665 ? -10.081 -27.015 39.780 1.00 80.62 665 GLU A O 1
ATOM 5003 N N . ASP A 1 666 ? -9.474 -28.831 40.949 1.00 72.44 666 ASP A N 1
ATOM 5004 C CA . ASP A 1 666 ? -10.793 -29.471 40.932 1.00 72.44 666 ASP A CA 1
ATOM 5005 C C . ASP A 1 666 ? -11.915 -28.594 41.530 1.00 72.44 666 ASP A C 1
ATOM 5007 O O . ASP A 1 666 ? -12.968 -28.406 40.918 1.00 72.44 666 ASP A O 1
ATOM 5011 N N . GLY A 1 667 ? -11.664 -27.944 42.673 1.00 75.75 667 GLY A N 1
ATOM 5012 C CA . GLY A 1 667 ? -12.627 -27.030 43.309 1.00 75.75 667 GLY A CA 1
ATOM 5013 C C . GLY A 1 667 ? -13.032 -25.840 42.415 1.00 75.75 667 GLY A C 1
ATOM 5014 O O . GLY A 1 667 ? -14.220 -25.655 42.137 1.00 75.75 667 GLY A O 1
ATOM 5015 N N . PRO A 1 668 ? -12.075 -25.040 41.904 1.00 77.75 668 PRO A N 1
ATOM 5016 C CA . PRO A 1 668 ? -12.350 -23.994 40.917 1.00 77.75 668 PRO A CA 1
ATOM 5017 C C . PRO A 1 668 ? -13.019 -24.507 39.633 1.00 77.75 668 PRO A C 1
ATOM 5019 O O . PRO A 1 668 ? -13.843 -23.797 39.055 1.00 77.75 668 PRO A O 1
ATOM 5022 N N . THR A 1 669 ? -12.719 -25.737 39.201 1.00 75.25 669 THR A N 1
ATOM 5023 C CA . THR A 1 669 ? -13.360 -26.360 38.030 1.00 75.25 669 THR A CA 1
ATOM 5024 C C . THR A 1 669 ? -14.867 -26.512 38.230 1.00 75.25 669 THR A C 1
ATOM 5026 O O . THR A 1 669 ? -15.633 -26.140 37.336 1.00 75.25 669 THR A O 1
ATOM 5029 N N . GLN A 1 670 ? -15.311 -26.974 39.404 1.00 73.81 670 GLN A N 1
ATOM 5030 C CA . GLN A 1 670 ? -16.740 -27.087 39.726 1.00 73.81 670 GLN A CA 1
ATOM 5031 C C . GLN A 1 670 ? -17.445 -25.722 39.684 1.00 73.81 670 GLN A C 1
ATOM 5033 O O . GLN A 1 670 ? -18.510 -25.589 39.079 1.00 73.81 670 GLN A O 1
ATOM 5038 N N . LEU A 1 671 ? -16.827 -24.685 40.261 1.00 77.44 671 LEU A N 1
ATOM 5039 C CA . LEU A 1 671 ? -17.376 -23.321 40.278 1.00 77.44 671 LEU A CA 1
ATOM 5040 C C . LEU A 1 671 ? -17.512 -22.725 38.869 1.00 77.44 671 LEU A C 1
ATOM 5042 O O . LEU A 1 671 ? -18.541 -22.127 38.536 1.00 77.44 671 LEU A O 1
ATOM 5046 N N . VAL A 1 672 ? -16.496 -22.912 38.022 1.00 80.12 672 VAL A N 1
ATOM 5047 C CA . VAL A 1 672 ? -16.530 -22.473 36.619 1.00 80.12 672 VAL A CA 1
ATOM 5048 C C . VAL A 1 672 ? -17.622 -23.221 35.855 1.00 80.12 672 VAL A C 1
ATOM 5050 O O . VAL A 1 672 ? -18.434 -22.588 35.182 1.00 80.12 672 VAL A O 1
ATOM 5053 N N . CYS A 1 673 ? -17.712 -24.546 36.004 1.00 76.00 673 CYS A N 1
ATOM 5054 C CA . CYS A 1 673 ? -18.743 -25.345 35.338 1.00 76.00 673 CYS A CA 1
ATOM 5055 C C . CYS A 1 673 ? -20.158 -24.947 35.772 1.00 76.00 673 CYS A C 1
ATOM 5057 O O . CYS A 1 673 ? -21.048 -24.843 34.928 1.00 76.00 673 CYS A O 1
ATOM 5059 N N . GLN A 1 674 ? -20.369 -24.677 37.062 1.00 78.44 674 GLN A N 1
ATOM 5060 C CA . GLN A 1 674 ? -21.658 -24.212 37.573 1.00 78.44 674 GLN A CA 1
ATOM 5061 C C . GLN A 1 674 ? -22.031 -22.832 37.013 1.00 78.44 674 GLN A C 1
ATOM 5063 O O . GLN A 1 674 ? -23.190 -22.605 36.659 1.00 78.44 674 GLN A O 1
ATOM 5068 N N . SER A 1 675 ? -21.061 -21.922 36.905 1.00 80.75 675 SER A N 1
ATOM 5069 C CA . SER A 1 675 ? -21.269 -20.578 36.348 1.00 80.75 675 SER A CA 1
ATOM 5070 C C . SER A 1 675 ? -21.619 -20.638 34.858 1.00 80.75 675 SER A C 1
ATOM 5072 O O . SER A 1 675 ? -22.586 -20.016 34.421 1.00 80.75 675 SER A O 1
ATOM 5074 N N . LEU A 1 676 ? -20.906 -21.469 34.091 1.00 79.88 676 LEU A N 1
ATOM 5075 C CA . LEU A 1 676 ? -21.190 -21.710 32.672 1.00 79.88 676 LEU A CA 1
ATOM 5076 C C . LEU A 1 676 ? -22.541 -22.401 32.450 1.00 79.88 676 LEU A C 1
ATOM 5078 O O . LEU A 1 676 ? -23.243 -22.080 31.495 1.00 79.88 676 LEU A O 1
ATOM 5082 N N . ALA A 1 677 ? -22.939 -23.320 33.336 1.00 75.88 677 ALA A N 1
ATOM 5083 C CA . ALA A 1 677 ? -24.236 -23.987 33.245 1.00 75.88 677 ALA A CA 1
ATOM 5084 C C . ALA A 1 677 ? -25.408 -23.002 33.406 1.00 75.88 677 ALA A C 1
ATOM 5086 O O . ALA A 1 677 ? -26.425 -23.147 32.715 1.00 75.88 677 ALA A O 1
ATOM 5087 N N . LYS A 1 678 ? -25.251 -22.002 34.287 1.00 80.19 678 LYS A N 1
ATOM 5088 C CA . LYS A 1 678 ? -26.235 -20.934 34.526 1.00 80.19 678 LYS A CA 1
ATOM 5089 C C . LYS A 1 678 ? -26.312 -19.920 33.386 1.00 80.19 678 LYS A C 1
ATOM 5091 O O . LYS A 1 678 ? -27.402 -19.435 33.102 1.00 80.19 678 LYS A O 1
ATOM 5096 N N . ASN A 1 679 ? -25.197 -19.631 32.718 1.00 80.00 679 ASN A N 1
ATOM 5097 C CA . ASN A 1 679 ? -25.183 -18.679 31.616 1.00 80.00 679 ASN A CA 1
ATOM 5098 C C . ASN A 1 679 ? -25.992 -19.190 30.400 1.00 80.00 679 ASN A C 1
ATOM 5100 O O . ASN A 1 679 ? -25.957 -20.373 30.037 1.00 80.00 679 ASN A O 1
ATOM 5104 N N . THR A 1 680 ? -26.735 -18.280 29.766 1.00 79.31 680 THR A N 1
ATOM 5105 C CA . THR A 1 680 ? -27.587 -18.572 28.598 1.00 79.31 680 THR A CA 1
ATOM 5106 C C . THR A 1 680 ? -27.199 -17.802 27.338 1.00 79.31 680 THR A C 1
ATOM 5108 O O . THR A 1 680 ? -27.712 -18.113 26.265 1.00 79.31 680 THR A O 1
ATOM 5111 N N . SER A 1 681 ? -26.336 -16.790 27.445 1.00 82.75 681 SER A N 1
ATOM 5112 C CA . SER A 1 681 ? -26.002 -15.875 26.346 1.00 82.75 681 SER A CA 1
ATOM 5113 C C . SER A 1 681 ? -24.732 -16.262 25.588 1.00 82.75 681 SER A C 1
ATOM 5115 O O . SER A 1 681 ? -24.622 -15.982 24.391 1.00 82.75 681 SER A O 1
ATOM 5117 N N . LEU A 1 682 ? -23.782 -16.913 26.265 1.00 81.62 682 LEU A N 1
ATOM 5118 C CA . LEU A 1 682 ? -22.450 -17.202 25.750 1.00 81.62 682 LEU A CA 1
ATOM 5119 C C . LEU A 1 682 ? -22.509 -18.226 24.613 1.00 81.62 682 LEU A C 1
ATOM 5121 O O . LEU A 1 682 ? -23.080 -19.308 24.741 1.00 81.62 682 LEU A O 1
ATOM 5125 N N . ARG A 1 683 ? -21.887 -17.881 23.484 1.00 80.19 683 ARG A N 1
ATOM 5126 C CA . ARG A 1 683 ? -21.841 -18.696 22.259 1.00 80.19 683 ARG A CA 1
ATOM 5127 C C . ARG A 1 683 ? -20.451 -19.248 21.981 1.00 80.19 683 ARG A C 1
ATOM 5129 O O . ARG A 1 683 ? -20.326 -20.337 21.423 1.00 80.19 683 ARG A O 1
ATOM 5136 N N . LEU A 1 684 ? -19.420 -18.483 22.332 1.00 79.00 684 LEU A N 1
ATOM 5137 C CA . LEU A 1 684 ? -18.025 -18.836 22.124 1.00 79.00 684 LEU A CA 1
ATOM 5138 C C . LEU A 1 684 ? -17.241 -18.581 23.408 1.00 79.00 684 LEU A C 1
ATOM 5140 O O . LEU A 1 684 ? -17.192 -17.457 23.901 1.00 79.00 684 LEU A O 1
ATOM 5144 N N . LEU A 1 685 ? -16.604 -19.638 23.904 1.00 83.50 685 LEU A N 1
ATOM 5145 C CA . LEU A 1 685 ? -15.641 -19.590 24.993 1.00 83.50 685 LEU A CA 1
ATOM 5146 C C . LEU A 1 685 ? -14.323 -20.193 24.508 1.00 83.50 685 LEU A C 1
ATOM 5148 O O . LEU A 1 685 ? -14.286 -21.367 24.135 1.00 83.50 685 LEU A O 1
ATOM 5152 N N . SER A 1 686 ? -13.254 -19.404 24.534 1.00 81.31 686 SER A N 1
ATOM 5153 C CA . SER A 1 686 ? -11.892 -19.872 24.273 1.00 81.31 686 SER A CA 1
ATOM 5154 C C . SER A 1 686 ? -11.132 -20.007 25.593 1.00 81.31 686 SER A C 1
ATOM 5156 O O . SER A 1 686 ? -10.928 -19.028 26.309 1.00 81.31 686 SER A O 1
ATOM 5158 N N . LEU A 1 687 ? -10.716 -21.237 25.911 1.00 81.25 687 LEU A N 1
ATOM 5159 C CA . LEU A 1 687 ? -9.820 -21.582 27.027 1.00 81.25 687 LEU A CA 1
ATOM 5160 C C . LEU A 1 687 ? -8.513 -22.184 26.487 1.00 81.25 687 LEU A C 1
ATOM 5162 O O . LEU A 1 687 ? -7.966 -23.142 27.040 1.00 81.25 687 LEU A O 1
ATOM 5166 N N . GLU A 1 688 ? -8.047 -21.687 25.339 1.00 77.19 688 GLU A N 1
ATOM 5167 C CA . GLU A 1 688 ? -6.873 -22.243 24.669 1.00 77.19 688 GLU A CA 1
ATOM 5168 C C . GLU A 1 688 ? -5.648 -22.226 25.595 1.00 77.19 688 GLU A C 1
ATOM 5170 O O . GLU A 1 688 ? -5.319 -21.208 26.197 1.00 77.19 688 GLU A O 1
ATOM 5175 N N . GLY A 1 689 ? -4.964 -23.367 25.714 1.00 74.38 689 GLY A N 1
ATOM 5176 C CA . GLY A 1 689 ? -3.750 -23.503 26.525 1.00 74.38 689 GLY A CA 1
ATOM 5177 C C . GLY A 1 689 ? -3.967 -23.831 28.007 1.00 74.38 689 GLY A C 1
ATOM 5178 O O . GLY A 1 689 ? -2.977 -24.081 28.697 1.00 74.38 689 GLY A O 1
ATOM 5179 N N . TRP A 1 690 ? -5.214 -23.900 28.487 1.00 81.38 690 TRP A N 1
ATOM 5180 C CA . TRP A 1 690 ? -5.516 -24.257 29.877 1.00 81.38 690 TRP A CA 1
ATOM 5181 C C . TRP A 1 690 ? -5.256 -25.739 30.168 1.00 81.38 690 TRP A C 1
ATOM 5183 O O . TRP A 1 690 ? -5.447 -26.611 29.311 1.00 81.38 690 TRP A O 1
ATOM 5193 N N . THR A 1 691 ? -4.865 -26.016 31.412 1.00 79.19 691 THR A N 1
ATOM 5194 C CA . THR A 1 691 ? -4.719 -27.369 31.965 1.00 79.19 691 THR A CA 1
ATOM 5195 C C . THR A 1 691 ?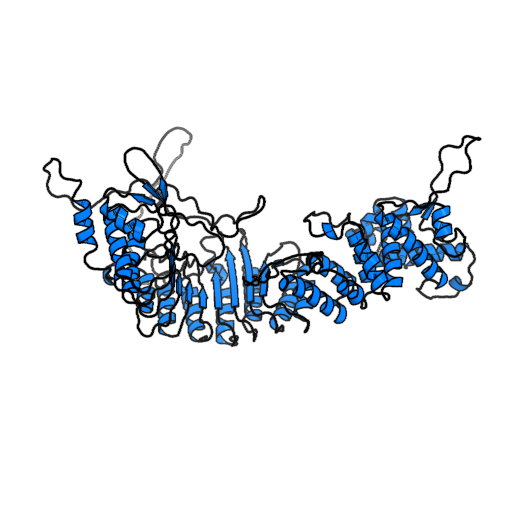 -5.699 -27.561 33.118 1.00 79.19 691 THR A C 1
ATOM 5197 O O . THR A 1 691 ? -5.782 -26.705 33.991 1.00 79.19 691 THR A O 1
ATOM 5200 N N . PHE A 1 692 ? -6.417 -28.679 33.155 1.00 79.38 692 PHE A N 1
ATOM 5201 C CA . PHE A 1 692 ? -7.361 -29.022 34.219 1.00 79.38 692 PHE A CA 1
ATOM 5202 C C . PHE A 1 692 ? -6.811 -30.193 35.033 1.00 79.38 692 PHE A C 1
ATOM 5204 O O . PHE A 1 692 ? -6.439 -31.227 34.467 1.00 79.38 692 PHE A O 1
ATOM 5211 N N . ARG A 1 693 ? -6.766 -30.028 36.354 1.00 74.44 693 ARG A N 1
ATOM 5212 C CA . ARG A 1 693 ? -6.461 -31.078 37.329 1.00 74.44 693 ARG A CA 1
ATOM 5213 C C . ARG A 1 693 ? -7.767 -31.495 37.982 1.00 74.44 693 ARG A C 1
ATOM 5215 O O . ARG A 1 693 ? -8.320 -30.756 38.789 1.00 74.44 693 ARG A O 1
ATOM 5222 N N . ILE A 1 694 ? -8.273 -32.652 37.571 1.00 70.94 694 ILE A N 1
ATOM 5223 C CA . ILE A 1 694 ? -9.574 -33.156 38.006 1.00 70.94 694 ILE A CA 1
ATOM 5224 C C . ILE A 1 694 ? -9.335 -34.394 38.865 1.00 70.94 694 ILE A C 1
ATOM 5226 O O . ILE A 1 694 ? -8.820 -35.399 38.369 1.00 70.94 694 ILE A O 1
ATOM 5230 N N . GLU A 1 695 ? -9.696 -34.311 40.144 1.00 70.44 695 GLU A N 1
ATOM 5231 C CA . GLU A 1 695 ? -9.560 -35.409 41.107 1.00 70.44 695 GLU A CA 1
ATOM 5232 C C . GLU A 1 695 ? -10.889 -36.168 41.266 1.00 70.44 695 GLU A C 1
ATOM 5234 O O . GLU A 1 695 ? -10.900 -37.403 41.308 1.00 70.44 695 GLU A O 1
ATOM 5239 N N . GLU A 1 696 ? -12.025 -35.463 41.271 1.00 68.06 696 GLU A N 1
ATOM 5240 C CA . GLU A 1 696 ? -13.353 -36.052 41.443 1.00 68.06 696 GLU A CA 1
ATOM 5241 C C . GLU A 1 696 ? -14.056 -36.407 40.118 1.00 68.06 696 GLU A C 1
ATOM 5243 O O . GLU A 1 696 ? -14.097 -35.646 39.146 1.00 68.06 696 GLU A O 1
ATOM 5248 N N . ARG A 1 697 ? -14.740 -37.563 40.096 1.00 59.88 697 ARG A N 1
ATOM 5249 C CA . ARG A 1 697 ? -15.552 -38.003 38.940 1.00 59.88 697 ARG A CA 1
ATOM 5250 C C . ARG A 1 697 ? -16.706 -37.049 38.612 1.00 59.88 697 ARG A C 1
ATOM 5252 O O . ARG A 1 697 ? -17.107 -36.962 37.453 1.00 59.88 697 ARG A O 1
ATOM 5259 N N . GLN A 1 698 ? -17.251 -36.356 39.612 1.00 63.97 698 GLN A N 1
ATOM 5260 C CA . GLN A 1 698 ? -18.351 -35.408 39.425 1.00 63.97 698 GLN A CA 1
ATOM 5261 C C . GLN A 1 698 ? -17.895 -34.167 38.643 1.00 63.97 698 GLN A C 1
ATOM 5263 O O . GLN A 1 698 ? -18.565 -33.768 37.688 1.00 63.97 698 GLN A O 1
ATOM 5268 N N . SER A 1 699 ? -16.731 -33.614 38.990 1.00 59.25 699 SER A N 1
ATOM 5269 C CA . SER A 1 699 ? -16.096 -32.510 38.267 1.00 59.25 699 SER A CA 1
ATOM 5270 C C . SER A 1 699 ? -15.781 -32.886 36.822 1.00 59.25 699 SER A C 1
ATOM 5272 O O . SER A 1 699 ? -16.039 -32.101 35.912 1.00 59.25 699 SER A O 1
ATOM 5274 N N . TYR A 1 700 ? -15.306 -34.116 36.588 1.00 60.59 700 TYR A N 1
ATOM 5275 C CA . TYR A 1 700 ? -15.077 -34.630 35.235 1.00 60.59 700 TYR A CA 1
ATOM 5276 C C . TYR A 1 700 ? -16.368 -34.680 34.408 1.00 60.59 700 TYR A C 1
ATOM 5278 O O . TYR A 1 700 ? -16.382 -34.250 33.255 1.00 60.59 700 TYR A O 1
ATOM 5286 N N . GLY A 1 701 ? -17.471 -35.159 34.993 1.00 59.19 701 GLY A N 1
ATOM 5287 C CA . GLY A 1 701 ? -18.776 -35.198 34.325 1.00 59.19 701 GLY A CA 1
ATOM 5288 C C . GLY A 1 701 ? -19.275 -33.811 33.903 1.00 59.19 701 GLY A C 1
ATOM 5289 O O . GLY A 1 701 ? -19.738 -33.644 32.779 1.00 59.19 701 GLY A O 1
ATOM 5290 N N . GLN A 1 702 ? -19.119 -32.803 34.764 1.00 63.69 702 GLN A N 1
ATOM 5291 C CA . GLN A 1 702 ? -19.518 -31.422 34.459 1.00 63.69 702 GLN A CA 1
ATOM 5292 C C . GLN A 1 702 ? -18.571 -30.723 33.472 1.00 63.69 702 GLN A C 1
ATOM 5294 O O . GLN A 1 702 ? -19.009 -29.967 32.605 1.00 63.69 702 GLN A O 1
ATOM 5299 N N . ALA A 1 703 ? -17.266 -30.966 33.584 1.00 59.28 703 ALA A N 1
ATOM 5300 C CA . ALA A 1 703 ? -16.285 -30.369 32.687 1.00 59.28 703 ALA A CA 1
ATOM 5301 C C . ALA A 1 703 ? -16.373 -30.978 31.279 1.00 59.28 703 ALA A C 1
ATOM 5303 O O . ALA A 1 703 ? -16.293 -30.248 30.297 1.00 59.28 703 ALA A O 1
ATOM 5304 N N . SER A 1 704 ? -16.612 -32.289 31.168 1.00 59.00 704 SER A N 1
ATOM 5305 C CA . SER A 1 704 ? -16.780 -32.986 29.882 1.00 59.00 704 SER A CA 1
ATOM 5306 C C . SER A 1 704 ? -18.104 -32.673 29.175 1.00 59.00 704 SER A C 1
ATOM 5308 O O . SER A 1 704 ? -18.152 -32.700 27.946 1.00 59.00 704 SER A O 1
ATOM 5310 N N . SER A 1 705 ? -19.172 -32.331 29.909 1.00 60.66 705 SER A N 1
ATOM 5311 C CA . SER A 1 705 ? -20.421 -31.857 29.294 1.00 60.66 705 SER A CA 1
ATOM 5312 C C . SER A 1 705 ? -20.291 -30.445 28.714 1.00 60.66 705 SER A C 1
ATOM 5314 O O . SER A 1 705 ? -20.980 -30.105 27.752 1.00 60.66 705 SER A O 1
ATOM 5316 N N . ASN A 1 706 ? -19.406 -29.626 29.293 1.00 59.16 706 ASN A N 1
ATOM 5317 C CA . ASN A 1 706 ? -19.260 -28.214 28.943 1.00 59.16 706 ASN A CA 1
ATOM 5318 C C . ASN A 1 706 ? -18.067 -27.919 28.015 1.00 59.16 706 ASN A C 1
ATOM 5320 O O . ASN A 1 706 ? -18.111 -26.936 27.277 1.00 59.16 706 ASN A O 1
ATOM 5324 N N . CYS A 1 707 ? -17.024 -28.756 28.031 1.00 56.62 707 CYS A N 1
ATOM 5325 C CA . CYS A 1 707 ? -15.770 -28.570 27.298 1.00 56.62 707 CYS A CA 1
ATOM 5326 C C . CYS A 1 707 ? -15.285 -29.892 26.675 1.00 56.62 707 CYS A C 1
ATOM 5328 O O . CYS A 1 707 ? -15.381 -30.959 27.281 1.00 56.62 707 CYS A O 1
ATOM 5330 N N . LYS A 1 708 ? -14.662 -29.831 25.488 1.00 53.56 708 LYS A N 1
ATOM 5331 C CA . LYS A 1 708 ? -13.929 -30.978 24.919 1.00 53.56 708 LYS A CA 1
ATOM 5332 C C . LYS A 1 708 ? -12.538 -31.078 25.563 1.00 53.56 708 LYS A C 1
ATOM 5334 O O . LYS A 1 708 ? -11.705 -30.196 25.365 1.00 53.56 708 LYS A O 1
ATOM 5339 N N . LEU A 1 709 ? -12.287 -32.147 26.321 1.00 47.62 709 LEU A N 1
ATOM 5340 C CA . LEU A 1 709 ? -11.048 -32.376 27.079 1.00 47.62 709 LEU A CA 1
ATOM 5341 C C . LEU A 1 709 ? -10.255 -33.569 26.512 1.00 47.62 709 LEU A C 1
ATOM 5343 O O . LEU A 1 709 ? -10.836 -34.623 26.261 1.00 47.62 709 LEU A O 1
ATOM 5347 N N . GLU A 1 710 ? -8.935 -33.425 26.346 1.00 41.62 710 GLU A N 1
ATOM 5348 C CA . GLU A 1 710 ? -8.009 -34.519 25.993 1.00 41.62 710 GLU A CA 1
ATOM 5349 C C . GLU A 1 710 ? -7.172 -34.921 27.218 1.00 41.62 710 GLU A C 1
ATOM 5351 O O . GLU A 1 710 ? -6.699 -34.055 27.957 1.00 41.62 710 GLU A O 1
ATOM 5356 N N . VAL A 1 711 ? -6.998 -36.228 27.443 1.00 43.06 711 VAL A N 1
ATOM 5357 C CA . VAL A 1 711 ? -6.235 -36.772 28.581 1.00 43.06 711 VAL A CA 1
ATOM 5358 C C . VAL A 1 711 ? -4.738 -36.700 28.293 1.00 43.06 711 VAL A C 1
ATOM 5360 O O . VAL A 1 711 ? -4.282 -37.167 27.251 1.00 43.06 711 VAL A O 1
ATOM 5363 N N . VAL A 1 712 ? -3.963 -36.163 29.232 1.00 44.03 712 VAL A N 1
ATOM 5364 C CA . VAL A 1 712 ? -2.497 -36.186 29.216 1.00 44.03 712 VAL A CA 1
ATOM 5365 C C . VAL A 1 712 ? -2.043 -36.952 30.459 1.00 44.03 712 VAL A C 1
ATOM 5367 O O . VAL A 1 712 ? -2.163 -36.461 31.578 1.00 44.03 712 VAL A O 1
ATOM 5370 N N . GLU A 1 713 ? -1.568 -38.186 30.297 1.00 33.31 713 GLU A N 1
ATOM 5371 C CA . GLU A 1 713 ? -1.142 -39.008 31.436 1.00 33.31 713 GLU A CA 1
ATOM 5372 C C . GLU A 1 713 ? 0.203 -38.541 32.019 1.00 33.31 713 GLU A C 1
ATOM 5374 O O . GLU A 1 713 ? 1.230 -38.536 31.340 1.00 33.31 713 GLU A O 1
ATOM 5379 N N . GLN A 1 714 ? 0.212 -38.234 33.320 1.00 32.56 714 GLN A N 1
ATOM 5380 C CA . GLN A 1 714 ? 1.387 -38.350 34.187 1.00 32.56 714 GLN A CA 1
ATOM 5381 C C . GLN A 1 714 ? 0.976 -39.069 35.480 1.00 32.56 714 GLN A C 1
ATOM 5383 O O . GLN A 1 714 ? -0.115 -38.869 36.005 1.00 32.56 714 GLN A O 1
ATOM 5388 N N . GLN A 1 715 ? 1.838 -39.970 35.954 1.00 35.19 715 GLN A N 1
ATOM 5389 C CA . GLN A 1 715 ? 1.542 -40.950 37.002 1.00 35.19 715 GLN A CA 1
ATOM 5390 C C . GLN A 1 715 ? 0.960 -40.310 38.284 1.00 35.19 715 GLN A C 1
ATOM 5392 O O . GLN A 1 715 ? 1.515 -39.355 38.820 1.00 35.19 715 GLN A O 1
ATOM 5397 N N . ASN A 1 716 ? -0.138 -40.901 38.777 1.00 36.91 716 ASN A N 1
ATOM 5398 C CA . ASN A 1 716 ? -0.907 -40.599 40.000 1.00 36.91 716 ASN A CA 1
ATOM 5399 C C . ASN A 1 716 ? -1.871 -39.389 40.015 1.00 36.91 716 ASN A C 1
ATOM 5401 O O . ASN A 1 716 ? -2.533 -39.187 41.034 1.00 36.91 716 ASN A O 1
ATOM 5405 N N . THR A 1 717 ? -2.057 -38.629 38.929 1.00 40.84 717 THR A N 1
ATOM 5406 C CA . THR A 1 717 ? -3.143 -37.619 38.831 1.00 40.84 717 THR A CA 1
ATOM 5407 C C . THR A 1 717 ? -3.544 -37.412 37.369 1.00 40.84 717 THR A C 1
ATOM 5409 O O . THR A 1 717 ? -2.673 -37.299 36.512 1.00 40.84 717 THR A O 1
ATOM 5412 N N . ALA A 1 718 ? -4.842 -37.380 37.048 1.00 45.66 718 ALA A N 1
ATOM 5413 C CA . ALA A 1 718 ? -5.289 -37.194 35.666 1.00 45.66 718 ALA A CA 1
ATOM 5414 C C . ALA A 1 718 ? -5.230 -35.707 35.275 1.00 45.66 718 ALA A C 1
ATOM 5416 O O . ALA A 1 718 ? -5.932 -34.874 35.851 1.00 45.66 718 ALA A O 1
ATOM 5417 N N . TYR A 1 719 ? -4.398 -35.381 34.285 1.00 46.00 719 TYR A N 1
ATOM 5418 C CA . TYR A 1 719 ? -4.309 -34.044 33.703 1.00 46.00 719 TYR A CA 1
ATOM 5419 C C . TYR A 1 719 ? -5.083 -34.004 32.391 1.00 46.00 719 TYR A C 1
ATOM 5421 O O . TYR A 1 719 ? -4.952 -34.900 31.556 1.00 46.00 719 TYR A O 1
ATOM 5429 N N . TYR A 1 720 ? -5.856 -32.943 32.182 1.00 51.88 720 TYR A N 1
ATOM 5430 C CA . TYR A 1 720 ? -6.595 -32.738 30.942 1.00 51.88 720 TYR A CA 1
ATOM 5431 C C . TYR A 1 720 ? -6.188 -31.424 30.290 1.00 51.88 720 TYR A C 1
ATOM 5433 O O . TYR A 1 720 ? -6.058 -30.398 30.962 1.00 51.88 720 TYR A O 1
ATOM 5441 N N . LYS A 1 721 ? -5.999 -31.438 28.970 1.00 45.56 721 LYS A N 1
ATOM 5442 C CA . LYS A 1 721 ? -5.699 -30.240 28.181 1.00 45.56 721 LYS A CA 1
ATOM 5443 C C . LYS A 1 721 ? -6.865 -29.923 27.253 1.00 45.56 721 LYS A C 1
ATOM 5445 O O . LYS A 1 721 ? -7.442 -30.820 26.639 1.00 45.56 721 LYS A O 1
ATOM 5450 N N . CYS A 1 722 ? -7.206 -28.643 27.139 1.00 47.44 722 CYS A N 1
ATOM 5451 C CA . CYS A 1 722 ? -8.193 -28.184 26.163 1.00 47.44 722 CYS A CA 1
ATOM 5452 C C . CYS A 1 722 ? -7.544 -28.122 24.766 1.00 47.44 722 CYS A C 1
ATOM 5454 O O . CYS A 1 722 ? -6.504 -27.471 24.607 1.00 47.44 722 CYS A O 1
ATOM 5456 N N . ARG A 1 723 ? -8.115 -28.803 23.759 1.00 42.34 723 ARG A N 1
ATOM 5457 C CA . ARG A 1 723 ? -7.592 -28.817 22.378 1.00 42.34 723 ARG A CA 1
ATOM 5458 C C . ARG A 1 723 ? -8.512 -28.039 21.430 1.00 42.34 723 ARG A C 1
ATOM 5460 O O . ARG A 1 723 ? -9.682 -28.379 21.289 1.00 42.34 723 ARG A O 1
ATOM 5467 N N . ASN A 1 724 ? -7.939 -27.072 20.712 1.00 43.22 724 ASN A N 1
ATOM 5468 C CA . ASN A 1 724 ? -8.519 -26.470 19.510 1.00 43.22 724 ASN A CA 1
ATOM 5469 C C . ASN A 1 724 ? -7.969 -27.195 18.271 1.00 43.22 724 ASN A C 1
ATOM 5471 O O . ASN A 1 724 ? -6.833 -26.952 17.874 1.00 43.22 724 ASN A O 1
ATOM 5475 N N . THR A 1 725 ? -8.755 -28.068 17.641 1.00 29.81 725 THR A N 1
ATOM 5476 C CA . THR A 1 725 ? -8.518 -28.487 16.247 1.00 29.81 725 THR A CA 1
ATOM 5477 C C . THR A 1 725 ? -9.847 -28.791 15.566 1.00 29.81 725 THR A C 1
ATOM 5479 O O . THR A 1 725 ? -10.422 -29.809 15.922 1.00 29.81 725 THR A O 1
ATOM 5482 N N . TRP A 1 726 ? -10.292 -27.942 14.625 1.00 25.70 726 TRP A N 1
ATOM 5483 C CA . TRP A 1 726 ? -10.849 -28.276 13.292 1.00 25.70 726 TRP A CA 1
ATOM 5484 C C . TRP A 1 726 ? -10.763 -27.018 12.389 1.00 25.70 726 TRP A C 1
ATOM 5486 O O . TRP A 1 726 ? -10.950 -25.917 12.912 1.00 25.70 726 TRP A O 1
ATOM 5496 N N . PRO A 1 727 ? -10.448 -27.141 11.082 1.00 28.16 727 PRO A N 1
ATOM 5497 C CA . PRO A 1 727 ? -10.469 -26.028 10.135 1.00 28.16 727 PRO A CA 1
ATOM 5498 C C . PRO A 1 727 ? -11.885 -25.771 9.592 1.00 28.16 727 PRO A C 1
ATOM 5500 O O . PRO A 1 727 ? -12.646 -26.711 9.386 1.00 28.16 727 PRO A O 1
ATOM 5503 N N . ASP A 1 728 ? -12.179 -24.492 9.352 1.00 26.45 728 ASP A N 1
ATOM 5504 C CA . ASP A 1 728 ? -13.260 -23.958 8.511 1.00 26.45 728 ASP A CA 1
ATOM 5505 C C . ASP A 1 728 ? -14.684 -24.474 8.762 1.00 26.45 728 ASP A C 1
ATOM 5507 O O . ASP A 1 728 ? -15.304 -25.097 7.916 1.00 26.45 728 ASP A O 1
ATOM 5511 N N . GLU A 1 729 ? -15.222 -24.137 9.931 1.00 23.05 729 GLU A N 1
ATOM 5512 C CA . GLU A 1 729 ? -16.611 -23.718 10.170 1.00 23.05 729 GLU A CA 1
ATOM 5513 C C . GLU A 1 729 ? -16.681 -23.270 11.637 1.00 23.05 729 GLU A C 1
ATOM 5515 O O . GLU A 1 729 ? -15.911 -23.745 12.463 1.00 23.05 729 GLU A O 1
ATOM 5520 N N . ILE A 1 730 ? -17.537 -22.305 11.975 1.00 28.45 730 ILE A N 1
ATOM 5521 C CA . ILE A 1 730 ? -17.657 -21.682 13.307 1.00 28.45 730 ILE A CA 1
ATOM 5522 C C . ILE A 1 730 ? -17.703 -22.755 14.417 1.00 28.45 730 ILE A C 1
ATOM 5524 O O . ILE A 1 730 ? -18.752 -23.338 14.704 1.00 28.45 730 ILE A O 1
ATOM 5528 N N . VAL A 1 731 ? -16.556 -23.022 15.056 1.00 25.05 731 VAL A N 1
ATOM 5529 C CA . VAL A 1 731 ? -16.431 -24.062 16.082 1.00 25.05 731 VAL A CA 1
ATOM 5530 C C . VAL A 1 731 ? -16.943 -23.503 17.403 1.00 25.05 731 VAL A C 1
ATOM 5532 O O . VAL A 1 731 ? -16.220 -22.888 18.185 1.00 25.05 731 VAL A O 1
ATOM 5535 N N . LYS A 1 732 ? -18.234 -23.736 17.645 1.00 27.47 732 LYS A N 1
ATOM 5536 C CA . LYS A 1 732 ? -18.839 -23.712 18.976 1.00 27.47 732 LYS A CA 1
ATOM 5537 C C . LYS A 1 732 ? -18.006 -24.607 19.902 1.00 27.47 732 LYS A C 1
ATOM 5539 O O . LYS A 1 732 ? -17.891 -25.809 19.651 1.00 27.47 732 LYS A O 1
ATOM 5544 N N . CYS A 1 733 ? -17.551 -24.080 21.037 1.00 29.08 733 CYS A N 1
ATOM 5545 C CA . CYS A 1 733 ? -17.547 -24.900 22.244 1.00 29.08 733 CYS A CA 1
ATOM 5546 C C . CYS A 1 733 ? -19.033 -25.077 22.590 1.00 29.08 733 CYS A C 1
ATOM 5548 O O . CYS A 1 733 ? -19.620 -24.268 23.304 1.00 29.08 733 CYS A O 1
ATOM 5550 N N . ALA A 1 734 ? -19.703 -26.012 21.910 1.00 30.08 734 ALA A N 1
ATOM 5551 C CA . ALA A 1 734 ? -21.089 -26.315 22.202 1.00 30.08 734 ALA A CA 1
ATOM 5552 C C . ALA A 1 734 ? -21.093 -26.915 23.606 1.00 30.08 734 ALA A C 1
ATOM 5554 O O . ALA A 1 734 ? -20.673 -28.056 23.789 1.00 30.08 734 ALA A O 1
ATOM 5555 N N . LEU A 1 735 ? -21.544 -26.125 24.583 1.00 33.41 735 LEU A N 1
ATOM 5556 C CA . LEU A 1 735 ? -22.174 -26.659 25.781 1.00 33.41 735 LEU A CA 1
ATOM 5557 C C . LEU A 1 735 ? -23.172 -27.707 25.276 1.00 33.41 735 LEU A C 1
ATOM 5559 O O . LEU A 1 735 ? -24.121 -27.348 24.571 1.00 33.41 735 LEU A O 1
ATOM 5563 N N . ASN A 1 736 ? -22.934 -28.990 25.552 1.00 27.20 736 ASN A N 1
ATOM 5564 C CA . ASN A 1 736 ? -23.919 -30.028 25.270 1.00 27.20 736 ASN A CA 1
ATOM 5565 C C . ASN A 1 736 ? -25.088 -29.800 26.237 1.00 27.20 736 ASN A C 1
ATOM 5567 O O . ASN A 1 736 ? -25.133 -30.384 27.317 1.00 27.20 736 ASN A O 1
ATOM 5571 N N . LYS A 1 737 ? -26.019 -28.910 25.887 1.00 30.64 737 LYS A N 1
ATOM 5572 C CA . LYS A 1 737 ? -27.342 -28.870 26.507 1.00 30.64 737 LYS A CA 1
ATOM 5573 C C . LYS A 1 737 ? -28.267 -29.718 25.636 1.00 30.64 737 LYS A C 1
ATOM 5575 O O . LYS A 1 737 ? -28.363 -29.480 24.433 1.00 30.64 737 LYS A O 1
ATOM 5580 N N . ALA A 1 738 ? -28.846 -30.743 26.259 1.00 26.92 738 ALA A N 1
ATOM 5581 C CA . ALA A 1 738 ? -30.025 -31.432 25.750 1.00 26.92 738 ALA A CA 1
ATOM 5582 C C . ALA A 1 738 ? -31.191 -30.448 25.592 1.00 26.92 738 ALA A C 1
ATOM 5584 O O . ALA A 1 738 ? -31.247 -29.484 26.396 1.00 26.92 738 ALA A O 1
#

pLDDT: mean 71.99, std 24.57, range [21.17, 96.88]

Nearest PDB structures (foldseek):
  7vtq-assembly1_B  TM=6.579E-01  e=1.648E-10  Mus musculus
  8ej4-assembly1_C  TM=4.848E-01  e=1.007E-10  Homo sapiens
  8x7w-assembly1_D  TM=3.561E-01  e=7.485E-12  Escherichia coli K-12
  4peq-assembly2_D  TM=6.480E-01  e=1.759E-06  Bos taurus
  4im6-assembly1_A  TM=6.965E-01  e=4.023E-02  Homo sapiens

Organism: Timema douglasi (NCBI:txid61478)